Protein AF-A0A6S7CP65-F1 (afdb_monomer)

Nearest PDB structures (foldseek):
  3cyg-assembly2_A  TM=5.906E-01  e=3.004E-06  Fervidobacterium nodosum Rt17-B1
  3cyg-assembly3_B  TM=5.657E-01  e=1.251E-04  Fervidobacterium nodosum Rt17-B1
  4e72-assembly1_A  TM=5.536E-01  e=2.725E-03  Pseudomonas aeruginosa PAO1
  3s5t-assembly1_A-2  TM=4.767E-01  e=3.382E-03  Bacteroides fragilis NCTC 9343
  3s95-assembly2_B  TM=5.140E-01  e=8.568E+00  Homo sapiens

pLDDT: mean 75.69, std 24.46, range [20.14, 98.69]

Mean predicted aligned error: 14.8 Å

Sequence (522 aa):
MGGPETGVPFMAAVVMDRRRLKAALAPLQLAGLAALDITLHVGGSISDHIAQAPRARHRWTWPRCARPSVPRCGARAVARTGALRGSPALRYSAQIRLLRLIIPMRLPAPCLRRFRPAVLALAVLSIAMLDVHAAQRTVYKGTLQGAGEVVLELDDAAGADGVVSGRYFYPRSGVDIPLRGTGDLLYEPKPRPARPPASDQATIDAADRAASWQGARDAKGYRGQWTDTRTGKQRRFDLQRVAAYDTDQLERDRAQARAAQTDLGDIDLKAGIDATRAPYETLKLAGHAKPVGKDVGAGAVAYRMWVDPRTRFAYPRLSRHPDAQVMRRVNDLLEQRHWRKSLGALECMASAYTSTNPGAGTLGGFDEEDINVTWLSRALMTVTEAGSLDCGGAHPFNHFEPYTFDLLRGEYLDWNRVFDAYAPGKQTFGREPSAALSRLVEQVVKAGPSGSQAEQHPSLEDCADLWPQYLALGATSPGALSLSVSGVGHASGACLGTHGRVPFQALRPYLKPGGQAYLAID

Organism: NCBI:txid1389932

Radius of gyration: 29.83 Å; Cα contacts (8 Å, |Δi|>4): 921; chains: 1; bounding box: 88×84×86 Å

Structure (mmCIF, N/CA/C/O backbone):
data_AF-A0A6S7CP65-F1
#
_entry.id   AF-A0A6S7CP65-F1
#
loop_
_atom_site.group_PDB
_atom_site.id
_atom_site.type_symbol
_atom_site.label_atom_id
_atom_site.label_alt_id
_atom_site.label_comp_id
_atom_site.label_asym_id
_atom_site.label_entity_id
_atom_site.label_seq_id
_atom_site.pdbx_PDB_ins_code
_atom_site.Cartn_x
_atom_site.Cartn_y
_atom_site.Cartn_z
_atom_site.occupancy
_atom_site.B_iso_or_equiv
_atom_site.auth_seq_id
_atom_site.auth_comp_id
_atom_site.auth_asym_id
_atom_site.auth_atom_id
_atom_site.pdbx_PDB_model_num
ATOM 1 N N . MET A 1 1 ? -2.883 19.513 0.167 1.00 33.31 1 MET A N 1
ATOM 2 C CA . MET A 1 1 ? -3.893 19.277 1.216 1.00 33.31 1 MET A CA 1
ATOM 3 C C . MET A 1 1 ? -4.861 18.220 0.717 1.00 33.31 1 MET A C 1
ATOM 5 O O . MET A 1 1 ? -5.788 18.558 -0.006 1.00 33.31 1 MET A O 1
ATOM 9 N N . GLY A 1 2 ? -4.590 16.961 1.078 1.00 31.92 2 GLY A N 1
ATOM 10 C CA . GLY A 1 2 ? -5.416 15.798 0.734 1.00 31.92 2 GLY A CA 1
ATOM 11 C C . GLY A 1 2 ? -5.306 15.345 -0.727 1.00 31.92 2 GLY A C 1
ATOM 12 O O . GLY A 1 2 ? -4.907 16.127 -1.583 1.00 31.92 2 GLY A O 1
ATOM 13 N N . GLY A 1 3 ? -5.568 14.067 -1.009 1.00 32.31 3 GLY A N 1
ATOM 14 C CA . GLY A 1 3 ? -5.601 13.520 -2.372 1.00 32.31 3 GLY A CA 1
ATOM 15 C C . GLY A 1 3 ? -6.732 14.116 -3.244 1.00 32.31 3 GLY A C 1
ATOM 16 O O . GLY A 1 3 ? -7.438 15.033 -2.814 1.00 32.31 3 GLY A O 1
ATOM 17 N N . PRO A 1 4 ? -6.948 13.610 -4.470 1.00 35.12 4 PRO A N 1
ATOM 18 C CA . PRO A 1 4 ? -7.957 14.076 -5.428 1.00 35.12 4 PRO A CA 1
ATOM 19 C C . PRO A 1 4 ? -9.362 14.137 -4.829 1.00 35.12 4 PRO A C 1
ATOM 21 O O . PRO A 1 4 ? -10.137 15.044 -5.138 1.00 35.12 4 PRO A O 1
ATOM 24 N N . GLU A 1 5 ? -9.657 13.221 -3.907 1.00 39.25 5 GLU A N 1
ATOM 25 C CA . GLU A 1 5 ? -10.932 13.128 -3.194 1.00 39.25 5 GLU A CA 1
ATOM 26 C C . GLU A 1 5 ? -11.195 14.340 -2.288 1.00 39.25 5 GLU A C 1
ATOM 28 O O . GLU A 1 5 ? -12.337 14.745 -2.082 1.00 39.25 5 GLU A O 1
ATOM 33 N N . THR A 1 6 ? -10.135 14.997 -1.813 1.00 38.56 6 THR A N 1
ATOM 34 C CA . THR A 1 6 ? -10.206 16.220 -1.005 1.00 38.56 6 THR A CA 1
ATOM 35 C C . THR A 1 6 ? -10.236 17.485 -1.871 1.00 38.56 6 THR A C 1
ATOM 37 O O . THR A 1 6 ? -10.741 18.517 -1.432 1.00 38.56 6 THR A O 1
ATOM 40 N N . GLY A 1 7 ? -9.766 17.420 -3.124 1.00 38.62 7 GLY A N 1
ATOM 41 C CA . GLY A 1 7 ? -9.673 18.570 -4.033 1.00 38.62 7 GLY A CA 1
ATOM 42 C C . GLY A 1 7 ? -11.019 19.087 -4.561 1.00 38.62 7 GLY A C 1
ATOM 43 O O . GLY A 1 7 ? -11.211 20.300 -4.692 1.00 38.62 7 GLY A O 1
ATOM 44 N N . VAL A 1 8 ? -11.982 18.197 -4.825 1.00 38.34 8 VAL A N 1
ATOM 45 C CA . VAL A 1 8 ? -13.317 18.573 -5.338 1.00 38.34 8 VAL A CA 1
ATOM 46 C C . VAL A 1 8 ? -14.177 19.285 -4.272 1.00 38.34 8 VAL A C 1
ATOM 48 O O . VAL A 1 8 ? -14.730 20.347 -4.580 1.00 38.34 8 VAL A O 1
ATOM 51 N N . PRO A 1 9 ? -14.233 18.821 -3.004 1.00 40.22 9 PRO A N 1
ATOM 52 C CA . PRO A 1 9 ? -14.835 19.579 -1.903 1.00 40.22 9 PRO A CA 1
ATOM 53 C C . PRO A 1 9 ? -14.138 20.924 -1.646 1.00 40.22 9 PRO A C 1
ATOM 55 O O . PRO A 1 9 ? -14.799 21.911 -1.322 1.00 40.22 9 PRO A O 1
ATOM 58 N N . PHE A 1 10 ? -12.817 21.001 -1.846 1.00 41.66 10 PHE A N 1
ATOM 59 C CA . PHE A 1 10 ? -12.042 22.223 -1.613 1.00 41.66 10 PHE A CA 1
ATOM 60 C C . PHE A 1 10 ? -12.401 23.352 -2.590 1.00 41.66 10 PHE A C 1
ATOM 62 O O . PHE A 1 10 ? -12.464 24.517 -2.201 1.00 41.66 10 PHE A O 1
ATOM 69 N N . MET A 1 11 ? -12.714 23.035 -3.851 1.00 43.78 11 MET A N 1
ATOM 70 C CA . MET A 1 11 ? -13.222 24.027 -4.811 1.00 43.78 11 MET A CA 1
ATOM 71 C C . MET A 1 11 ? -14.578 24.598 -4.377 1.00 43.78 11 MET A C 1
ATOM 73 O O . MET A 1 11 ? -14.800 25.806 -4.492 1.00 43.78 11 MET A O 1
ATOM 77 N N . ALA A 1 12 ? -15.465 23.760 -3.833 1.00 44.75 12 ALA A N 1
ATOM 78 C CA . ALA A 1 12 ? -16.732 24.214 -3.266 1.00 44.75 12 ALA A CA 1
ATOM 79 C C . ALA A 1 12 ? -16.510 25.080 -2.012 1.00 44.75 12 ALA A C 1
ATOM 81 O O . ALA A 1 12 ? -17.131 26.137 -1.895 1.00 44.75 12 ALA A O 1
ATOM 82 N N . ALA A 1 13 ? -15.564 24.711 -1.140 1.00 41.34 13 ALA A N 1
ATOM 83 C CA . ALA A 1 13 ? -15.177 25.492 0.037 1.00 41.34 13 ALA A CA 1
ATOM 84 C C . ALA A 1 13 ? -14.591 26.868 -0.334 1.00 41.34 13 ALA A C 1
ATOM 86 O O . ALA A 1 13 ? -15.015 27.879 0.214 1.00 41.34 13 ALA A O 1
ATOM 87 N N . VAL A 1 14 ? -13.717 26.956 -1.344 1.00 48.69 14 VAL A N 1
ATOM 88 C CA . VAL A 1 14 ? -13.183 28.236 -1.860 1.00 48.69 14 VAL A CA 1
ATOM 89 C C . VAL A 1 14 ? -14.295 29.122 -2.440 1.00 48.69 14 VAL A C 1
ATOM 91 O O . VAL A 1 14 ? -14.290 30.344 -2.260 1.00 48.69 14 VAL A O 1
ATOM 94 N N . VAL A 1 15 ? -15.288 28.527 -3.111 1.00 51.97 15 VAL A N 1
ATOM 95 C CA . VAL A 1 15 ? -16.473 29.250 -3.602 1.00 51.97 15 VAL A CA 1
ATOM 96 C C . VAL A 1 15 ? -17.369 29.714 -2.443 1.00 51.97 15 VAL A C 1
ATOM 98 O O . VAL A 1 15 ? -17.899 30.829 -2.500 1.00 51.97 15 VAL A O 1
ATOM 101 N N . MET A 1 16 ? -17.504 28.914 -1.383 1.00 45.44 16 MET A N 1
ATOM 102 C CA . MET A 1 16 ? -18.276 29.236 -0.177 1.00 45.44 16 MET A CA 1
ATOM 103 C C . MET A 1 16 ? -17.608 30.317 0.690 1.00 45.44 16 MET A C 1
ATOM 105 O O . MET A 1 16 ? -18.277 31.263 1.115 1.00 45.44 16 MET A O 1
ATOM 109 N N . ASP A 1 17 ? -16.288 30.263 0.869 1.00 45.28 17 ASP A N 1
ATOM 110 C CA . ASP A 1 17 ? -15.506 31.223 1.659 1.00 45.28 17 ASP A CA 1
ATOM 111 C C . ASP A 1 17 ? -15.181 32.521 0.905 1.00 45.28 17 ASP A C 1
ATOM 113 O O . ASP A 1 17 ? -14.587 33.448 1.462 1.00 45.28 17 ASP A O 1
ATOM 117 N N . ARG A 1 18 ? -15.667 32.673 -0.335 1.00 54.41 18 ARG A N 1
ATOM 118 C CA . ARG A 1 18 ? -15.552 33.894 -1.154 1.00 54.41 18 ARG A CA 1
ATOM 119 C C . ARG A 1 18 ? -15.914 35.174 -0.392 1.00 54.41 18 ARG A C 1
ATOM 121 O O . ARG A 1 18 ? -15.316 36.223 -0.635 1.00 54.41 18 ARG A O 1
ATOM 128 N N . ARG A 1 19 ? -16.910 35.127 0.502 1.00 50.12 19 ARG A N 1
ATOM 129 C CA . ARG A 1 19 ? -17.311 36.292 1.314 1.00 50.12 19 ARG A CA 1
ATOM 130 C C . ARG A 1 19 ? -16.298 36.610 2.417 1.00 50.12 19 ARG A C 1
ATOM 132 O O . ARG A 1 19 ? -16.037 37.787 2.647 1.00 50.12 19 ARG A O 1
ATOM 139 N N . ARG A 1 20 ? -15.708 35.590 3.048 1.00 51.50 20 ARG A N 1
ATOM 140 C CA . ARG A 1 20 ? -14.694 35.740 4.104 1.00 51.50 20 ARG A CA 1
ATOM 141 C C . ARG A 1 20 ? -13.357 36.208 3.534 1.00 51.50 20 ARG A C 1
ATOM 143 O O . ARG A 1 20 ? -12.799 37.169 4.046 1.00 51.50 20 ARG A O 1
ATOM 150 N N . LEU A 1 21 ? -12.928 35.652 2.399 1.00 53.78 21 LEU A N 1
ATOM 151 C CA . LEU A 1 21 ? -11.766 36.137 1.641 1.00 53.78 21 LEU A CA 1
ATOM 152 C C . LEU A 1 21 ? -11.934 37.602 1.211 1.00 53.78 21 LEU A C 1
ATOM 154 O O . LEU A 1 21 ? -11.017 38.403 1.358 1.00 53.78 21 LEU A O 1
ATOM 158 N N . LYS A 1 22 ? -13.129 37.991 0.747 1.00 52.28 22 LYS A N 1
ATOM 159 C CA . LYS A 1 22 ? -13.430 39.391 0.407 1.00 52.28 22 LYS A CA 1
ATOM 160 C C . LYS A 1 22 ? -13.348 40.325 1.623 1.00 52.28 22 LYS A C 1
ATOM 162 O O . LYS A 1 22 ? -12.921 41.463 1.465 1.00 52.28 22 LYS A O 1
ATOM 167 N N . ALA A 1 23 ? -13.759 39.866 2.805 1.00 55.00 23 ALA A N 1
ATOM 168 C CA . ALA A 1 23 ? -13.673 40.639 4.043 1.00 55.00 23 ALA A CA 1
ATOM 169 C C . ALA A 1 23 ? -12.226 40.754 4.556 1.00 55.00 23 ALA A C 1
ATOM 171 O O . ALA A 1 23 ? -11.802 41.847 4.914 1.00 55.00 23 ALA A O 1
ATOM 172 N N . ALA A 1 24 ? -11.453 39.665 4.511 1.00 54.53 24 ALA A N 1
ATOM 173 C CA . ALA A 1 24 ? -10.051 39.634 4.933 1.00 54.53 24 ALA A CA 1
ATOM 174 C C . ALA A 1 24 ? -9.132 40.488 4.041 1.00 54.53 24 ALA A C 1
ATOM 176 O O . ALA A 1 24 ? -8.144 41.036 4.515 1.00 54.53 24 ALA A O 1
ATOM 177 N N . LEU A 1 25 ? -9.474 40.634 2.756 1.00 54.78 25 LEU A N 1
ATOM 178 C CA . LEU A 1 25 ? -8.719 41.446 1.795 1.00 54.78 25 LEU A CA 1
ATOM 179 C C . LEU A 1 25 ? -9.201 42.906 1.710 1.00 54.78 25 LEU A C 1
ATOM 181 O O . LEU A 1 25 ? -8.556 43.721 1.055 1.00 54.78 25 LEU A O 1
ATOM 185 N N . ALA A 1 26 ? -10.313 43.261 2.361 1.00 53.66 26 ALA A N 1
ATOM 186 C CA . ALA A 1 26 ? -10.837 44.629 2.386 1.00 53.66 26 ALA A CA 1
ATOM 187 C C . ALA A 1 26 ? -9.874 45.690 2.979 1.00 53.66 26 ALA A C 1
ATOM 189 O O . ALA A 1 26 ? -9.907 46.819 2.487 1.00 53.66 26 ALA A O 1
ATOM 190 N N . PRO A 1 27 ? -9.005 45.379 3.968 1.00 53.47 27 PRO A N 1
ATOM 191 C CA . PRO A 1 27 ? -8.031 46.334 4.507 1.00 53.47 27 PRO A CA 1
ATOM 192 C C . PRO A 1 27 ? -6.827 46.587 3.589 1.00 53.47 27 PRO A C 1
ATOM 194 O O . PRO A 1 27 ? -6.118 47.571 3.774 1.00 53.47 27 PRO A O 1
ATOM 197 N N . LEU A 1 28 ? -6.585 45.730 2.589 1.00 53.00 28 LEU A N 1
ATOM 198 C CA . LEU A 1 28 ? -5.487 45.874 1.625 1.00 53.00 28 LEU A CA 1
ATOM 199 C C . LEU A 1 28 ? -5.858 46.881 0.520 1.00 53.00 28 LEU A C 1
ATOM 201 O O . LEU A 1 28 ? -5.801 46.580 -0.671 1.00 53.00 28 LEU A O 1
ATOM 205 N N . GLN A 1 29 ? -6.262 48.094 0.900 1.00 52.81 29 GLN A N 1
ATOM 206 C CA . GLN A 1 29 ? -6.314 49.223 -0.028 1.00 52.81 29 GLN A CA 1
ATOM 207 C C . GLN A 1 29 ? -4.915 49.830 -0.148 1.00 52.81 29 GLN A C 1
ATOM 209 O O . GLN A 1 29 ? -4.576 50.808 0.512 1.00 52.81 29 GLN A O 1
ATOM 214 N N . LEU A 1 30 ? -4.083 49.242 -1.005 1.00 52.62 30 LEU A N 1
ATOM 215 C CA . LEU A 1 30 ? -2.840 49.880 -1.430 1.00 52.62 30 LEU A CA 1
ATOM 216 C C . LEU A 1 30 ? -3.194 51.016 -2.400 1.00 52.62 30 LEU A C 1
ATOM 218 O O . LEU A 1 30 ? -3.765 50.775 -3.468 1.00 52.62 30 LEU A O 1
ATOM 222 N N . ALA A 1 31 ? -2.889 52.259 -2.024 1.00 46.59 31 ALA A N 1
ATOM 223 C CA . ALA A 1 31 ? -3.129 53.422 -2.872 1.00 46.59 31 ALA A CA 1
ATOM 224 C C . ALA A 1 31 ? -2.455 53.227 -4.246 1.00 46.59 31 ALA A C 1
ATOM 226 O O . ALA A 1 31 ? -1.252 52.999 -4.331 1.00 46.59 31 ALA A O 1
ATOM 227 N N . GLY A 1 32 ? -3.244 53.287 -5.324 1.00 49.84 32 GLY A N 1
ATOM 228 C CA . GLY A 1 32 ? -2.766 53.134 -6.706 1.00 49.84 32 GLY A CA 1
ATOM 229 C C . GLY A 1 32 ? -2.951 51.745 -7.338 1.00 49.84 32 GLY A C 1
ATOM 230 O O . GLY A 1 32 ? -2.797 51.625 -8.554 1.00 49.84 32 GLY A O 1
ATOM 231 N N . LEU A 1 33 ? -3.349 50.709 -6.585 1.00 43.91 33 LEU A N 1
ATOM 232 C CA . LEU A 1 33 ? -3.614 49.380 -7.156 1.00 43.91 33 LEU A CA 1
ATOM 233 C C . LEU A 1 33 ? -5.021 49.299 -7.787 1.00 43.91 33 LEU A C 1
ATOM 235 O O . LEU A 1 33 ? -6.034 49.225 -7.096 1.00 43.91 33 LEU A O 1
ATOM 239 N N . ALA A 1 34 ? -5.099 49.279 -9.122 1.00 47.94 34 ALA A N 1
ATOM 240 C CA . ALA A 1 34 ? -6.373 49.187 -9.851 1.00 47.94 34 ALA A CA 1
ATOM 241 C C . ALA A 1 34 ? -6.958 47.758 -9.908 1.00 47.94 34 ALA A C 1
ATOM 243 O O . ALA A 1 34 ? -8.172 47.580 -10.063 1.00 47.94 34 ALA A O 1
ATOM 244 N N . ALA A 1 35 ? -6.108 46.734 -9.792 1.00 49.19 35 ALA A N 1
ATOM 245 C CA . ALA A 1 35 ? -6.511 45.334 -9.805 1.00 49.19 35 ALA A CA 1
ATOM 246 C C . ALA A 1 35 ? -5.551 44.460 -8.990 1.00 49.19 35 ALA A C 1
ATOM 248 O O . ALA A 1 35 ? -4.356 44.740 -8.943 1.00 49.19 35 ALA A O 1
ATOM 249 N N . LEU A 1 36 ? -6.080 43.388 -8.396 1.00 50.22 36 LEU A N 1
ATOM 250 C CA . LEU A 1 36 ? -5.313 42.352 -7.706 1.00 50.22 36 LEU A CA 1
ATOM 251 C C . LEU A 1 36 ? -5.585 41.001 -8.380 1.00 50.22 36 LEU A C 1
ATOM 253 O O . LEU A 1 36 ? -6.740 40.569 -8.470 1.00 50.22 36 LEU A O 1
ATOM 257 N N . ASP A 1 37 ? -4.528 40.349 -8.859 1.00 50.25 37 ASP A N 1
ATOM 258 C CA . ASP A 1 37 ? -4.587 38.995 -9.410 1.00 50.25 37 ASP A CA 1
ATOM 259 C C . ASP A 1 37 ? -4.189 37.998 -8.317 1.00 50.25 37 ASP A C 1
ATOM 261 O O . ASP A 1 37 ? -3.066 38.026 -7.820 1.00 50.25 37 ASP A O 1
ATOM 265 N N . ILE A 1 38 ? -5.110 37.106 -7.943 1.00 47.47 38 ILE A N 1
ATOM 266 C CA . ILE A 1 38 ? -4.846 36.040 -6.971 1.00 47.47 38 ILE A CA 1
ATOM 267 C C . ILE A 1 38 ? -4.833 34.713 -7.724 1.00 47.47 38 ILE A C 1
ATOM 269 O O . ILE A 1 38 ? -5.802 34.356 -8.405 1.00 47.47 38 ILE A O 1
ATOM 273 N N . THR A 1 39 ? -3.724 33.987 -7.601 1.00 44.09 39 THR A N 1
ATOM 274 C CA . THR A 1 39 ? -3.584 32.621 -8.111 1.00 44.09 39 THR A CA 1
ATOM 275 C C . THR A 1 39 ? -3.521 31.680 -6.920 1.00 44.09 39 THR A C 1
ATOM 277 O O . THR A 1 39 ? -2.605 31.782 -6.110 1.00 44.09 39 THR A O 1
ATOM 280 N N . LEU A 1 40 ? -4.499 30.781 -6.807 1.00 42.75 40 LEU A N 1
ATOM 281 C CA . LEU A 1 40 ? -4.504 29.745 -5.777 1.00 42.75 40 LEU A CA 1
ATOM 282 C C . LEU A 1 40 ? -3.981 28.439 -6.385 1.00 42.75 40 LEU A C 1
ATOM 284 O O . LEU A 1 40 ? -4.498 27.977 -7.407 1.00 42.75 40 LEU A O 1
ATOM 288 N N . HIS A 1 41 ? -2.961 27.862 -5.755 1.00 39.53 41 HIS A N 1
ATOM 289 C CA . HIS A 1 41 ? -2.409 26.557 -6.106 1.00 39.53 41 HIS A CA 1
ATOM 290 C C . HIS A 1 41 ? -2.947 25.514 -5.124 1.00 39.53 41 HIS A C 1
ATOM 292 O O . HIS A 1 41 ? -2.724 25.640 -3.922 1.00 39.53 41 HIS A O 1
ATOM 298 N N . VAL A 1 42 ? -3.654 24.496 -5.620 1.00 43.50 42 VAL A N 1
ATOM 299 C CA . VAL A 1 42 ? -4.176 23.399 -4.790 1.00 43.50 42 VAL A CA 1
ATOM 300 C C . VAL A 1 42 ? -3.377 22.135 -5.107 1.00 43.50 42 VAL A C 1
ATOM 302 O O . VAL A 1 42 ? -3.580 21.528 -6.153 1.00 43.50 42 VAL A O 1
ATOM 305 N N . GLY A 1 43 ? -2.420 21.780 -4.244 1.00 35.97 43 GLY A N 1
ATOM 306 C CA . GLY A 1 43 ? -1.612 20.557 -4.367 1.00 35.97 43 GLY A CA 1
ATOM 307 C C . GLY A 1 43 ? -2.215 19.372 -3.603 1.00 35.97 43 GLY A C 1
ATOM 308 O O . GLY A 1 43 ? -2.774 19.577 -2.520 1.00 35.97 43 GLY A O 1
ATOM 309 N N . GLY A 1 44 ? -2.092 18.162 -4.160 1.00 37.50 44 GLY A N 1
ATOM 310 C CA . GLY A 1 44 ? -2.552 16.896 -3.572 1.00 37.50 44 GLY A CA 1
ATOM 311 C C . GLY A 1 44 ? -1.551 16.238 -2.604 1.00 37.50 44 GLY A C 1
ATOM 312 O O . GLY A 1 44 ? -0.415 16.696 -2.498 1.00 37.50 44 GLY A O 1
ATOM 313 N N . SER A 1 45 ? -1.991 15.209 -1.868 1.00 36.38 45 SER A N 1
ATOM 314 C CA . SER A 1 45 ? -1.140 14.287 -1.081 1.00 36.38 45 SER A CA 1
ATOM 315 C C . SER A 1 45 ? -0.443 13.248 -1.983 1.00 36.38 45 SER A C 1
ATOM 317 O O . SER A 1 45 ? -0.857 13.062 -3.123 1.00 36.38 45 SER A O 1
ATOM 319 N N . ILE A 1 46 ? 0.582 12.578 -1.444 1.00 37.78 46 ILE A N 1
ATOM 320 C CA . ILE A 1 46 ? 1.585 11.668 -2.053 1.00 37.78 46 ILE A CA 1
ATOM 321 C C . ILE A 1 46 ? 1.078 10.584 -3.025 1.00 37.78 46 ILE A C 1
ATOM 323 O O . ILE A 1 46 ? 1.890 10.001 -3.733 1.00 37.78 46 ILE A O 1
ATOM 327 N N . SER A 1 47 ? -0.222 10.303 -3.088 1.00 32.78 47 SER A N 1
ATOM 328 C CA . SER A 1 47 ? -0.790 9.253 -3.947 1.00 32.78 47 SER A CA 1
ATOM 329 C C . SER A 1 47 ? -0.993 9.678 -5.404 1.00 32.78 47 SER A C 1
ATOM 331 O O . SER A 1 47 ? -1.198 8.822 -6.255 1.00 32.78 47 SER A O 1
ATOM 333 N N . ASP A 1 48 ? -0.939 10.980 -5.706 1.00 32.41 48 ASP A N 1
ATOM 334 C CA . ASP A 1 48 ? -1.300 11.495 -7.027 1.00 32.41 48 ASP A CA 1
ATOM 335 C C . ASP A 1 48 ? -0.266 12.490 -7.553 1.00 32.41 48 ASP A C 1
ATOM 337 O O . ASP A 1 48 ? -0.372 13.712 -7.393 1.00 32.41 48 ASP A O 1
ATOM 341 N N . HIS A 1 49 ? 0.739 11.961 -8.248 1.00 30.98 49 HIS A N 1
ATOM 342 C CA . HIS A 1 49 ? 1.597 12.751 -9.124 1.00 30.98 49 HIS A CA 1
ATOM 343 C C . HIS A 1 49 ? 0.837 13.149 -10.396 1.00 30.98 49 HIS A C 1
ATOM 345 O O . HIS A 1 49 ? 1.049 12.620 -11.481 1.00 30.98 49 HIS A O 1
ATOM 351 N N . ILE A 1 50 ? -0.050 14.139 -10.283 1.00 31.75 50 ILE A N 1
ATOM 352 C CA . ILE A 1 50 ? -0.588 14.828 -11.459 1.00 31.75 50 ILE A CA 1
ATOM 353 C C . ILE A 1 50 ? 0.384 15.959 -11.811 1.00 31.75 50 ILE A C 1
ATOM 355 O O . ILE A 1 50 ? 0.551 16.906 -11.041 1.00 31.75 50 ILE A O 1
ATOM 359 N N . ALA A 1 51 ? 0.994 15.893 -12.999 1.00 35.34 51 ALA A N 1
ATOM 360 C CA . ALA A 1 51 ? 1.990 16.853 -13.501 1.00 35.34 51 ALA A CA 1
ATOM 361 C C . ALA A 1 51 ? 1.505 18.323 -13.554 1.00 35.34 51 ALA A C 1
ATOM 363 O O . ALA A 1 51 ? 2.296 19.244 -13.767 1.00 35.34 51 ALA A O 1
ATOM 364 N N . GLN A 1 52 ? 0.207 18.578 -13.351 1.00 39.00 52 GLN A N 1
ATOM 365 C CA . GLN A 1 52 ? -0.369 19.916 -13.252 1.00 39.00 52 GLN A CA 1
ATOM 366 C C . GLN A 1 52 ? -1.447 19.964 -12.161 1.00 39.00 52 GLN A C 1
ATOM 368 O O . GLN A 1 52 ? -2.595 19.589 -12.382 1.00 39.00 52 GLN A O 1
ATOM 373 N N . ALA A 1 53 ? -1.089 20.488 -10.986 1.00 38.12 53 ALA A N 1
ATOM 374 C CA . ALA A 1 53 ? -2.060 20.855 -9.956 1.00 38.12 53 ALA A CA 1
ATOM 375 C C . ALA A 1 53 ? -3.144 21.796 -10.538 1.00 38.12 53 ALA A C 1
ATOM 377 O O . ALA A 1 53 ? -2.787 22.740 -11.260 1.00 38.12 53 ALA A O 1
ATOM 378 N N . PRO A 1 54 ? -4.442 21.611 -10.221 1.00 38.50 54 PRO A N 1
ATOM 379 C CA . PRO A 1 54 ? -5.496 22.527 -10.644 1.00 38.50 54 PRO A CA 1
ATOM 380 C C . PRO A 1 54 ? -5.182 23.965 -10.206 1.00 38.50 54 PRO A C 1
ATOM 382 O O . PRO A 1 54 ? -4.845 24.224 -9.048 1.00 38.50 54 PRO A O 1
ATOM 385 N N . ARG A 1 55 ? -5.291 24.923 -11.135 1.00 38.47 55 ARG A N 1
ATOM 386 C CA . ARG A 1 55 ? -5.069 26.354 -10.869 1.00 38.47 55 ARG A CA 1
ATOM 387 C C . ARG A 1 55 ? -6.356 27.131 -11.097 1.00 38.47 55 ARG A C 1
ATOM 389 O O . ARG A 1 55 ? -6.903 27.115 -12.197 1.00 38.47 55 ARG A O 1
ATOM 396 N N . ALA A 1 56 ? -6.786 27.883 -10.090 1.00 42.09 56 ALA A N 1
ATOM 397 C CA . ALA A 1 56 ? -7.841 28.881 -10.235 1.00 42.09 56 ALA A CA 1
ATOM 398 C C . ALA A 1 56 ? -7.212 30.281 -10.232 1.00 42.09 56 ALA A C 1
ATOM 400 O O . ALA A 1 56 ? -6.496 30.650 -9.298 1.00 42.09 56 ALA A O 1
ATOM 401 N N . ARG A 1 57 ? -7.469 31.067 -11.286 1.00 40.22 57 ARG A N 1
ATOM 402 C CA . ARG A 1 57 ? -7.079 32.483 -11.354 1.00 40.22 57 ARG A CA 1
ATOM 403 C C . ARG A 1 57 ? -8.308 33.364 -11.209 1.00 40.22 57 ARG A C 1
ATOM 405 O O . ARG A 1 57 ? -9.260 33.241 -11.981 1.00 40.22 57 ARG A O 1
ATOM 412 N N . HIS A 1 58 ? -8.249 34.298 -10.269 1.00 48.03 58 HIS A N 1
ATOM 413 C CA . HIS A 1 58 ? -9.275 35.317 -10.095 1.00 48.03 58 HIS A CA 1
ATOM 414 C C . HIS A 1 58 ? -8.657 36.708 -10.179 1.00 48.03 58 HIS A C 1
ATOM 416 O O . HIS A 1 58 ? -7.735 37.034 -9.432 1.00 48.03 58 HIS A O 1
ATOM 422 N N . ARG A 1 59 ? -9.206 37.535 -11.073 1.00 43.47 59 ARG A N 1
ATOM 423 C CA . ARG A 1 59 ? -8.870 38.953 -11.183 1.00 43.47 59 ARG A CA 1
ATOM 424 C C . ARG A 1 59 ? -9.933 39.782 -10.475 1.00 43.47 59 ARG A C 1
ATOM 426 O O . ARG A 1 59 ? -11.116 39.711 -10.819 1.00 43.47 59 ARG A O 1
ATOM 433 N N . TRP A 1 60 ? -9.503 40.585 -9.511 1.00 47.75 60 TRP A N 1
ATOM 434 C CA . TRP A 1 60 ? -10.348 41.556 -8.827 1.00 47.75 60 TRP A CA 1
ATOM 435 C C . TRP A 1 60 ? -10.039 42.945 -9.361 1.00 47.75 60 TRP A C 1
ATOM 437 O O . TRP A 1 60 ? -8.902 43.396 -9.280 1.00 47.75 60 TRP A O 1
ATOM 447 N N . THR A 1 61 ? -11.044 43.620 -9.913 1.00 44.16 61 THR A N 1
ATOM 448 C CA . THR A 1 61 ? -10.917 44.998 -10.400 1.00 44.16 61 THR A CA 1
ATOM 449 C C . THR A 1 61 ? -11.728 45.927 -9.518 1.00 44.16 61 THR A C 1
ATOM 451 O O . THR A 1 61 ? -12.921 45.687 -9.290 1.00 44.16 61 THR A O 1
ATOM 454 N N . TRP A 1 62 ? -11.104 47.008 -9.067 1.00 43.94 62 TRP A N 1
ATOM 455 C CA . TRP A 1 62 ? -11.802 48.082 -8.376 1.00 43.94 62 TRP A CA 1
ATOM 456 C C . TRP A 1 62 ? -12.238 49.125 -9.411 1.00 43.94 62 TRP A C 1
ATOM 458 O O . TRP A 1 62 ? -11.443 49.482 -10.285 1.00 43.94 62 TRP A O 1
ATOM 468 N N . PRO A 1 63 ? -13.487 49.621 -9.375 1.00 44.19 63 PRO A N 1
ATOM 469 C CA . PRO A 1 63 ? -13.835 50.786 -10.177 1.00 44.19 63 PRO A CA 1
ATOM 470 C C . PRO A 1 63 ? -12.942 51.956 -9.739 1.00 44.19 63 PRO A C 1
ATOM 472 O O . PRO A 1 63 ? -12.770 52.177 -8.541 1.00 44.19 63 PRO A O 1
ATOM 475 N N . ARG A 1 64 ? -12.356 52.698 -10.690 1.00 42.31 64 ARG A N 1
ATOM 476 C CA . ARG A 1 64 ? -11.632 53.942 -10.378 1.00 42.31 64 ARG A CA 1
ATOM 477 C C . ARG A 1 64 ? -12.612 54.888 -9.682 1.00 42.31 64 ARG A C 1
ATOM 479 O O . ARG A 1 64 ? -13.518 55.407 -10.329 1.00 42.31 64 ARG A O 1
ATOM 486 N N . CYS A 1 65 ? -12.457 55.084 -8.376 1.00 39.09 65 CYS A N 1
ATOM 487 C CA . CYS A 1 65 ? -13.281 56.029 -7.635 1.00 39.09 65 CYS A CA 1
ATOM 488 C C . CYS A 1 65 ? -12.798 57.439 -8.015 1.00 39.09 65 CYS A C 1
ATOM 490 O O . CYS A 1 65 ? -11.706 57.865 -7.642 1.00 39.09 65 CYS A O 1
ATOM 492 N N . ALA A 1 66 ? -13.579 58.144 -8.831 1.00 38.00 66 ALA A N 1
ATOM 493 C CA . ALA A 1 66 ? -13.362 59.560 -9.068 1.00 38.00 66 ALA A CA 1
ATOM 494 C C . ALA A 1 66 ? -13.903 60.335 -7.855 1.00 38.00 66 ALA A C 1
ATOM 496 O O . ALA A 1 66 ? -15.110 60.361 -7.633 1.00 38.00 66 ALA A O 1
ATOM 497 N N . ARG A 1 67 ? -12.985 60.993 -7.135 1.00 36.34 67 ARG A N 1
ATOM 498 C CA . ARG A 1 67 ? -13.159 61.942 -6.011 1.00 36.34 67 ARG A CA 1
ATOM 499 C C . ARG A 1 67 ? -13.245 61.362 -4.583 1.00 36.34 67 ARG A C 1
ATOM 501 O O . ARG A 1 67 ? -13.760 60.265 -4.390 1.00 36.34 67 ARG A O 1
ATOM 508 N N . PRO A 1 68 ? -12.746 62.108 -3.570 1.00 34.75 68 PRO A N 1
ATOM 509 C CA . PRO A 1 68 ? -12.299 61.543 -2.292 1.00 34.75 68 PRO A CA 1
ATOM 510 C C . PRO A 1 68 ? -13.366 61.424 -1.184 1.00 34.75 68 PRO A C 1
ATOM 512 O O . PRO A 1 68 ? -12.992 61.288 -0.026 1.00 34.75 68 PRO A O 1
ATOM 515 N N . SER A 1 69 ? -14.673 61.495 -1.464 1.00 38.50 69 SER A N 1
ATOM 516 C CA . SER A 1 69 ? -15.673 61.724 -0.398 1.00 38.50 69 SER A CA 1
ATOM 517 C C . SER A 1 69 ? -16.887 60.781 -0.353 1.00 38.50 69 SER A C 1
ATOM 519 O O . SER A 1 69 ? -17.959 61.198 0.077 1.00 38.50 69 SER A O 1
ATOM 521 N N . VAL A 1 70 ? -16.751 59.495 -0.718 1.00 33.97 70 VAL A N 1
ATOM 522 C CA . VAL A 1 70 ? -17.803 58.482 -0.449 1.00 33.97 70 VAL A CA 1
ATOM 523 C C . VAL A 1 70 ? -17.193 57.123 -0.042 1.00 33.97 70 VAL A C 1
ATOM 525 O O . VAL A 1 70 ? -16.424 56.561 -0.820 1.00 33.97 70 VAL A O 1
ATOM 528 N N . PRO A 1 71 ? -17.549 56.521 1.116 1.00 36.97 71 PRO A N 1
ATOM 529 C CA . PRO A 1 71 ? -16.844 55.349 1.653 1.00 36.97 71 PRO A CA 1
ATOM 530 C C . PRO A 1 71 ? -17.362 53.975 1.178 1.00 36.97 71 PRO A C 1
ATOM 532 O O . PRO A 1 71 ? -17.156 52.972 1.858 1.00 36.97 71 PRO A O 1
ATOM 535 N N . ARG A 1 72 ? -18.032 53.856 0.022 1.00 43.25 72 ARG A N 1
ATOM 536 C CA . ARG A 1 72 ? -18.476 52.537 -0.486 1.00 43.25 72 ARG A CA 1
ATOM 537 C C . ARG A 1 72 ? -18.311 52.385 -2.001 1.00 43.25 72 ARG A C 1
ATOM 539 O O . ARG A 1 72 ? -19.268 52.520 -2.753 1.00 43.25 72 ARG A O 1
ATOM 546 N N . CYS A 1 73 ? -17.110 52.007 -2.441 1.00 39.19 73 CYS A N 1
ATOM 547 C CA . CYS A 1 73 ? -16.881 51.429 -3.772 1.00 39.19 73 CYS A CA 1
ATOM 548 C C . CYS A 1 73 ? -16.922 49.885 -3.663 1.00 39.19 73 CYS A C 1
ATOM 550 O O . CYS A 1 73 ? -16.086 49.272 -3.002 1.00 39.19 73 CYS A O 1
ATOM 552 N N . GLY A 1 74 ? -17.913 49.230 -4.280 1.00 39.53 74 GLY A N 1
ATOM 553 C CA . GLY A 1 74 ? -18.044 47.766 -4.272 1.00 39.53 74 GLY A CA 1
ATOM 554 C C . GLY A 1 74 ? -17.246 47.087 -5.394 1.00 39.53 74 GLY A C 1
ATOM 555 O O . GLY A 1 74 ? -17.456 47.389 -6.565 1.00 39.53 74 GLY A O 1
ATOM 556 N N . ALA A 1 75 ? -16.372 46.129 -5.060 1.00 40.56 75 ALA A N 1
ATOM 557 C CA . ALA A 1 75 ? -15.653 45.316 -6.051 1.00 40.56 75 ALA A CA 1
ATOM 558 C C . ALA A 1 75 ? -16.571 44.348 -6.821 1.00 40.56 75 ALA A C 1
ATOM 560 O O . ALA A 1 75 ? -17.402 43.657 -6.213 1.00 40.56 75 ALA A O 1
ATOM 561 N N . ARG A 1 76 ? -16.342 44.224 -8.138 1.00 38.19 76 ARG A N 1
ATOM 562 C CA . ARG A 1 76 ? -16.862 43.144 -8.999 1.00 38.19 76 ARG A CA 1
ATOM 563 C C . ARG A 1 76 ? -15.738 42.155 -9.320 1.00 38.19 76 ARG A C 1
ATOM 565 O O . ARG A 1 76 ? -14.625 42.563 -9.630 1.00 38.19 76 ARG A O 1
ATOM 572 N N . ALA A 1 77 ? -16.049 40.861 -9.270 1.00 36.56 77 ALA A N 1
ATOM 573 C CA . ALA A 1 77 ? -15.142 39.787 -9.674 1.00 36.56 77 ALA A CA 1
ATOM 574 C C . ALA A 1 77 ? -15.644 39.156 -10.979 1.00 36.56 77 ALA A C 1
ATOM 576 O O . ALA A 1 77 ? -16.840 38.879 -11.097 1.00 36.56 77 ALA A O 1
ATOM 577 N N . VAL A 1 78 ? -14.736 38.909 -11.922 1.00 35.53 78 VAL A N 1
ATOM 578 C CA . VAL A 1 78 ? -15.007 38.187 -13.174 1.00 35.53 78 VAL A CA 1
ATOM 579 C C . VAL A 1 78 ? -14.211 36.884 -13.133 1.00 35.53 78 VAL A C 1
ATOM 581 O O . VAL A 1 78 ? -12.993 36.909 -12.966 1.00 35.53 78 VAL A O 1
ATOM 584 N N . ALA A 1 79 ? -14.889 35.741 -13.242 1.00 31.31 79 ALA A N 1
ATOM 585 C CA . ALA A 1 79 ? -14.246 34.430 -13.294 1.00 31.31 79 ALA A CA 1
ATOM 586 C C . ALA A 1 79 ? -14.105 33.975 -14.753 1.00 31.31 79 ALA A C 1
ATOM 588 O O . ALA A 1 79 ? -15.062 34.052 -15.521 1.00 31.31 79 ALA A O 1
ATOM 589 N N . ARG A 1 80 ? -12.921 33.481 -15.129 1.00 31.14 80 ARG A N 1
ATOM 590 C CA . ARG A 1 80 ? -12.711 32.693 -16.349 1.00 31.14 80 ARG A CA 1
ATOM 591 C C . ARG A 1 80 ? -12.219 31.316 -15.928 1.00 31.14 80 ARG A C 1
ATOM 593 O O . ARG A 1 80 ? -11.114 31.195 -15.411 1.00 31.14 80 ARG A O 1
ATOM 600 N N . THR A 1 81 ? -13.035 30.295 -16.146 1.00 32.72 81 THR A N 1
ATOM 601 C CA . THR A 1 81 ? -12.613 28.897 -16.079 1.00 32.72 81 THR A CA 1
ATOM 602 C C . THR A 1 81 ? -12.044 28.511 -17.442 1.00 32.72 81 THR A C 1
ATOM 604 O O . THR A 1 81 ? -12.732 28.583 -18.457 1.00 32.72 81 THR A O 1
ATOM 607 N N . GLY A 1 82 ? -10.761 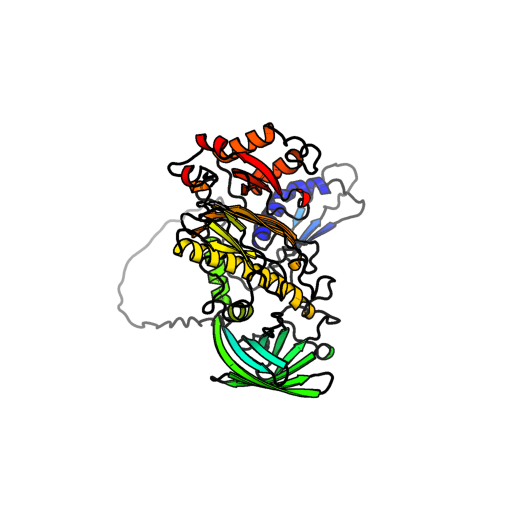28.153 -17.492 1.00 28.66 82 GLY A N 1
ATOM 608 C CA . GLY A 1 82 ? -10.183 27.521 -18.674 1.00 28.66 82 GLY A CA 1
ATOM 609 C C . GLY A 1 82 ? -10.550 26.043 -18.657 1.00 28.66 82 GLY A C 1
ATOM 610 O O . GLY A 1 82 ? -9.969 25.295 -17.881 1.00 28.66 82 GLY A O 1
ATOM 611 N N . ALA A 1 83 ? -11.530 25.630 -19.461 1.00 25.98 83 ALA A N 1
ATOM 612 C CA . ALA A 1 83 ? -11.800 24.214 -19.683 1.00 25.98 83 ALA A CA 1
ATOM 613 C C . ALA A 1 83 ? -10.836 23.703 -20.766 1.00 25.98 83 ALA A C 1
ATOM 615 O O . ALA A 1 83 ? -10.856 24.203 -21.893 1.00 25.98 83 ALA A O 1
ATOM 616 N N . LEU A 1 84 ? -9.989 22.728 -20.433 1.00 25.53 84 LEU A N 1
ATOM 617 C CA . LEU A 1 84 ? -9.276 21.939 -21.436 1.00 25.53 84 LEU A CA 1
ATOM 618 C C . LEU A 1 84 ? -10.290 21.013 -22.126 1.00 25.53 84 LEU A C 1
ATOM 620 O O . LEU A 1 84 ? -11.124 20.386 -21.472 1.00 25.53 84 LEU A O 1
ATOM 624 N N . ARG A 1 85 ? -10.256 20.980 -23.463 1.00 26.94 85 ARG A N 1
ATOM 625 C CA . ARG A 1 85 ? -11.057 20.060 -24.281 1.00 26.94 85 ARG A CA 1
ATOM 626 C C . ARG A 1 85 ? -10.645 18.623 -23.957 1.00 26.94 85 ARG A C 1
ATOM 628 O O . ARG A 1 85 ? -9.479 18.292 -24.127 1.00 26.94 85 ARG A O 1
ATOM 635 N N . GLY A 1 86 ? -11.611 17.795 -23.560 1.00 27.52 86 GLY A N 1
ATOM 636 C CA . GLY A 1 86 ? -11.430 16.349 -23.393 1.00 27.52 86 GLY A CA 1
ATOM 637 C C . GLY A 1 86 ? -11.915 15.808 -22.048 1.00 27.52 86 GLY A C 1
ATOM 638 O O . GLY A 1 86 ? -11.118 15.283 -21.285 1.00 27.52 86 GLY A O 1
ATOM 639 N N . SER A 1 87 ? -13.207 15.947 -21.731 1.00 24.25 87 SER A N 1
ATOM 640 C CA . SER A 1 87 ? -13.917 15.118 -20.737 1.00 24.25 87 SER A CA 1
ATOM 641 C C . SER A 1 87 ? -15.436 15.306 -20.885 1.00 24.25 87 SER A C 1
ATOM 643 O O . SER A 1 87 ? -15.873 16.421 -21.192 1.00 24.25 87 SER A O 1
ATOM 645 N N . PRO A 1 88 ? -16.258 14.249 -20.728 1.00 27.11 88 PRO A N 1
ATOM 646 C CA . PRO A 1 88 ? -17.691 14.312 -20.988 1.00 27.11 88 PRO A CA 1
ATOM 647 C C . PRO A 1 88 ? -18.417 15.129 -19.912 1.00 27.11 88 PRO A C 1
ATOM 649 O O . PRO A 1 88 ? -18.187 14.996 -18.713 1.00 27.11 88 PRO A O 1
ATOM 652 N N . ALA A 1 89 ? -19.304 16.008 -20.373 1.00 26.19 89 ALA A N 1
ATOM 653 C CA . ALA A 1 89 ? -20.042 16.959 -19.560 1.00 26.19 89 ALA A CA 1
ATOM 654 C C . ALA A 1 89 ? -21.105 16.287 -18.669 1.00 26.19 89 ALA A C 1
ATOM 656 O O . ALA A 1 89 ? -22.078 15.725 -19.170 1.00 26.19 89 ALA A O 1
ATOM 657 N N . LEU A 1 90 ? -20.995 16.475 -17.352 1.00 23.02 90 LEU A N 1
ATOM 658 C CA . LEU A 1 90 ? -22.134 16.423 -16.432 1.00 23.02 90 LEU A CA 1
ATOM 659 C C . LEU A 1 90 ? -22.975 17.696 -16.631 1.00 23.02 90 LEU A C 1
ATOM 661 O O . LEU A 1 90 ? -22.576 18.798 -16.252 1.00 23.02 90 LEU A O 1
ATOM 665 N N . ARG A 1 91 ? -24.138 17.557 -17.277 1.00 22.55 91 ARG A N 1
ATOM 666 C CA . ARG A 1 91 ? -25.120 18.638 -17.444 1.00 22.55 91 ARG A CA 1
ATOM 667 C C . ARG A 1 91 ? -25.872 18.866 -16.130 1.00 22.55 91 ARG A C 1
ATOM 669 O O . ARG A 1 91 ? -26.692 18.037 -15.752 1.00 22.55 91 ARG A O 1
ATOM 676 N N . TYR A 1 92 ? -25.682 20.021 -15.497 1.00 22.73 92 TYR A N 1
ATOM 677 C CA . TYR A 1 92 ? -26.655 20.570 -14.547 1.00 22.73 92 TYR A CA 1
ATOM 678 C C . TYR A 1 92 ? -27.572 21.558 -15.281 1.00 22.73 92 TYR A C 1
ATOM 680 O O . TYR A 1 92 ? -27.117 22.572 -15.809 1.00 22.73 92 TYR A O 1
ATOM 688 N N . SER A 1 93 ? -28.870 21.246 -15.329 1.00 20.14 93 SER A N 1
ATOM 689 C CA . SER A 1 93 ? -29.917 22.164 -15.789 1.00 20.14 93 SER A CA 1
ATOM 690 C C . SER A 1 93 ? -30.224 23.179 -14.689 1.00 20.14 93 SER A C 1
ATOM 692 O O . SER A 1 93 ? -30.719 22.805 -13.631 1.00 20.14 93 SER A O 1
ATOM 694 N N . ALA A 1 94 ? -29.980 24.462 -14.949 1.00 23.19 94 ALA A N 1
ATOM 695 C CA . ALA A 1 94 ? -30.532 25.555 -14.155 1.00 23.19 94 ALA A CA 1
ATOM 696 C C . ALA A 1 94 ? -31.717 26.165 -14.918 1.00 23.19 94 ALA A C 1
ATOM 698 O O . ALA A 1 94 ? -31.551 26.740 -15.993 1.00 23.19 94 ALA A O 1
ATOM 699 N N . GLN A 1 95 ? -32.923 26.009 -14.368 1.00 20.64 95 GLN A N 1
ATOM 700 C CA . GLN A 1 95 ? -34.141 26.656 -14.854 1.00 20.64 95 GLN A CA 1
ATOM 701 C C . GLN A 1 95 ? -34.008 28.182 -14.743 1.00 20.64 95 GLN A C 1
ATOM 703 O O . GLN A 1 95 ? -33.942 28.729 -13.644 1.00 20.64 95 GLN A O 1
ATOM 708 N N . ILE A 1 96 ? -34.039 28.879 -15.879 1.00 23.06 96 ILE A N 1
ATOM 709 C CA . ILE A 1 96 ? -34.263 30.326 -15.926 1.00 23.06 96 ILE A CA 1
ATOM 710 C C . ILE A 1 96 ? -35.752 30.549 -16.201 1.00 23.06 96 ILE A C 1
ATOM 712 O O . ILE A 1 96 ? -36.246 30.276 -17.293 1.00 23.06 96 ILE A O 1
ATOM 716 N N . ARG A 1 97 ? -36.475 31.044 -15.188 1.00 22.27 97 ARG A N 1
ATOM 717 C CA . ARG A 1 97 ? -37.812 31.636 -15.344 1.00 22.27 97 ARG A CA 1
ATOM 718 C C . ARG A 1 97 ? -37.678 32.928 -16.153 1.00 22.27 97 ARG A C 1
ATOM 720 O O . ARG A 1 97 ? -37.089 33.887 -15.662 1.00 22.27 97 ARG A O 1
ATOM 727 N N . LEU A 1 98 ? -38.268 32.973 -17.346 1.00 23.03 98 LEU A N 1
ATOM 728 C CA . LEU A 1 98 ? -38.537 34.219 -18.064 1.00 23.03 98 LEU A CA 1
ATOM 729 C C . LEU A 1 98 ? -40.032 34.542 -17.938 1.00 23.03 98 LEU A C 1
ATOM 731 O O . LEU A 1 98 ? -40.879 33.713 -18.265 1.00 23.03 98 LEU A O 1
ATOM 735 N N . LEU A 1 99 ? -40.353 35.733 -17.430 1.00 22.12 99 LEU A N 1
ATOM 736 C CA . LEU A 1 99 ? -41.721 36.231 -17.306 1.00 22.12 99 LEU A CA 1
ATOM 737 C C . LEU A 1 99 ? -42.057 37.172 -18.479 1.00 22.12 99 LEU A C 1
ATOM 739 O O . LEU A 1 99 ? -41.316 38.120 -18.718 1.00 22.12 99 LEU A O 1
ATOM 743 N N . ARG A 1 100 ? -43.247 36.945 -19.062 1.00 22.72 100 ARG A N 1
ATOM 744 C CA . ARG A 1 100 ? -44.137 37.849 -19.834 1.00 22.72 100 ARG A CA 1
ATOM 745 C C . ARG A 1 100 ? -43.719 38.318 -21.242 1.00 22.72 100 ARG A C 1
ATOM 747 O O . ARG A 1 100 ? -42.856 39.169 -21.380 1.00 22.72 100 ARG A O 1
ATOM 754 N N . LEU A 1 101 ? -44.542 37.979 -22.244 1.00 22.48 101 LEU A N 1
ATOM 755 C CA . LEU A 1 101 ? -45.642 38.849 -22.705 1.00 22.48 101 LEU A CA 1
ATOM 756 C C . LEU A 1 101 ? -46.678 38.046 -23.526 1.00 22.48 101 LEU A C 1
ATOM 758 O O . LEU A 1 101 ? -46.339 37.067 -24.181 1.00 22.48 101 LEU A O 1
ATOM 762 N N . ILE A 1 102 ? -47.944 38.456 -23.439 1.00 25.55 102 ILE A N 1
ATOM 763 C CA . ILE A 1 102 ? -49.142 37.842 -24.033 1.00 25.55 102 ILE A CA 1
ATOM 764 C C . ILE A 1 102 ? -49.423 38.472 -25.404 1.00 25.55 102 ILE A C 1
ATOM 766 O O . ILE A 1 102 ? -49.534 39.692 -25.452 1.00 25.55 102 ILE A O 1
ATOM 770 N N . ILE A 1 103 ? -49.663 37.664 -26.449 1.00 25.20 103 ILE A N 1
ATOM 771 C CA . ILE A 1 103 ? -50.577 37.971 -27.576 1.00 25.20 103 ILE A CA 1
ATOM 772 C C . ILE A 1 103 ? -51.202 36.640 -28.058 1.00 25.20 103 ILE A C 1
ATOM 774 O O . ILE A 1 103 ? -50.445 35.726 -28.387 1.00 25.20 103 ILE A O 1
ATOM 778 N N . PRO A 1 104 ? -52.541 36.479 -28.111 1.00 28.28 104 PRO A N 1
ATOM 779 C CA . PRO A 1 104 ? -53.179 35.279 -28.643 1.00 28.28 104 PRO A CA 1
ATOM 780 C C . PRO A 1 104 ? -53.619 35.484 -30.102 1.00 28.28 104 PRO A C 1
ATOM 782 O O . PRO A 1 104 ? -54.309 36.451 -30.415 1.00 28.28 104 PRO A O 1
ATOM 785 N N . MET A 1 105 ? -53.312 34.533 -30.985 1.00 24.00 105 MET A N 1
ATOM 786 C CA . MET A 1 105 ? -54.047 34.358 -32.242 1.00 24.00 105 MET A CA 1
ATOM 787 C C . MET A 1 105 ? -54.482 32.898 -32.392 1.00 24.00 105 MET A C 1
ATOM 789 O O . MET A 1 105 ? -53.724 31.966 -32.134 1.00 24.00 105 MET A O 1
ATOM 793 N N . ARG A 1 106 ? -55.764 32.737 -32.730 1.00 27.78 106 ARG A N 1
ATOM 794 C CA . ARG A 1 106 ? -56.536 31.493 -32.817 1.00 27.78 106 ARG A CA 1
ATOM 795 C C . ARG A 1 106 ? -56.442 30.865 -34.218 1.00 27.78 106 ARG A C 1
ATOM 797 O O . ARG A 1 106 ? -56.741 31.576 -35.166 1.00 27.78 106 ARG A O 1
ATOM 804 N N . LEU A 1 107 ? -56.240 29.533 -34.243 1.00 29.45 107 LEU A N 1
ATOM 805 C CA . LEU A 1 107 ? -56.838 28.492 -35.129 1.00 29.45 107 LEU A CA 1
ATOM 806 C C . LEU A 1 107 ? -56.625 28.600 -36.668 1.00 29.45 107 LEU A C 1
ATOM 808 O O . LEU A 1 107 ? -56.279 29.674 -37.139 1.00 29.45 107 LEU A O 1
ATOM 812 N N . PRO A 1 108 ? -56.885 27.550 -37.494 1.00 35.47 108 PRO A N 1
ATOM 813 C CA . PRO A 1 108 ? -57.338 26.175 -37.207 1.00 35.47 108 PRO A CA 1
ATOM 814 C C . PRO A 1 108 ? -56.505 25.051 -37.894 1.00 35.47 108 PRO A C 1
ATOM 816 O O . PRO A 1 108 ? -55.680 25.287 -38.772 1.00 35.47 108 PRO A O 1
ATOM 819 N N . ALA A 1 109 ? -56.778 23.794 -37.524 1.00 36.62 109 ALA A N 1
ATOM 820 C CA . ALA A 1 109 ? -56.484 22.610 -38.347 1.00 36.62 109 ALA A CA 1
ATOM 821 C C . ALA A 1 109 ? -57.371 22.582 -39.614 1.00 36.62 109 ALA A C 1
ATOM 823 O O . ALA A 1 109 ? -58.431 23.215 -39.614 1.00 36.62 109 ALA A O 1
ATOM 824 N N . PRO A 1 110 ? -57.016 21.804 -40.660 1.00 46.56 110 PRO A N 1
ATOM 825 C CA . PRO A 1 110 ? -57.776 20.558 -40.845 1.00 46.56 110 PRO A CA 1
ATOM 826 C C . PRO A 1 110 ? -57.038 19.368 -41.515 1.00 46.56 110 PRO A C 1
ATOM 828 O O . PRO A 1 110 ? -56.097 19.517 -42.282 1.00 46.56 110 PRO A O 1
ATOM 831 N N . CYS A 1 111 ? -57.579 18.180 -41.216 1.00 29.72 111 CYS A N 1
ATOM 832 C CA . CYS A 1 111 ? -57.855 17.005 -42.063 1.00 29.72 111 CYS A CA 1
ATOM 833 C C . CYS A 1 111 ? -56.830 16.391 -43.050 1.00 29.72 111 CYS A C 1
ATOM 835 O O . CYS A 1 111 ? -56.517 16.947 -44.092 1.00 29.72 111 CYS A O 1
ATOM 837 N N . LEU A 1 112 ? -56.562 15.097 -42.790 1.00 35.84 112 LEU A N 1
ATOM 838 C CA . LEU A 1 112 ? -56.666 13.928 -43.694 1.00 35.84 112 LEU A CA 1
ATOM 839 C C . LEU A 1 112 ? -56.069 14.018 -45.115 1.00 35.84 112 LEU A C 1
ATOM 841 O O . LEU A 1 112 ? -56.674 14.620 -45.995 1.00 35.84 112 LEU A O 1
ATOM 845 N N . ARG A 1 113 ? -55.096 13.140 -45.422 1.00 32.19 113 ARG A N 1
ATOM 846 C CA . ARG A 1 113 ? -55.309 11.997 -46.346 1.00 32.19 113 ARG A CA 1
ATOM 847 C C . ARG A 1 113 ? -54.084 11.083 -46.484 1.00 32.19 113 ARG A C 1
ATOM 849 O O . ARG A 1 113 ? -52.940 11.514 -46.481 1.00 32.19 113 ARG A O 1
ATOM 856 N N . ARG A 1 114 ? -54.399 9.792 -46.624 1.00 42.12 114 ARG A N 1
ATOM 857 C CA . ARG A 1 114 ? -53.532 8.650 -46.947 1.00 42.12 114 ARG A CA 1
ATOM 858 C C . ARG A 1 114 ? -52.739 8.872 -48.241 1.00 42.12 114 ARG A C 1
ATOM 860 O O . ARG A 1 114 ? -53.370 9.194 -49.237 1.00 42.12 114 ARG A O 1
ATOM 867 N N . PHE A 1 115 ? -51.459 8.496 -48.261 1.00 35.03 115 PHE A N 1
ATOM 868 C CA . PHE A 1 115 ? -50.832 7.796 -49.393 1.00 35.03 115 PHE A CA 1
ATOM 869 C C . PHE A 1 115 ? -49.754 6.822 -48.887 1.00 35.03 115 PHE A C 1
ATOM 871 O O . PHE A 1 115 ? -49.133 7.033 -47.849 1.00 35.03 115 PHE A O 1
ATOM 878 N N . ARG A 1 116 ? -49.665 5.687 -49.582 1.00 35.47 116 ARG A N 1
ATOM 879 C CA . ARG A 1 116 ? -48.944 4.447 -49.251 1.00 35.47 116 ARG A CA 1
ATOM 880 C C . ARG A 1 116 ? -47.473 4.487 -49.753 1.00 35.47 116 ARG A C 1
ATOM 882 O O . ARG A 1 116 ? -47.096 5.469 -50.380 1.00 35.47 116 ARG A O 1
ATOM 889 N N . PRO A 1 117 ? -46.641 3.477 -49.428 1.00 45.00 117 PRO A N 1
ATOM 890 C CA . PRO A 1 117 ? -45.246 3.622 -49.008 1.00 45.00 117 PRO A CA 1
ATOM 891 C C . PRO A 1 117 ? -44.236 3.480 -50.153 1.00 45.00 117 PRO A C 1
ATOM 893 O O . PRO A 1 117 ? -44.500 2.750 -51.100 1.00 45.00 117 PRO A O 1
ATOM 896 N N . ALA A 1 118 ? -43.052 4.079 -50.018 1.00 37.91 118 ALA A N 1
ATOM 897 C CA . ALA A 1 118 ? -41.794 3.587 -50.591 1.00 37.91 118 ALA A CA 1
ATOM 898 C C . ALA A 1 118 ? -40.634 4.473 -50.116 1.00 37.91 118 ALA A C 1
ATOM 900 O O . ALA A 1 118 ? -40.813 5.666 -49.900 1.00 37.91 118 ALA A O 1
ATOM 901 N N . VAL A 1 119 ? -39.448 3.870 -50.038 1.00 34.69 119 VAL A N 1
ATOM 902 C CA . VAL A 1 119 ? -38.152 4.440 -49.630 1.00 34.69 119 VAL A CA 1
ATOM 903 C C . VAL A 1 119 ? -37.922 4.422 -48.115 1.00 34.69 119 VAL A C 1
ATOM 905 O O . VAL A 1 119 ? -37.921 5.435 -47.421 1.00 34.69 119 VAL A O 1
ATOM 908 N N . LEU A 1 120 ? -37.660 3.212 -47.612 1.00 37.22 120 LEU A N 1
ATOM 909 C CA . LEU A 1 120 ? -36.869 3.014 -46.401 1.00 37.22 120 LEU A CA 1
ATOM 910 C C . LEU A 1 120 ? -35.435 3.476 -46.724 1.00 37.22 120 LEU A C 1
ATOM 912 O O . LEU A 1 120 ? -34.647 2.732 -47.303 1.00 37.22 120 LEU A O 1
ATOM 916 N N . ALA A 1 121 ? -35.110 4.731 -46.419 1.00 37.88 121 ALA A N 1
ATOM 917 C CA . ALA A 1 121 ? -33.725 5.178 -46.401 1.00 37.88 121 ALA A CA 1
ATOM 918 C C . ALA A 1 121 ? -33.058 4.545 -45.174 1.00 37.88 121 ALA A C 1
ATOM 920 O O . ALA A 1 121 ? -33.314 4.936 -44.034 1.00 37.88 121 ALA A O 1
ATOM 921 N N . LEU A 1 122 ? -32.240 3.523 -45.422 1.00 37.59 122 LEU A N 1
ATOM 922 C CA . LEU A 1 122 ? -31.362 2.904 -44.439 1.00 37.59 122 LEU A CA 1
ATOM 923 C C . LEU A 1 122 ? -30.288 3.937 -44.053 1.00 37.59 122 LEU A C 1
ATOM 925 O O . LEU A 1 122 ? -29.215 3.999 -44.647 1.00 37.59 122 LEU A O 1
ATOM 929 N N . ALA A 1 123 ? -30.590 4.798 -43.083 1.00 42.28 123 ALA A N 1
ATOM 930 C CA . ALA A 1 123 ? -29.569 5.580 -42.405 1.00 42.28 123 ALA A CA 1
ATOM 931 C C . ALA A 1 123 ? -28.794 4.620 -41.493 1.00 42.28 123 ALA A C 1
ATOM 933 O O . ALA A 1 123 ? -29.136 4.433 -40.326 1.00 42.28 123 ALA A O 1
ATOM 934 N N . VAL A 1 124 ? -27.777 3.960 -42.056 1.00 41.88 124 VAL A N 1
ATOM 935 C CA . VAL A 1 124 ? -26.734 3.289 -41.278 1.00 41.88 124 VAL A CA 1
ATOM 936 C C . VAL A 1 124 ? -26.034 4.388 -40.492 1.00 41.88 124 VAL A C 1
ATOM 938 O O . VAL A 1 124 ? -25.207 5.132 -41.015 1.00 41.88 124 VAL A O 1
ATOM 941 N N . LEU A 1 125 ? -26.440 4.541 -39.235 1.00 40.69 125 LEU A N 1
ATOM 942 C CA . LEU A 1 125 ? -25.714 5.320 -38.254 1.00 40.69 125 LEU A CA 1
ATOM 943 C C . LEU A 1 125 ? -24.411 4.553 -38.004 1.00 40.69 125 LEU A C 1
ATOM 945 O O . LEU A 1 125 ? -24.353 3.667 -37.153 1.00 40.69 125 LEU A O 1
ATOM 949 N N . SER A 1 126 ? -23.383 4.841 -38.802 1.00 34.41 126 SER A N 1
ATOM 950 C CA . SER A 1 126 ? -22.009 4.454 -38.504 1.00 34.41 126 SER A CA 1
ATOM 951 C C . SER A 1 126 ? -21.620 5.175 -37.220 1.00 34.41 126 SER A C 1
ATOM 953 O O . SER A 1 126 ? -21.083 6.281 -37.239 1.00 34.41 126 SER A O 1
ATOM 955 N N . ILE A 1 127 ? -21.955 4.568 -36.083 1.00 39.25 127 ILE A N 1
ATOM 956 C CA . ILE A 1 127 ? -21.280 4.842 -34.827 1.00 39.25 127 ILE A CA 1
ATOM 957 C C . ILE A 1 127 ? -19.848 4.406 -35.105 1.00 39.25 127 ILE A C 1
ATOM 959 O O . ILE A 1 127 ? -19.540 3.217 -35.091 1.00 39.25 127 ILE A O 1
ATOM 963 N N . ALA A 1 128 ? -18.995 5.368 -35.457 1.00 34.47 128 ALA A N 1
ATOM 964 C CA . ALA A 1 128 ? -17.570 5.198 -35.294 1.00 34.47 128 ALA A CA 1
ATOM 965 C C . ALA A 1 128 ? -17.393 4.804 -33.828 1.00 34.47 128 ALA A C 1
ATOM 967 O O . ALA A 1 128 ? -17.600 5.626 -32.932 1.00 34.47 128 ALA A O 1
ATOM 968 N N . MET A 1 129 ? -17.133 3.517 -33.597 1.00 33.75 129 MET A N 1
ATOM 969 C CA . MET A 1 129 ? -16.550 3.052 -32.355 1.00 33.75 129 MET A CA 1
ATOM 970 C C . MET A 1 129 ? -15.284 3.888 -32.221 1.00 33.75 129 MET A C 1
ATOM 972 O O . MET A 1 129 ? -14.318 3.700 -32.954 1.00 33.75 129 MET A O 1
ATOM 976 N N . LEU A 1 130 ? -15.340 4.917 -31.380 1.00 35.03 130 LEU A N 1
ATOM 977 C CA . LEU A 1 130 ? -14.128 5.459 -30.808 1.00 35.03 130 LEU A CA 1
ATOM 978 C C . LEU A 1 130 ? -13.560 4.273 -30.043 1.00 35.03 130 LEU A C 1
ATOM 980 O O . LEU A 1 130 ? -14.088 3.936 -28.984 1.00 35.03 130 LEU A O 1
ATOM 984 N N . ASP A 1 131 ? -12.577 3.594 -30.635 1.00 34.44 131 ASP A N 1
ATOM 985 C CA . ASP A 1 131 ? -11.742 2.648 -29.918 1.00 34.44 131 ASP A CA 1
ATOM 986 C C . ASP A 1 131 ? -11.147 3.432 -28.756 1.00 34.44 131 ASP A C 1
ATOM 988 O O . ASP A 1 131 ? -10.186 4.197 -28.900 1.00 34.44 131 ASP A O 1
ATOM 992 N N . VAL A 1 132 ? -11.792 3.294 -27.599 1.00 41.53 132 VAL A N 1
ATOM 993 C CA . VAL A 1 132 ? -11.160 3.538 -26.318 1.00 41.53 132 VAL A CA 1
ATOM 994 C C . VAL A 1 132 ? -9.982 2.583 -26.337 1.00 41.53 132 VAL A C 1
ATOM 996 O O . VAL A 1 132 ? -10.156 1.378 -26.174 1.00 41.53 132 VAL A O 1
ATOM 999 N N . HIS A 1 133 ? -8.807 3.110 -26.676 1.00 50.12 133 HIS A N 1
ATOM 1000 C CA . HIS A 1 133 ? -7.570 2.359 -26.613 1.00 50.12 133 HIS A CA 1
ATOM 1001 C C . HIS A 1 133 ? -7.398 1.997 -25.147 1.00 50.12 133 HIS A C 1
ATOM 1003 O O . HIS A 1 133 ? -7.027 2.845 -24.342 1.00 50.12 133 HIS A O 1
ATOM 1009 N N . ALA A 1 134 ? -7.765 0.767 -24.798 1.00 56.19 134 ALA A N 1
ATOM 1010 C CA . ALA A 1 134 ? -7.462 0.224 -23.494 1.00 56.19 134 ALA A CA 1
ATOM 1011 C C . ALA A 1 134 ? -5.945 0.296 -23.313 1.00 56.19 134 ALA A C 1
ATOM 1013 O O . ALA A 1 134 ? -5.202 -0.108 -24.216 1.00 56.19 134 ALA A O 1
ATOM 1014 N N . ALA A 1 135 ? -5.488 0.810 -22.173 1.00 78.75 135 ALA A N 1
ATOM 1015 C CA . ALA A 1 135 ? -4.082 0.792 -21.795 1.00 78.75 135 ALA A CA 1
ATOM 1016 C C . ALA A 1 135 ? -3.640 -0.650 -21.462 1.00 78.75 135 ALA A C 1
ATOM 1018 O O . ALA A 1 135 ? -3.437 -1.037 -20.312 1.00 78.75 135 ALA A O 1
ATOM 1019 N N . GLN A 1 136 ? -3.567 -1.487 -22.498 1.00 90.88 136 GLN A N 1
ATOM 1020 C CA . GLN A 1 136 ? -3.144 -2.877 -22.405 1.00 90.88 136 GLN A CA 1
ATOM 1021 C C . GLN A 1 136 ? -1.638 -2.938 -22.198 1.00 90.88 136 GLN A C 1
ATOM 1023 O O . GLN A 1 136 ? -0.865 -2.343 -22.959 1.00 90.88 136 GLN A O 1
ATOM 1028 N N . ARG A 1 137 ? -1.230 -3.703 -21.188 1.00 94.12 137 ARG A N 1
ATOM 1029 C CA . ARG A 1 137 ? 0.171 -3.998 -20.915 1.00 94.12 137 ARG A CA 1
ATOM 1030 C C . ARG A 1 137 ? 0.440 -5.481 -20.962 1.00 94.12 137 ARG A C 1
ATOM 1032 O O . ARG A 1 137 ? -0.293 -6.278 -20.376 1.00 94.12 137 ARG A O 1
ATOM 1039 N N . THR A 1 138 ? 1.567 -5.838 -21.562 1.00 95.88 138 THR A N 1
ATOM 1040 C CA . THR A 1 138 ? 2.125 -7.186 -21.485 1.00 95.88 138 THR A CA 1
ATOM 1041 C C . THR A 1 138 ? 3.257 -7.227 -20.465 1.00 95.88 138 THR A C 1
ATOM 1043 O O . THR A 1 138 ? 4.186 -6.419 -20.512 1.00 95.88 138 THR A O 1
ATOM 1046 N N . VAL A 1 139 ? 3.206 -8.222 -19.577 1.00 97.88 139 VAL A N 1
ATOM 1047 C CA . VAL A 1 139 ? 4.238 -8.515 -18.581 1.00 97.88 139 VAL A CA 1
ATOM 1048 C C . VAL A 1 139 ? 5.130 -9.646 -19.078 1.00 97.88 139 VAL A C 1
ATOM 1050 O O . VAL A 1 139 ? 4.662 -10.707 -19.509 1.00 97.88 139 VAL A O 1
ATOM 1053 N N . TYR A 1 140 ? 6.432 -9.430 -18.961 1.00 98.38 140 TYR A N 1
ATOM 1054 C CA . TYR A 1 140 ? 7.488 -10.347 -19.334 1.00 98.38 140 TYR A CA 1
ATOM 1055 C C . TYR A 1 140 ? 8.360 -10.688 -18.125 1.00 98.38 140 TYR A C 1
ATOM 1057 O O . TYR A 1 140 ? 8.603 -9.851 -17.255 1.00 98.38 140 TYR A O 1
ATOM 1065 N N . LYS A 1 141 ? 8.887 -11.911 -18.097 1.00 98.50 141 LYS A N 1
ATOM 1066 C CA . LYS A 1 141 ? 9.875 -12.364 -17.114 1.00 98.50 141 LYS A CA 1
ATOM 1067 C C . LYS A 1 141 ? 10.982 -13.136 -17.815 1.00 98.50 141 LYS A C 1
ATOM 1069 O O . LYS A 1 141 ? 10.715 -13.969 -18.677 1.00 98.50 141 LYS A O 1
ATOM 1074 N N . GLY A 1 142 ? 12.227 -12.897 -17.432 1.00 98.38 142 GLY A N 1
ATOM 1075 C CA . GLY A 1 142 ? 13.352 -13.657 -17.962 1.00 98.38 142 GLY A CA 1
ATOM 1076 C C . GLY A 1 142 ? 14.677 -13.134 -17.457 1.00 98.38 142 GLY A C 1
ATOM 1077 O O . GLY A 1 142 ? 14.760 -12.683 -16.318 1.00 98.38 142 GLY A O 1
ATOM 1078 N N . THR A 1 143 ? 15.718 -13.208 -18.284 1.00 98.12 143 THR A N 1
ATOM 1079 C CA . THR A 1 143 ? 17.079 -12.855 -17.857 1.00 98.12 143 THR A CA 1
ATOM 1080 C C . THR A 1 143 ? 17.698 -11.760 -18.708 1.00 98.12 143 THR A C 1
ATOM 1082 O O . THR A 1 143 ? 17.514 -11.716 -19.924 1.00 98.12 143 THR A O 1
ATOM 1085 N N . LEU A 1 144 ? 18.490 -10.917 -18.049 1.00 98.06 144 LEU A N 1
ATOM 1086 C CA . LEU A 1 144 ? 19.469 -10.035 -18.665 1.00 98.06 144 LEU A CA 1
ATOM 1087 C C . LEU A 1 144 ? 20.864 -10.603 -18.379 1.00 98.06 144 LEU A C 1
ATOM 1089 O O . LEU A 1 144 ? 21.271 -10.757 -17.220 1.00 98.06 144 LEU A O 1
ATOM 1093 N N . GLN A 1 145 ? 21.601 -10.941 -19.436 1.00 97.94 145 GLN A N 1
ATOM 1094 C CA . GLN A 1 145 ? 22.856 -11.684 -19.355 1.00 97.94 145 GLN A CA 1
ATOM 1095 C C . GLN A 1 145 ? 23.850 -11.024 -18.394 1.00 97.94 145 GLN A C 1
ATOM 1097 O O . GLN A 1 145 ? 24.294 -9.893 -18.596 1.00 97.94 145 GLN A O 1
ATOM 1102 N N . GLY A 1 146 ? 24.231 -11.755 -17.343 1.00 95.19 146 GLY A N 1
ATOM 1103 C CA . GLY A 1 146 ? 25.175 -11.304 -16.318 1.00 95.19 146 GLY A CA 1
ATOM 1104 C C . GLY A 1 146 ? 24.660 -10.182 -15.406 1.00 95.19 146 GLY A C 1
ATOM 1105 O O . GLY A 1 146 ? 25.484 -9.537 -14.760 1.00 95.19 146 GLY A O 1
ATOM 1106 N N . ALA A 1 147 ? 23.357 -9.894 -15.412 1.00 94.62 147 ALA A N 1
ATOM 1107 C CA . ALA A 1 147 ? 22.677 -9.014 -14.456 1.00 94.62 147 ALA A CA 1
ATOM 1108 C C . ALA A 1 147 ? 21.615 -9.777 -13.636 1.00 94.62 147 ALA A C 1
ATOM 1110 O O . ALA A 1 147 ? 21.366 -9.428 -12.486 1.00 94.62 147 ALA A O 1
ATOM 1111 N N . GLY A 1 148 ? 21.069 -10.872 -14.181 1.00 96.88 148 GLY A N 1
ATOM 1112 C CA . GLY A 1 148 ? 20.171 -11.791 -13.476 1.00 96.88 148 GLY A CA 1
ATOM 1113 C C . GLY A 1 148 ? 18.753 -11.775 -14.036 1.00 96.88 148 GLY A C 1
ATOM 1114 O O . GLY A 1 148 ? 18.545 -11.424 -15.198 1.00 96.88 148 GLY A O 1
ATOM 1115 N N . GLU A 1 149 ? 17.791 -12.197 -13.216 1.00 98.06 149 GLU A N 1
ATOM 1116 C CA . GLU A 1 149 ? 16.372 -12.143 -13.570 1.00 98.06 149 GLU A CA 1
ATOM 1117 C C . GLU A 1 149 ? 15.847 -10.704 -13.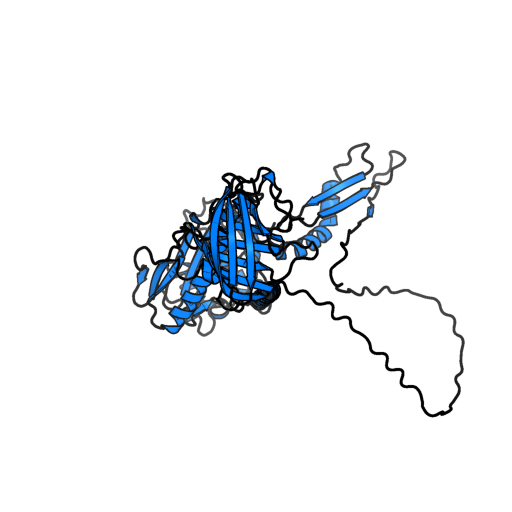596 1.00 98.06 149 GLU A C 1
ATOM 1119 O O . GLU A 1 149 ? 16.227 -9.879 -12.761 1.00 98.06 149 GLU A O 1
ATOM 1124 N N . VAL A 1 150 ? 14.930 -10.437 -14.525 1.00 98.38 150 VAL A N 1
ATOM 1125 C CA . VAL A 1 150 ? 14.175 -9.185 -14.632 1.00 98.38 150 VAL A CA 1
ATOM 1126 C C . VAL A 1 150 ? 12.701 -9.477 -14.897 1.00 98.38 150 VAL A C 1
ATOM 1128 O O . VAL A 1 150 ? 12.354 -10.471 -15.545 1.00 98.38 150 VAL A O 1
ATOM 1131 N N . VAL A 1 151 ? 11.843 -8.590 -14.402 1.00 98.69 151 VAL A N 1
ATOM 1132 C CA . VAL A 1 151 ? 10.416 -8.529 -14.730 1.00 98.69 151 VAL A CA 1
ATOM 1133 C C . VAL A 1 151 ? 10.161 -7.176 -15.366 1.00 98.69 151 VAL A C 1
ATOM 1135 O O . VAL A 1 151 ? 10.618 -6.163 -14.848 1.00 98.69 151 VAL A O 1
ATOM 1138 N N . LEU A 1 152 ? 9.470 -7.167 -16.497 1.00 98.31 152 LEU A N 1
ATOM 1139 C CA . LEU A 1 152 ? 9.285 -5.996 -17.342 1.00 98.31 152 LEU A CA 1
ATOM 1140 C C . LEU A 1 152 ? 7.830 -5.926 -17.789 1.00 98.31 152 LEU A C 1
ATOM 1142 O O . LEU A 1 152 ? 7.257 -6.945 -18.157 1.00 98.31 152 LEU A O 1
ATOM 1146 N N . GLU A 1 153 ? 7.245 -4.738 -17.794 1.00 97.06 153 GLU A N 1
ATOM 1147 C CA . GLU A 1 153 ? 5.964 -4.477 -18.444 1.00 97.06 153 GLU A CA 1
ATOM 1148 C C . GLU A 1 153 ? 6.116 -3.384 -19.495 1.00 97.06 153 GLU A C 1
ATOM 1150 O O . GLU A 1 153 ? 6.875 -2.430 -19.309 1.00 97.06 153 GLU A O 1
ATOM 1155 N N . LEU A 1 154 ? 5.401 -3.538 -20.606 1.00 94.94 154 LEU A N 1
ATOM 1156 C CA . LEU A 1 154 ? 5.345 -2.564 -21.692 1.00 94.94 154 LEU A CA 1
ATOM 1157 C C . LEU A 1 154 ? 3.908 -2.402 -22.151 1.00 94.94 154 LEU A C 1
ATOM 1159 O O . LEU A 1 154 ? 3.150 -3.374 -22.155 1.00 94.94 154 LEU A O 1
ATOM 1163 N N . ASP A 1 155 ? 3.593 -1.205 -22.625 1.00 92.50 155 ASP A N 1
ATOM 1164 C CA . ASP A 1 155 ? 2.383 -0.968 -23.396 1.00 92.50 155 ASP A CA 1
ATOM 1165 C C . ASP A 1 155 ? 2.404 -1.813 -24.686 1.00 92.50 155 ASP A C 1
ATOM 1167 O O . ASP A 1 155 ? 3.433 -1.949 -25.372 1.00 92.50 155 ASP A O 1
ATOM 1171 N N . ASP A 1 156 ? 1.252 -2.389 -25.024 1.00 87.12 156 ASP A N 1
ATOM 1172 C CA . ASP A 1 156 ? 1.099 -3.215 -26.225 1.00 87.12 156 ASP A CA 1
ATOM 1173 C C . ASP A 1 156 ? 1.175 -2.370 -27.505 1.00 87.12 156 ASP A C 1
ATOM 1175 O O . ASP A 1 156 ? 1.758 -2.795 -28.508 1.00 87.12 156 ASP A O 1
ATOM 1179 N N . ALA A 1 157 ? 0.649 -1.145 -27.454 1.00 79.88 157 ALA A N 1
ATOM 1180 C CA . ALA A 1 157 ? 0.678 -0.180 -28.542 1.00 79.88 157 ALA A CA 1
ATOM 1181 C C . ALA A 1 157 ? 1.428 1.091 -28.133 1.00 79.88 157 ALA A C 1
ATOM 1183 O O . ALA A 1 157 ? 1.490 1.453 -26.960 1.00 79.88 157 ALA A O 1
ATOM 1184 N N . ALA A 1 158 ? 1.992 1.776 -29.125 1.00 78.56 158 ALA A N 1
ATOM 1185 C CA . ALA A 1 158 ? 2.510 3.116 -28.917 1.00 78.56 158 ALA A CA 1
ATOM 1186 C C . ALA A 1 158 ? 1.358 4.087 -28.612 1.00 78.56 158 ALA A C 1
ATOM 1188 O O . ALA A 1 158 ? 0.271 3.964 -29.182 1.00 78.56 158 ALA A O 1
ATOM 1189 N N . GLY A 1 159 ? 1.615 5.063 -27.743 1.00 69.50 159 GLY A N 1
ATOM 1190 C CA . GLY A 1 159 ? 0.708 6.176 -27.498 1.00 69.50 159 GLY A CA 1
ATOM 1191 C C . GLY A 1 159 ? 0.482 7.029 -28.751 1.00 69.50 159 GLY A C 1
ATOM 1192 O O . GLY A 1 159 ? 1.096 6.830 -29.801 1.00 69.50 159 GLY A O 1
ATOM 1193 N N . ALA A 1 160 ? -0.396 8.029 -28.640 1.00 70.38 160 ALA A N 1
ATOM 1194 C CA . ALA A 1 160 ? -0.710 8.949 -29.742 1.00 70.38 160 ALA A CA 1
ATOM 1195 C C . ALA A 1 160 ? 0.511 9.741 -30.263 1.00 70.38 160 ALA A C 1
ATOM 1197 O O . ALA A 1 160 ? 0.484 10.271 -31.371 1.00 70.38 160 ALA A O 1
ATOM 1198 N N . ASP A 1 161 ? 1.574 9.819 -29.468 1.00 70.44 161 ASP A N 1
ATOM 1199 C CA . ASP A 1 161 ? 2.872 10.418 -29.775 1.00 70.44 161 ASP A CA 1
ATOM 1200 C C . ASP A 1 161 ? 3.875 9.432 -30.410 1.00 70.44 161 ASP A C 1
ATOM 1202 O O . ASP A 1 161 ? 5.007 9.809 -30.712 1.00 70.44 161 ASP A O 1
ATOM 1206 N N . GLY A 1 162 ? 3.475 8.176 -30.630 1.00 80.06 162 GLY A N 1
ATOM 1207 C CA . GLY A 1 162 ? 4.338 7.117 -31.151 1.00 80.06 162 GLY A CA 1
ATOM 1208 C C . GLY A 1 162 ? 5.294 6.524 -30.110 1.00 80.06 162 GLY A C 1
ATOM 1209 O O . GLY A 1 162 ? 6.150 5.713 -30.475 1.00 80.06 162 GLY A O 1
ATOM 1210 N N . VAL A 1 163 ? 5.148 6.883 -28.830 1.00 85.50 163 VAL A N 1
ATOM 1211 C CA . VAL A 1 163 ? 6.014 6.413 -27.745 1.00 85.50 163 VAL A CA 1
ATOM 1212 C C . VAL A 1 163 ? 5.431 5.160 -27.100 1.00 85.50 163 VAL A C 1
ATOM 1214 O O . VAL A 1 163 ? 4.263 5.110 -26.727 1.00 85.50 163 VAL A O 1
ATOM 1217 N N . VAL A 1 164 ? 6.267 4.140 -26.929 1.00 89.44 164 VAL A N 1
ATOM 1218 C CA . VAL A 1 164 ? 5.980 2.987 -26.072 1.00 89.44 164 VAL A CA 1
ATOM 1219 C C . VAL A 1 164 ? 6.532 3.272 -24.683 1.00 89.44 164 VAL A C 1
ATOM 1221 O O . VAL A 1 164 ? 7.711 3.617 -24.529 1.00 89.44 164 VAL A O 1
ATOM 1224 N N . SER A 1 165 ? 5.677 3.112 -23.675 1.00 90.38 165 SER A N 1
ATOM 1225 C CA . SER A 1 165 ? 6.045 3.250 -22.273 1.00 90.38 165 SER A CA 1
ATOM 1226 C C . SER A 1 165 ? 6.094 1.899 -21.575 1.00 90.38 165 SER A C 1
ATOM 1228 O O . SER A 1 165 ? 5.455 0.924 -21.964 1.00 90.38 165 SER A O 1
ATOM 1230 N N . GLY A 1 166 ? 6.882 1.844 -20.512 1.00 93.50 166 GLY A N 1
ATOM 1231 C CA . GLY A 1 166 ? 6.868 0.736 -19.580 1.00 93.50 166 GLY A CA 1
ATOM 1232 C C . GLY A 1 166 ? 7.886 0.923 -18.478 1.00 93.50 166 GLY A C 1
ATOM 1233 O O . GLY A 1 166 ? 8.361 2.038 -18.230 1.00 93.50 166 GLY A O 1
ATOM 1234 N N . ARG A 1 167 ? 8.192 -0.173 -17.799 1.00 96.44 167 ARG A N 1
ATOM 1235 C CA . ARG A 1 167 ? 9.129 -0.220 -16.679 1.00 96.44 167 ARG A CA 1
ATOM 1236 C C . ARG A 1 167 ? 9.575 -1.654 -16.446 1.00 96.44 167 ARG A C 1
ATOM 1238 O O . ARG A 1 167 ? 8.923 -2.601 -16.883 1.00 96.44 167 ARG A O 1
ATOM 1245 N N . TYR A 1 168 ? 10.697 -1.813 -15.767 1.00 98.19 168 TYR A N 1
ATOM 1246 C CA . TYR A 1 168 ? 11.157 -3.119 -15.327 1.00 98.19 168 TYR A CA 1
ATOM 1247 C C . TYR A 1 168 ? 11.814 -3.029 -13.955 1.00 98.19 168 TYR A C 1
ATOM 1249 O O . TYR A 1 168 ? 12.271 -1.963 -13.549 1.00 98.19 168 TYR A O 1
ATOM 1257 N N . PHE A 1 169 ? 11.905 -4.154 -13.254 1.00 98.50 169 PHE A N 1
ATOM 1258 C CA . PHE A 1 169 ? 12.666 -4.265 -12.016 1.00 98.50 169 PHE A CA 1
ATOM 1259 C C . PHE A 1 169 ? 13.491 -5.551 -11.987 1.00 98.50 169 PHE A C 1
ATOM 1261 O O . PHE A 1 169 ? 13.163 -6.570 -12.603 1.00 98.50 169 PHE A O 1
ATOM 1268 N N . TYR A 1 170 ? 14.560 -5.517 -11.195 1.00 98.12 170 TYR A N 1
ATOM 1269 C CA . TYR A 1 170 ? 15.264 -6.717 -10.752 1.00 98.12 170 TYR A CA 1
ATOM 1270 C C . TYR A 1 170 ? 14.586 -7.230 -9.478 1.00 98.12 170 TYR A C 1
ATOM 1272 O O . TYR A 1 170 ? 14.523 -6.461 -8.516 1.00 98.12 170 TYR A O 1
ATOM 1280 N N . PRO A 1 171 ? 14.139 -8.497 -9.378 1.00 97.19 171 PRO A N 1
ATOM 1281 C CA . PRO A 1 171 ? 13.443 -9.002 -8.186 1.00 97.19 171 PRO A CA 1
ATOM 1282 C C . PRO A 1 171 ? 14.211 -8.803 -6.871 1.00 97.19 171 PRO A C 1
ATOM 1284 O O . PRO A 1 171 ? 13.611 -8.574 -5.823 1.00 97.19 171 PRO A O 1
ATOM 1287 N N . ARG A 1 172 ? 15.551 -8.820 -6.927 1.00 95.69 172 ARG A N 1
ATOM 1288 C CA . ARG A 1 172 ? 16.421 -8.550 -5.768 1.00 95.69 172 ARG A CA 1
ATOM 1289 C C . ARG A 1 172 ? 16.311 -7.120 -5.226 1.00 95.69 172 ARG A C 1
ATOM 1291 O O . ARG A 1 172 ? 16.592 -6.921 -4.053 1.00 95.69 172 ARG A O 1
ATOM 1298 N N . SER A 1 173 ? 15.942 -6.160 -6.071 1.00 96.06 173 SER A N 1
ATOM 1299 C CA . SER A 1 173 ? 15.805 -4.740 -5.724 1.00 96.06 173 SER A CA 1
ATOM 1300 C C . SER A 1 173 ? 14.337 -4.324 -5.593 1.00 96.06 173 SER A C 1
ATOM 1302 O O . SER A 1 173 ? 13.977 -3.646 -4.642 1.00 96.06 173 SER A O 1
ATOM 1304 N N . GLY A 1 174 ? 13.473 -4.750 -6.522 1.00 96.94 174 GLY A N 1
ATOM 1305 C CA . GLY A 1 174 ? 12.054 -4.366 -6.579 1.00 96.94 174 GLY A CA 1
ATOM 1306 C C . GLY A 1 174 ? 11.792 -2.943 -7.095 1.00 96.94 174 GLY A C 1
ATOM 1307 O O . GLY A 1 174 ? 10.652 -2.624 -7.419 1.00 96.94 174 GLY A O 1
ATOM 1308 N N . VAL A 1 175 ? 12.835 -2.114 -7.204 1.00 97.38 175 VAL A N 1
ATOM 1309 C CA . VAL A 1 175 ? 12.763 -0.730 -7.694 1.00 97.38 175 VAL A CA 1
ATOM 1310 C C . VAL A 1 175 ? 12.508 -0.704 -9.198 1.00 97.38 175 VAL A C 1
ATOM 1312 O O . VAL A 1 175 ? 13.238 -1.343 -9.961 1.00 97.38 175 VAL A O 1
ATOM 1315 N N . ASP A 1 176 ? 11.491 0.054 -9.608 1.00 97.81 176 ASP A N 1
ATOM 1316 C CA . ASP A 1 176 ? 11.165 0.251 -11.017 1.00 97.81 176 ASP A CA 1
ATOM 1317 C C . ASP A 1 176 ? 12.179 1.165 -11.706 1.00 97.81 176 ASP A C 1
ATOM 1319 O O . ASP A 1 176 ? 12.522 2.242 -11.217 1.00 97.81 176 ASP A O 1
ATOM 1323 N N . ILE A 1 177 ? 12.602 0.742 -12.892 1.00 96.56 177 ILE A N 1
ATOM 1324 C CA . ILE A 1 177 ? 13.396 1.518 -13.836 1.00 96.56 177 ILE A CA 1
ATOM 1325 C C . ILE A 1 177 ? 12.485 1.815 -15.032 1.00 96.56 177 ILE A C 1
ATOM 1327 O O . ILE A 1 177 ? 12.054 0.876 -15.713 1.00 96.56 177 ILE A O 1
ATOM 1331 N N . PRO A 1 178 ? 12.139 3.088 -15.288 1.00 94.94 178 PRO A N 1
ATOM 1332 C CA . PRO A 1 178 ? 11.221 3.433 -16.363 1.00 94.94 178 PRO A CA 1
ATOM 1333 C C . PRO A 1 178 ? 11.874 3.238 -17.737 1.00 94.94 178 PRO A C 1
ATOM 1335 O O . PRO A 1 178 ? 13.066 3.481 -17.921 1.00 94.94 178 PRO A O 1
ATOM 1338 N N . LEU A 1 179 ? 11.061 2.827 -18.711 1.00 94.06 179 LEU A N 1
ATOM 1339 C CA . LEU A 1 179 ? 11.447 2.635 -20.107 1.00 94.06 179 LEU A CA 1
ATOM 1340 C C . LEU A 1 179 ? 10.593 3.509 -21.020 1.00 94.06 179 LEU A C 1
ATOM 1342 O O . LEU A 1 179 ? 9.367 3.550 -20.881 1.00 94.06 179 LEU A O 1
ATOM 1346 N N . ARG A 1 180 ? 11.231 4.192 -21.971 1.00 92.19 180 ARG A N 1
ATOM 1347 C CA . ARG A 1 180 ? 10.548 4.992 -23.001 1.00 92.19 180 ARG A CA 1
ATOM 1348 C C . ARG A 1 180 ? 11.270 4.878 -24.336 1.00 92.19 180 ARG A C 1
ATOM 1350 O O . ARG A 1 180 ? 12.499 4.903 -24.371 1.00 92.19 180 ARG A O 1
ATOM 1357 N N . GLY A 1 181 ? 10.527 4.818 -25.432 1.00 90.94 181 GLY A N 1
ATOM 1358 C CA . GLY A 1 181 ? 11.102 4.844 -26.776 1.00 90.94 181 GLY A CA 1
ATOM 1359 C C . GLY A 1 181 ? 10.100 4.423 -27.839 1.00 90.94 181 GLY A C 1
ATOM 1360 O O . GLY A 1 181 ? 8.912 4.689 -27.703 1.00 90.94 181 GLY A O 1
ATOM 1361 N N . THR A 1 182 ? 10.576 3.773 -28.892 1.00 84.00 182 THR A N 1
ATOM 1362 C CA . THR A 1 182 ? 9.752 3.184 -29.953 1.00 84.00 182 THR A CA 1
ATOM 1363 C C . THR A 1 182 ? 9.574 1.684 -29.718 1.00 84.00 182 THR A C 1
ATOM 1365 O O . THR A 1 182 ? 10.214 1.090 -28.851 1.00 84.00 182 THR A O 1
ATOM 1368 N N . GLY A 1 183 ? 8.690 1.040 -30.486 1.00 76.25 183 GLY A N 1
ATOM 1369 C CA . GLY A 1 183 ? 8.362 -0.377 -30.289 1.00 76.25 183 GLY A CA 1
ATOM 1370 C C . GLY A 1 183 ? 9.533 -1.361 -30.423 1.00 76.25 183 GLY A C 1
ATOM 1371 O O . GLY A 1 183 ? 9.432 -2.473 -29.904 1.00 76.25 183 GLY A O 1
ATOM 1372 N N . ASP A 1 184 ? 10.610 -0.967 -31.098 1.00 85.31 184 ASP A N 1
ATOM 1373 C CA . ASP A 1 184 ? 11.837 -1.730 -31.342 1.00 85.31 184 ASP A CA 1
ATOM 1374 C C . ASP A 1 184 ? 13.053 -1.232 -30.535 1.00 85.31 184 ASP A C 1
ATOM 1376 O O . ASP A 1 184 ? 14.031 -1.973 -30.392 1.00 85.31 184 ASP A O 1
ATOM 1380 N N . LEU A 1 185 ? 12.994 -0.010 -29.987 1.00 93.44 185 LEU A N 1
ATOM 1381 C CA . LEU A 1 185 ? 14.095 0.631 -29.270 1.00 93.44 185 LEU A CA 1
ATOM 1382 C C . LEU A 1 185 ? 13.597 1.453 -28.076 1.00 93.44 185 LEU A C 1
ATOM 1384 O O . LEU A 1 185 ? 13.004 2.516 -28.239 1.00 93.44 185 LEU A O 1
ATOM 1388 N N . LEU A 1 186 ? 13.918 1.000 -26.867 1.00 95.38 186 LEU A N 1
ATOM 1389 C CA . LEU A 1 186 ? 13.586 1.677 -25.612 1.00 95.38 186 LEU A CA 1
ATOM 1390 C C . LEU A 1 186 ? 14.848 2.192 -24.925 1.00 95.38 186 LEU A C 1
ATOM 1392 O O . LEU A 1 186 ? 15.940 1.661 -25.127 1.00 95.38 186 LEU A O 1
ATOM 1396 N N . TYR A 1 187 ? 14.697 3.196 -24.071 1.00 95.25 187 TYR A N 1
ATOM 1397 C CA . TYR A 1 187 ? 15.780 3.778 -23.292 1.00 95.25 187 TYR A CA 1
ATOM 1398 C C . TYR A 1 187 ? 15.477 3.750 -21.801 1.00 95.25 187 TYR A C 1
ATOM 1400 O O . TYR A 1 187 ? 14.334 3.925 -21.385 1.00 95.25 187 TYR A O 1
ATOM 1408 N N . GLU A 1 188 ? 16.537 3.574 -21.020 1.00 94.25 188 GLU A N 1
ATOM 1409 C CA . GLU A 1 188 ? 16.554 3.763 -19.572 1.00 94.25 188 GLU A CA 1
ATOM 1410 C C . GLU A 1 188 ? 17.146 5.137 -19.245 1.00 94.25 188 GLU A C 1
ATOM 1412 O O . GLU A 1 188 ? 18.168 5.504 -19.844 1.00 94.25 188 GLU A O 1
ATOM 1417 N N . PRO A 1 189 ? 16.591 5.890 -18.286 1.00 93.06 189 PRO A N 1
ATOM 1418 C CA . PRO A 1 189 ? 17.217 7.113 -17.816 1.00 93.06 189 PRO A CA 1
ATOM 1419 C C . PRO A 1 189 ? 18.318 6.827 -16.787 1.00 93.06 189 PRO A C 1
ATOM 1421 O O . PRO A 1 189 ? 18.302 5.830 -16.063 1.00 93.06 189 PRO A O 1
ATOM 1424 N N . LYS A 1 190 ? 19.276 7.745 -16.682 1.00 92.12 190 LYS A N 1
ATOM 1425 C CA . LYS A 1 190 ? 20.225 7.802 -15.568 1.00 92.12 190 LYS A CA 1
ATOM 1426 C C . LYS A 1 190 ? 19.469 8.121 -14.274 1.00 92.12 190 LYS A C 1
ATOM 1428 O O . LYS A 1 190 ? 18.557 8.948 -14.297 1.00 92.12 190 LYS A O 1
ATOM 1433 N N . PRO A 1 191 ? 19.850 7.516 -13.136 1.00 90.50 191 PRO A N 1
ATOM 1434 C CA . PRO A 1 191 ? 19.343 7.965 -11.849 1.00 90.50 191 PRO A CA 1
ATOM 1435 C C . PRO A 1 191 ? 19.836 9.389 -11.571 1.00 90.50 191 PRO A C 1
ATOM 1437 O O . PRO A 1 191 ? 20.942 9.760 -11.969 1.00 90.50 191 PRO A O 1
ATOM 1440 N N . ARG A 1 192 ? 19.024 10.158 -10.846 1.00 85.88 192 ARG A N 1
ATOM 1441 C CA . ARG A 1 192 ? 19.230 11.570 -10.505 1.00 85.88 192 ARG A CA 1
ATOM 1442 C C . ARG A 1 192 ? 19.539 12.408 -11.752 1.00 85.88 192 ARG A C 1
ATOM 1444 O O . ARG A 1 192 ? 20.629 12.980 -11.844 1.00 85.88 192 ARG A O 1
ATOM 1451 N N . PRO A 1 193 ? 18.613 12.453 -12.730 1.00 81.56 193 PRO A N 1
ATOM 1452 C CA . PRO A 1 193 ? 18.818 13.232 -13.942 1.00 81.56 193 PRO A CA 1
ATOM 14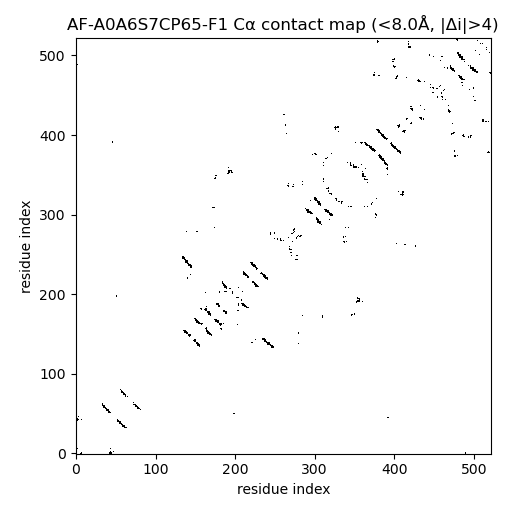53 C C . PRO A 1 193 ? 19.021 14.709 -13.589 1.00 81.56 193 PRO A C 1
ATOM 1455 O O . PRO A 1 193 ? 18.378 15.236 -12.680 1.00 81.56 193 PRO A O 1
ATOM 1458 N N . ALA A 1 194 ? 19.899 15.397 -14.323 1.00 77.94 194 ALA A N 1
ATOM 1459 C CA . ALA A 1 194 ? 20.143 16.825 -14.096 1.00 77.94 194 ALA A CA 1
ATOM 1460 C C . ALA A 1 194 ? 18.877 17.662 -14.345 1.00 77.94 194 ALA A C 1
ATOM 1462 O O . ALA A 1 194 ? 18.688 18.720 -13.743 1.00 77.94 194 ALA A O 1
ATOM 1463 N N . ARG A 1 195 ? 18.010 17.175 -15.238 1.00 78.88 195 ARG A N 1
ATOM 1464 C CA . ARG A 1 195 ? 16.670 17.695 -15.483 1.00 78.88 195 ARG A CA 1
ATOM 1465 C C . ARG A 1 195 ? 15.682 16.535 -15.411 1.00 78.88 195 ARG A C 1
ATOM 1467 O O . ARG A 1 195 ? 15.677 15.699 -16.310 1.00 78.88 195 ARG A O 1
ATOM 1474 N N . PRO A 1 196 ? 14.857 16.466 -14.358 1.00 79.94 196 PRO A N 1
ATOM 1475 C CA . PRO A 1 196 ? 13.752 15.526 -14.310 1.00 79.94 196 PRO A CA 1
ATOM 1476 C C . PRO A 1 196 ? 12.861 15.607 -15.556 1.00 79.94 196 PRO A C 1
ATOM 1478 O O . PRO A 1 196 ? 12.665 16.708 -16.087 1.00 79.94 196 PRO A O 1
ATOM 1481 N N . PRO A 1 197 ? 12.294 14.477 -16.013 1.00 77.56 197 PRO A N 1
ATOM 1482 C CA . PRO A 1 197 ? 11.330 14.484 -17.102 1.00 77.56 197 PRO A CA 1
ATOM 1483 C C . PRO A 1 197 ? 10.137 15.384 -16.748 1.00 77.56 197 PRO A C 1
ATOM 1485 O O . PRO A 1 197 ? 9.651 15.390 -15.620 1.00 77.56 197 PRO A O 1
ATOM 1488 N N . ALA A 1 198 ? 9.646 16.154 -17.725 1.00 69.06 198 ALA A N 1
ATOM 1489 C CA . ALA A 1 198 ? 8.552 17.112 -17.512 1.00 69.06 198 ALA A CA 1
ATOM 1490 C C . ALA A 1 198 ? 7.207 16.445 -17.158 1.00 69.06 198 ALA A C 1
ATOM 1492 O O . ALA A 1 198 ? 6.289 17.105 -16.672 1.00 69.06 198 ALA A O 1
ATOM 1493 N N . SER A 1 199 ? 7.079 15.152 -17.453 1.00 71.75 199 SER A N 1
ATOM 1494 C CA . SER A 1 199 ? 5.974 14.280 -17.063 1.00 71.75 199 SER A CA 1
ATOM 1495 C C . SER A 1 199 ? 6.392 12.827 -17.269 1.00 71.75 199 SER A C 1
ATOM 1497 O O . SER A 1 199 ? 7.365 12.561 -17.978 1.00 71.75 199 SER A O 1
ATOM 1499 N N . ASP A 1 200 ? 5.591 11.890 -16.774 1.00 65.69 200 ASP A N 1
ATOM 1500 C CA . ASP A 1 200 ? 5.794 10.462 -17.029 1.00 65.69 200 ASP A CA 1
ATOM 1501 C C . ASP A 1 200 ? 5.665 10.101 -18.517 1.00 65.69 200 ASP A C 1
ATOM 1503 O O . ASP A 1 200 ? 6.095 9.031 -18.931 1.00 65.69 200 ASP A O 1
ATOM 1507 N N . GLN A 1 201 ? 5.108 10.978 -19.353 1.00 68.31 201 GLN A N 1
ATOM 1508 C CA . GLN A 1 201 ? 5.001 10.782 -20.804 1.00 68.31 201 GLN A CA 1
ATOM 1509 C C . GLN A 1 201 ? 6.182 11.391 -21.574 1.00 68.31 201 GLN A C 1
ATOM 1511 O O . GLN A 1 201 ? 6.286 11.219 -22.784 1.00 68.31 201 GLN A O 1
ATOM 1516 N N . ALA A 1 202 ? 7.084 12.113 -20.904 1.00 75.31 202 ALA A N 1
ATOM 1517 C CA . ALA A 1 202 ? 8.200 12.760 -21.579 1.00 75.31 202 ALA A CA 1
ATOM 1518 C C . ALA A 1 202 ? 9.212 11.733 -22.117 1.00 75.31 202 ALA A C 1
ATOM 1520 O O . ALA A 1 202 ? 9.532 10.731 -21.473 1.00 75.31 202 ALA A O 1
ATOM 1521 N N . THR A 1 203 ? 9.763 12.018 -23.297 1.00 80.62 203 THR A N 1
ATOM 1522 C CA . THR A 1 203 ? 10.889 11.262 -23.851 1.00 80.62 203 THR A CA 1
ATOM 1523 C C . THR A 1 203 ? 12.142 11.439 -22.998 1.00 80.62 203 THR A C 1
ATOM 1525 O O . THR A 1 203 ? 12.356 12.500 -22.415 1.00 80.62 203 THR A O 1
ATOM 1528 N N . ILE A 1 204 ? 13.016 10.431 -22.989 1.00 86.62 204 ILE A N 1
ATOM 1529 C CA . ILE A 1 204 ? 14.307 10.511 -22.297 1.00 86.62 204 ILE A CA 1
ATOM 1530 C C . ILE A 1 204 ? 15.322 11.225 -23.197 1.00 86.62 204 ILE A C 1
ATOM 1532 O O . ILE A 1 204 ? 15.692 10.718 -24.272 1.00 86.62 204 ILE A O 1
ATOM 1536 N N . ASP A 1 205 ? 15.790 12.381 -22.730 1.00 84.56 205 ASP A N 1
ATOM 1537 C CA . ASP A 1 205 ? 16.825 13.182 -23.380 1.00 84.56 205 ASP A CA 1
ATOM 1538 C C . ASP A 1 205 ? 18.085 12.350 -23.625 1.00 84.56 205 ASP A C 1
ATOM 1540 O O . ASP A 1 205 ? 18.519 11.578 -22.771 1.00 84.56 205 ASP A O 1
ATOM 1544 N N . ALA A 1 206 ? 18.712 12.516 -24.794 1.00 87.44 206 ALA A N 1
ATOM 1545 C CA . ALA A 1 206 ? 19.874 11.714 -25.186 1.00 87.44 206 ALA A CA 1
ATOM 1546 C C . ALA A 1 206 ? 21.023 11.772 -24.163 1.00 87.44 206 ALA A C 1
ATOM 1548 O O . ALA A 1 206 ? 21.683 10.762 -23.917 1.00 87.44 206 ALA A O 1
ATOM 1549 N N . ALA A 1 207 ? 21.221 12.933 -23.532 1.00 87.25 207 ALA A N 1
ATOM 1550 C CA . ALA A 1 207 ? 22.227 13.137 -22.494 1.00 87.25 207 ALA A CA 1
ATOM 1551 C C . ALA A 1 207 ? 21.931 12.359 -21.199 1.00 87.25 207 ALA A C 1
ATOM 1553 O O . ALA A 1 207 ? 22.866 11.999 -20.478 1.00 87.25 207 ALA A O 1
ATOM 1554 N N . ASP A 1 208 ? 20.663 12.052 -20.931 1.00 88.44 208 ASP A N 1
ATOM 1555 C CA . ASP A 1 208 ? 20.198 11.389 -19.713 1.00 88.44 208 ASP A CA 1
ATOM 1556 C C . ASP A 1 208 ? 19.930 9.893 -19.911 1.00 88.44 208 ASP A C 1
ATOM 1558 O O . ASP A 1 208 ? 19.500 9.220 -18.983 1.00 88.44 208 ASP A O 1
ATOM 1562 N N . ARG A 1 209 ? 20.248 9.321 -21.078 1.00 92.69 209 ARG A N 1
ATOM 1563 C CA . ARG A 1 209 ? 20.125 7.874 -21.323 1.00 92.69 209 ARG A CA 1
ATOM 1564 C C . ARG A 1 209 ? 21.245 7.104 -20.627 1.00 92.69 209 ARG A C 1
ATOM 1566 O O . ARG A 1 209 ? 22.427 7.347 -20.879 1.00 92.69 209 ARG A O 1
ATOM 1573 N N . ALA A 1 210 ? 20.882 6.143 -19.784 1.00 95.00 210 ALA A N 1
ATOM 1574 C CA . ALA A 1 210 ? 21.810 5.201 -19.163 1.00 95.00 210 ALA A CA 1
ATOM 1575 C C . ALA A 1 210 ? 22.091 4.002 -20.074 1.00 95.00 210 ALA A C 1
ATOM 1577 O O . ALA A 1 210 ? 23.241 3.580 -20.205 1.00 95.00 210 ALA A O 1
ATOM 1578 N N . ALA A 1 211 ? 21.050 3.493 -20.730 1.00 97.19 211 ALA A N 1
ATOM 1579 C CA . ALA A 1 211 ? 21.136 2.343 -21.614 1.00 97.19 211 ALA A CA 1
ATOM 1580 C C . ALA A 1 211 ? 19.995 2.317 -22.635 1.00 97.19 211 ALA A C 1
ATOM 1582 O O . ALA A 1 211 ? 19.020 3.066 -22.518 1.00 97.19 211 ALA A O 1
ATOM 1583 N N . SER A 1 212 ? 20.115 1.432 -23.623 1.00 97.31 212 SER A N 1
ATOM 1584 C CA . SER A 1 212 ? 19.056 1.113 -24.578 1.00 97.31 212 SER A CA 1
ATOM 1585 C C . SER A 1 212 ? 18.708 -0.374 -24.584 1.00 97.31 212 SER A C 1
ATOM 1587 O O . SER A 1 212 ? 19.573 -1.223 -24.380 1.00 97.31 212 SER A O 1
ATOM 1589 N N . TRP A 1 213 ? 17.444 -0.680 -24.872 1.00 97.94 213 TRP A N 1
ATOM 1590 C CA . TRP A 1 213 ? 16.934 -2.018 -25.162 1.00 97.94 213 TRP A CA 1
ATOM 1591 C C . TRP A 1 213 ? 16.510 -2.059 -26.621 1.00 97.94 213 TRP A C 1
ATOM 1593 O O . TRP A 1 213 ? 15.565 -1.373 -27.004 1.00 97.94 213 TRP A O 1
ATOM 1603 N N . GLN A 1 214 ? 17.192 -2.864 -27.428 1.00 97.38 214 GLN A N 1
ATOM 1604 C CA . GLN A 1 214 ? 16.833 -3.085 -28.823 1.00 97.38 214 GLN A CA 1
ATOM 1605 C C . GLN A 1 214 ? 16.449 -4.544 -29.024 1.00 97.38 214 GLN A C 1
ATOM 1607 O O . GLN A 1 214 ? 17.228 -5.438 -28.692 1.00 97.38 214 GLN A O 1
ATOM 1612 N N . GLY A 1 215 ? 15.268 -4.811 -29.575 1.00 94.81 215 GLY A N 1
ATOM 1613 C CA . GLY A 1 215 ? 14.827 -6.191 -29.744 1.00 94.81 215 GLY A CA 1
ATOM 1614 C C . GLY A 1 215 ? 13.500 -6.356 -30.462 1.00 94.81 215 GLY A C 1
ATOM 1615 O O . GLY A 1 215 ? 12.842 -5.387 -30.828 1.00 94.81 215 GLY A O 1
ATOM 1616 N N . ALA A 1 216 ? 13.103 -7.615 -30.622 1.00 93.31 216 ALA A N 1
ATOM 1617 C CA . ALA A 1 216 ? 11.851 -8.003 -31.253 1.00 93.31 216 ALA A CA 1
ATOM 1618 C C . ALA A 1 216 ? 10.889 -8.602 -30.223 1.00 93.31 216 ALA A C 1
ATOM 1620 O O . ALA A 1 216 ? 11.278 -9.446 -29.407 1.00 93.31 216 ALA A O 1
ATOM 1621 N N . ARG A 1 217 ? 9.630 -8.159 -30.286 1.00 92.62 217 ARG A N 1
ATOM 1622 C CA . ARG A 1 217 ? 8.504 -8.695 -29.517 1.00 92.62 217 ARG A CA 1
ATOM 1623 C C . ARG A 1 217 ? 7.713 -9.651 -30.405 1.00 92.62 217 ARG A C 1
ATOM 1625 O O . ARG A 1 217 ? 7.394 -9.313 -31.542 1.00 92.62 217 ARG A O 1
ATOM 1632 N N . ASP A 1 218 ? 7.399 -10.830 -29.891 1.00 90.19 218 ASP A N 1
ATOM 1633 C CA . ASP A 1 218 ? 6.525 -11.801 -30.542 1.00 90.19 218 ASP A CA 1
ATOM 1634 C C . ASP A 1 218 ? 5.618 -12.500 -29.521 1.00 90.19 218 ASP A C 1
ATOM 1636 O O . ASP A 1 218 ? 5.665 -12.227 -28.321 1.00 90.19 218 ASP A O 1
ATOM 1640 N N . ALA A 1 219 ? 4.784 -13.429 -29.993 1.00 89.50 219 ALA A N 1
ATOM 1641 C CA . ALA A 1 219 ? 3.854 -14.165 -29.139 1.00 89.50 219 ALA A CA 1
ATOM 1642 C C . ALA A 1 219 ? 4.539 -14.967 -28.013 1.00 89.50 219 ALA A C 1
ATOM 1644 O O . ALA A 1 219 ? 3.890 -15.294 -27.021 1.00 89.50 219 ALA A O 1
ATOM 1645 N N . LYS A 1 220 ? 5.831 -15.301 -28.152 1.00 90.88 220 LYS A N 1
ATOM 1646 C CA . LYS A 1 220 ? 6.601 -16.040 -27.141 1.00 90.88 220 LYS A CA 1
ATOM 1647 C C . LYS A 1 220 ? 7.267 -15.105 -26.133 1.00 90.88 220 LYS A C 1
ATOM 1649 O O . LYS A 1 220 ? 7.512 -15.528 -25.004 1.00 90.88 220 LYS A O 1
ATOM 1654 N N . GLY A 1 221 ? 7.600 -13.873 -26.515 1.00 95.38 221 GLY A N 1
ATOM 1655 C CA . GLY A 1 221 ? 8.285 -12.959 -25.610 1.00 95.38 221 GLY A CA 1
ATOM 1656 C C . GLY A 1 221 ? 9.014 -11.793 -26.270 1.00 95.38 221 GLY A C 1
ATOM 1657 O O . GLY A 1 221 ? 8.747 -11.430 -27.412 1.00 95.38 221 GLY A O 1
ATOM 1658 N N . TYR A 1 222 ? 9.957 -11.217 -25.526 1.00 96.56 222 TYR A N 1
ATOM 1659 C CA . TYR A 1 222 ? 10.801 -10.101 -25.937 1.00 96.56 222 TYR A CA 1
ATOM 1660 C C . TYR A 1 222 ? 12.277 -10.506 -25.854 1.00 96.56 222 TYR A C 1
ATOM 1662 O O . TYR A 1 222 ? 12.772 -10.894 -24.793 1.00 96.56 222 TYR A O 1
ATOM 1670 N N . ARG A 1 223 ? 12.982 -10.445 -26.988 1.00 97.50 223 ARG A N 1
ATOM 1671 C CA . ARG A 1 223 ? 14.388 -10.861 -27.118 1.00 97.50 223 ARG A CA 1
ATOM 1672 C C . ARG A 1 223 ? 15.210 -9.804 -27.831 1.00 97.50 223 ARG A C 1
ATOM 1674 O O . ARG A 1 223 ? 14.752 -9.228 -28.818 1.00 97.50 223 ARG A O 1
ATOM 1681 N N . GLY A 1 224 ? 16.445 -9.612 -27.384 1.00 97.50 224 GLY A N 1
ATOM 1682 C CA . GLY A 1 224 ? 17.313 -8.614 -27.990 1.00 97.50 224 GLY A CA 1
ATOM 1683 C C . GLY A 1 224 ? 18.586 -8.332 -27.211 1.00 97.50 224 GLY A C 1
ATOM 1684 O O . GLY A 1 224 ? 19.110 -9.196 -26.502 1.00 97.50 224 GLY A O 1
ATOM 1685 N N . GLN A 1 225 ? 19.085 -7.113 -27.388 1.00 98.31 225 GLN A N 1
ATOM 1686 C CA . GLN A 1 225 ? 20.315 -6.610 -26.799 1.00 98.31 225 GLN A CA 1
ATOM 1687 C C . GLN A 1 225 ? 20.046 -5.363 -25.963 1.00 98.31 225 GLN A C 1
ATOM 1689 O O . GLN A 1 225 ? 19.410 -4.408 -26.405 1.00 98.31 225 GLN A O 1
ATOM 1694 N N . TRP A 1 226 ? 20.586 -5.375 -24.756 1.00 98.50 226 TRP A N 1
ATOM 1695 C CA . TRP A 1 226 ? 20.742 -4.209 -23.908 1.00 98.50 226 TRP A CA 1
ATOM 1696 C C . TRP A 1 226 ? 22.126 -3.606 -24.147 1.00 98.50 226 TRP A C 1
ATOM 1698 O O . TRP A 1 226 ? 23.104 -4.356 -24.200 1.00 98.50 226 TRP A O 1
ATOM 1708 N N . THR A 1 227 ? 22.230 -2.285 -24.271 1.00 98.44 227 THR A N 1
ATOM 1709 C CA . THR A 1 227 ? 23.506 -1.585 -24.491 1.00 98.44 227 THR A CA 1
ATOM 1710 C C . THR A 1 227 ? 23.687 -0.455 -23.486 1.00 98.44 227 THR A C 1
ATOM 1712 O O . THR A 1 227 ? 22.877 0.466 -23.441 1.00 98.44 227 THR A O 1
ATOM 1715 N N . ASP A 1 228 ? 24.774 -0.495 -22.716 1.00 96.81 228 ASP A N 1
ATOM 1716 C CA . ASP A 1 228 ? 25.186 0.590 -21.819 1.00 96.81 228 ASP A CA 1
ATOM 1717 C C . ASP A 1 228 ? 25.643 1.804 -22.642 1.00 96.81 228 ASP A C 1
ATOM 1719 O O . ASP A 1 228 ? 26.617 1.717 -23.393 1.00 96.81 228 ASP A O 1
ATOM 1723 N N . THR A 1 229 ? 24.984 2.953 -22.484 1.00 94.88 229 THR A N 1
ATOM 1724 C CA . THR A 1 229 ? 25.270 4.156 -23.290 1.00 94.88 229 THR A CA 1
ATOM 1725 C C . THR A 1 229 ? 26.662 4.732 -23.010 1.00 94.88 229 THR A C 1
ATOM 1727 O O . THR A 1 229 ? 27.243 5.395 -23.864 1.00 94.88 229 THR A O 1
ATOM 1730 N N . ARG A 1 230 ? 27.223 4.496 -21.817 1.00 92.75 230 ARG A N 1
ATOM 1731 C CA . ARG A 1 230 ? 28.515 5.065 -21.402 1.00 92.75 230 ARG A CA 1
ATOM 1732 C C . ARG A 1 230 ? 29.704 4.241 -21.890 1.00 92.75 230 ARG A C 1
ATOM 1734 O O . ARG A 1 230 ? 30.750 4.801 -22.193 1.00 92.75 230 ARG A O 1
ATOM 1741 N N . THR A 1 231 ? 29.574 2.921 -21.900 1.00 95.81 231 THR A N 1
ATOM 1742 C CA . THR A 1 231 ? 30.675 1.977 -22.152 1.00 95.81 231 THR A CA 1
ATOM 1743 C C . THR A 1 231 ? 30.522 1.208 -23.456 1.00 95.81 231 THR A C 1
ATOM 1745 O O . THR A 1 231 ? 31.473 0.563 -23.886 1.00 95.81 231 THR A O 1
ATOM 1748 N N . GLY A 1 232 ? 29.334 1.219 -24.064 1.00 96.75 232 GLY A N 1
ATOM 1749 C CA . GLY A 1 232 ? 29.002 0.380 -25.214 1.00 96.75 232 GLY A CA 1
ATOM 1750 C C . GLY A 1 232 ? 28.874 -1.107 -24.870 1.00 96.75 232 GLY A C 1
ATOM 1751 O O . GLY A 1 232 ? 28.728 -1.931 -25.771 1.00 96.75 232 GLY A O 1
ATOM 1752 N N . LYS A 1 233 ? 28.935 -1.483 -23.583 1.00 97.50 233 LYS A N 1
ATOM 1753 C CA . LYS A 1 233 ? 28.811 -2.879 -23.159 1.00 97.50 233 LYS A CA 1
ATOM 1754 C C . LYS A 1 233 ? 27.437 -3.419 -23.539 1.00 97.50 233 LYS A C 1
ATOM 1756 O O . LYS A 1 233 ? 26.421 -2.860 -23.133 1.00 97.50 233 LYS A O 1
ATOM 1761 N N . GLN A 1 234 ? 27.430 -4.559 -24.222 1.00 98.25 234 GLN A N 1
ATOM 1762 C CA . GLN A 1 234 ? 26.209 -5.245 -24.628 1.00 98.25 234 GLN A CA 1
ATOM 1763 C C . GLN A 1 234 ? 25.900 -6.450 -23.737 1.00 98.25 234 GLN A C 1
ATOM 1765 O O . GLN A 1 234 ? 26.804 -7.127 -23.237 1.00 98.25 234 GLN A O 1
ATOM 1770 N N . ARG A 1 235 ? 24.609 -6.715 -23.531 1.00 98.44 235 ARG A N 1
ATOM 1771 C CA . ARG A 1 235 ? 24.088 -7.894 -22.830 1.00 98.44 235 ARG A CA 1
ATOM 1772 C C . ARG A 1 235 ? 22.855 -8.405 -23.559 1.00 98.44 235 ARG A C 1
ATOM 1774 O O . ARG A 1 235 ? 21.936 -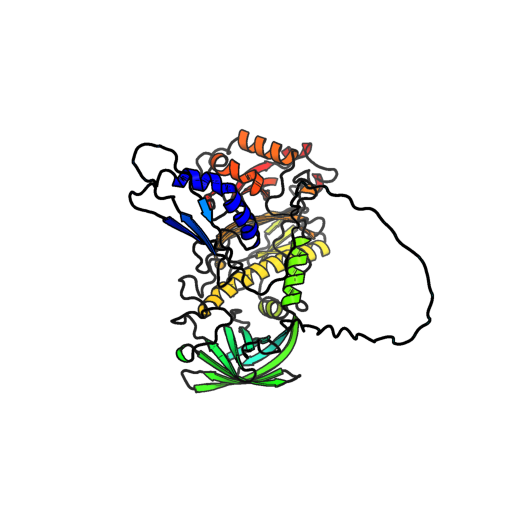7.631 -23.810 1.00 98.44 235 ARG A O 1
ATOM 1781 N N . ARG A 1 236 ? 22.786 -9.711 -23.810 1.00 98.56 236 ARG A N 1
ATOM 1782 C CA . ARG A 1 236 ? 21.565 -10.314 -24.352 1.00 98.56 236 ARG A CA 1
ATOM 1783 C C . ARG A 1 236 ? 20.469 -10.350 -23.290 1.00 98.56 236 ARG A C 1
ATOM 1785 O O . ARG A 1 236 ? 20.751 -10.660 -22.131 1.00 98.56 236 ARG A O 1
ATOM 1792 N N . PHE A 1 237 ? 19.226 -10.116 -23.696 1.00 98.31 237 PHE A N 1
ATOM 1793 C CA . PHE A 1 237 ? 18.052 -10.437 -22.890 1.00 98.31 237 PHE A CA 1
ATOM 1794 C C . PHE A 1 237 ? 17.131 -11.427 -23.608 1.00 98.31 237 PHE A C 1
ATOM 1796 O O . PHE A 1 237 ? 17.031 -11.441 -24.839 1.00 98.31 237 PHE A O 1
ATOM 1803 N N . ASP A 1 238 ? 16.472 -12.270 -22.818 1.00 98.12 238 ASP A N 1
ATOM 1804 C CA . ASP A 1 238 ? 15.460 -13.222 -23.277 1.00 98.12 238 ASP A CA 1
ATOM 1805 C C . ASP A 1 238 ? 14.347 -13.292 -22.233 1.00 98.12 238 ASP A C 1
ATOM 1807 O O . ASP A 1 238 ? 14.560 -13.798 -21.126 1.00 98.12 238 ASP A O 1
ATOM 1811 N N . LEU A 1 239 ? 13.199 -12.692 -22.558 1.00 98.50 239 LEU A N 1
ATOM 1812 C CA . LEU A 1 239 ? 12.070 -12.515 -21.651 1.00 98.50 239 LEU A CA 1
ATOM 1813 C C . LEU A 1 239 ? 10.839 -13.211 -22.218 1.00 98.50 239 LEU A C 1
ATOM 1815 O O . LEU A 1 239 ? 10.414 -12.921 -23.333 1.00 98.50 239 LEU A O 1
ATOM 1819 N N . GLN A 1 240 ? 10.238 -14.102 -21.442 1.00 98.50 240 GLN A N 1
ATOM 1820 C CA . GLN A 1 240 ? 9.005 -14.790 -21.802 1.00 98.50 240 GLN A CA 1
ATOM 1821 C C . GLN A 1 240 ? 7.803 -13.934 -21.431 1.00 98.50 240 GLN A C 1
ATOM 1823 O O . GLN A 1 240 ? 7.790 -13.316 -20.366 1.00 98.50 240 GLN A O 1
ATOM 1828 N N . ARG A 1 241 ? 6.775 -13.927 -22.280 1.00 97.62 241 ARG A N 1
ATOM 1829 C CA . ARG A 1 241 ? 5.478 -13.342 -21.927 1.00 97.62 241 ARG A CA 1
ATOM 1830 C C . ARG A 1 241 ? 4.829 -14.188 -20.830 1.00 97.62 241 ARG A C 1
ATOM 1832 O O . ARG A 1 241 ? 4.650 -15.387 -21.023 1.00 97.62 241 ARG A O 1
ATOM 1839 N N . VAL A 1 242 ? 4.471 -13.572 -19.703 1.00 97.50 242 VAL A N 1
ATOM 1840 C CA . VAL A 1 242 ? 3.889 -14.275 -18.542 1.00 97.50 242 VAL A CA 1
ATOM 1841 C C . VAL A 1 242 ? 2.479 -13.814 -18.191 1.00 97.50 242 VAL A C 1
ATOM 1843 O O . VAL A 1 242 ? 1.722 -14.598 -17.630 1.00 97.50 242 VAL A O 1
ATOM 1846 N N . ALA A 1 243 ? 2.105 -12.584 -18.541 1.00 96.75 243 ALA A N 1
ATOM 1847 C CA . ALA A 1 243 ? 0.749 -12.075 -18.355 1.00 96.75 243 ALA A CA 1
ATOM 1848 C C . ALA A 1 243 ? 0.466 -10.903 -19.303 1.00 96.75 243 ALA A C 1
ATOM 1850 O O . ALA A 1 243 ? 1.380 -10.351 -19.916 1.00 96.75 243 ALA A O 1
ATOM 1851 N N . ALA A 1 244 ? -0.799 -10.515 -19.402 1.00 94.62 244 ALA A N 1
ATOM 1852 C CA . ALA A 1 244 ? -1.213 -9.215 -19.911 1.00 94.62 244 ALA A CA 1
ATOM 1853 C C . ALA A 1 244 ? -2.456 -8.756 -19.150 1.00 94.62 244 ALA A C 1
ATOM 1855 O O . ALA A 1 244 ? -3.208 -9.600 -18.658 1.00 94.62 244 ALA A O 1
ATOM 1856 N N . TYR A 1 245 ? -2.640 -7.446 -19.025 1.00 94.38 245 TYR A N 1
ATOM 1857 C CA . TYR A 1 245 ? -3.760 -6.869 -18.291 1.00 94.38 245 TYR A CA 1
ATOM 1858 C C . TYR A 1 245 ? -4.090 -5.454 -18.777 1.00 94.38 245 TYR A C 1
ATOM 1860 O O . TYR A 1 245 ? -3.256 -4.768 -19.369 1.00 94.38 245 TYR A O 1
ATOM 1868 N N . ASP A 1 246 ? -5.327 -5.039 -18.511 1.00 92.25 246 ASP A N 1
ATOM 1869 C CA . ASP A 1 246 ? -5.847 -3.707 -18.809 1.00 92.25 246 ASP A CA 1
ATOM 1870 C C . ASP A 1 246 ? -5.663 -2.807 -17.581 1.00 92.25 246 ASP A C 1
ATOM 1872 O O . ASP A 1 246 ? -6.335 -3.000 -16.561 1.00 92.25 246 ASP A O 1
ATOM 1876 N N . THR A 1 247 ? -4.756 -1.829 -17.659 1.00 88.50 247 THR A N 1
ATOM 1877 C CA . THR A 1 247 ? -4.495 -0.938 -16.519 1.00 88.50 247 THR A CA 1
ATOM 1878 C C . THR A 1 247 ? -5.666 -0.000 -16.239 1.00 88.50 247 THR A C 1
ATOM 1880 O O . THR A 1 247 ? -5.915 0.333 -15.083 1.00 88.50 247 THR A O 1
ATOM 1883 N N . ASP A 1 248 ? -6.428 0.397 -17.262 1.00 89.19 248 ASP A N 1
ATOM 1884 C CA . ASP A 1 248 ? -7.589 1.266 -17.065 1.00 89.19 248 ASP A CA 1
ATOM 1885 C C . ASP A 1 248 ? -8.741 0.495 -16.418 1.00 89.19 248 ASP A C 1
ATOM 1887 O O . ASP A 1 248 ? -9.471 1.039 -15.588 1.00 89.19 248 ASP A O 1
ATOM 1891 N N . GLN A 1 249 ? -8.926 -0.776 -16.791 1.00 89.44 249 GLN A N 1
ATOM 1892 C CA . GLN A 1 249 ? -9.891 -1.645 -16.123 1.00 89.44 249 GLN A CA 1
ATOM 1893 C C . GLN A 1 249 ? -9.495 -1.891 -14.671 1.00 89.44 249 GLN A C 1
ATOM 1895 O O . GLN A 1 249 ? -10.360 -1.788 -13.804 1.00 89.44 249 GLN A O 1
ATOM 1900 N N . LEU A 1 250 ? -8.211 -2.140 -14.396 1.00 89.19 250 LEU A N 1
ATOM 1901 C CA . LEU A 1 250 ? -7.712 -2.283 -13.030 1.00 89.19 250 LEU A CA 1
ATOM 1902 C C . LEU A 1 250 ? -8.063 -1.057 -12.175 1.00 89.19 250 LEU A C 1
ATOM 1904 O O . LEU A 1 250 ? -8.597 -1.208 -11.077 1.00 89.19 250 LEU A O 1
ATOM 1908 N N . GLU A 1 251 ? -7.825 0.156 -12.677 1.00 87.44 251 GLU A N 1
ATOM 1909 C CA . GLU A 1 251 ? -8.156 1.377 -11.934 1.00 87.44 251 GLU A CA 1
ATOM 1910 C C . GLU A 1 251 ? -9.666 1.590 -11.774 1.00 87.44 251 GLU A C 1
ATOM 1912 O O . GLU A 1 251 ? -10.119 2.026 -10.712 1.00 87.44 251 GLU A O 1
ATOM 1917 N N . ARG A 1 252 ? -10.480 1.214 -12.770 1.00 88.81 252 ARG A N 1
ATOM 1918 C CA . ARG A 1 252 ? -11.945 1.205 -12.623 1.00 88.81 252 ARG A CA 1
ATOM 1919 C C . ARG A 1 252 ? -12.399 0.233 -11.538 1.00 88.81 252 ARG A C 1
ATOM 1921 O O . ARG A 1 252 ? -13.231 0.610 -10.713 1.00 88.81 252 ARG A O 1
ATOM 1928 N N . ASP A 1 253 ? -11.858 -0.980 -11.516 1.00 87.25 253 ASP A N 1
ATOM 1929 C CA . ASP A 1 253 ? -12.198 -2.000 -10.522 1.00 87.25 253 ASP A CA 1
ATOM 1930 C C . ASP A 1 253 ? -11.796 -1.548 -9.116 1.00 87.25 253 ASP A C 1
ATOM 1932 O O . ASP A 1 253 ? -12.579 -1.677 -8.173 1.00 87.25 253 ASP A O 1
ATOM 1936 N N . ARG A 1 254 ? -10.612 -0.939 -8.976 1.00 85.31 254 ARG A N 1
ATOM 1937 C CA . ARG A 1 254 ? -10.150 -0.331 -7.721 1.00 85.31 254 ARG A CA 1
ATOM 1938 C C . ARG A 1 254 ? -11.062 0.797 -7.259 1.00 85.31 254 ARG A C 1
ATOM 1940 O O . ARG A 1 254 ? -11.497 0.792 -6.110 1.00 85.31 254 ARG A O 1
ATOM 1947 N N . ALA A 1 255 ? -11.421 1.723 -8.145 1.00 83.94 255 ALA A N 1
ATOM 1948 C CA . ALA A 1 255 ? -12.341 2.811 -7.820 1.00 83.94 255 ALA A CA 1
ATOM 1949 C C . ALA A 1 255 ? -13.725 2.291 -7.390 1.00 83.94 255 ALA A C 1
ATOM 1951 O O . ALA A 1 255 ? -14.297 2.776 -6.413 1.00 83.94 255 ALA A O 1
ATOM 1952 N N . GLN A 1 256 ? -14.250 1.269 -8.072 1.00 83.94 256 GLN A N 1
ATOM 1953 C CA . GLN A 1 256 ? -15.509 0.623 -7.694 1.00 83.94 256 GLN A CA 1
ATOM 1954 C C . GLN A 1 256 ? -15.408 -0.096 -6.347 1.00 83.94 256 GLN A C 1
ATOM 1956 O O . GLN A 1 256 ? -16.330 -0.004 -5.536 1.00 83.94 256 GLN A O 1
ATOM 1961 N N . ALA A 1 257 ? -14.299 -0.793 -6.088 1.00 81.12 257 ALA A N 1
ATOM 1962 C CA . ALA A 1 257 ? -14.057 -1.453 -4.813 1.00 81.12 257 ALA A CA 1
ATOM 1963 C C . ALA A 1 257 ? -14.042 -0.438 -3.663 1.00 81.12 257 ALA A C 1
ATOM 1965 O O . ALA A 1 257 ? -14.769 -0.645 -2.695 1.00 81.12 257 ALA A O 1
ATOM 1966 N N .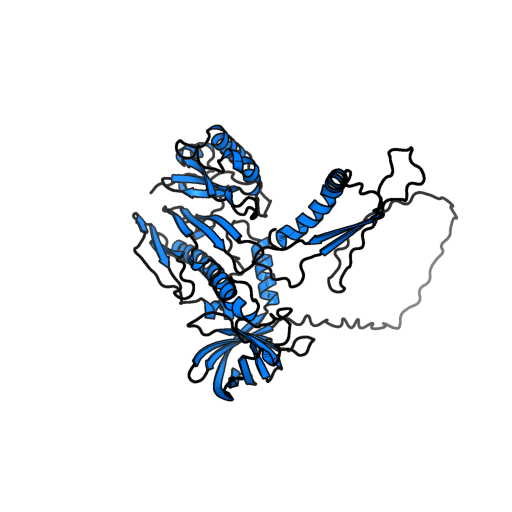 ARG A 1 258 ? -13.315 0.677 -3.809 1.00 76.88 258 ARG A N 1
ATOM 1967 C CA . ARG A 1 258 ? -13.266 1.773 -2.823 1.00 76.88 258 ARG A CA 1
ATOM 1968 C C . ARG A 1 258 ? -14.640 2.382 -2.577 1.00 76.88 258 ARG A C 1
ATOM 1970 O O . ARG A 1 258 ? -15.058 2.521 -1.435 1.00 76.88 258 ARG A O 1
ATOM 1977 N N . ALA A 1 259 ? -15.388 2.669 -3.641 1.00 75.44 259 ALA A N 1
ATOM 1978 C CA . ALA A 1 259 ? -16.736 3.224 -3.524 1.00 75.44 259 ALA A CA 1
ATOM 1979 C C . ALA A 1 259 ? -17.723 2.265 -2.833 1.00 75.44 259 ALA A C 1
ATOM 1981 O O . ALA A 1 259 ? -18.656 2.707 -2.169 1.00 75.44 259 ALA A O 1
ATOM 1982 N N . ALA A 1 260 ? -17.538 0.952 -2.989 1.00 71.56 260 ALA A N 1
ATOM 1983 C CA . ALA A 1 260 ? -18.390 -0.061 -2.374 1.00 71.56 260 ALA A CA 1
ATOM 1984 C C . ALA A 1 260 ? -17.963 -0.440 -0.946 1.00 71.56 260 ALA A C 1
ATOM 1986 O O . ALA A 1 260 ? -18.664 -1.220 -0.294 1.00 71.56 260 ALA A O 1
ATOM 1987 N N . GLN A 1 261 ? -16.817 0.046 -0.470 1.00 67.00 261 GLN A N 1
ATOM 1988 C CA . GLN A 1 261 ? -16.300 -0.314 0.838 1.00 67.00 261 GLN A CA 1
ATOM 1989 C C . GLN A 1 261 ? -17.026 0.412 1.956 1.00 67.00 261 GLN A C 1
ATOM 1991 O O . GLN A 1 261 ? -17.050 1.633 2.056 1.00 67.00 261 GLN A O 1
ATOM 1996 N N . THR A 1 262 ? -17.607 -0.390 2.839 1.00 55.91 262 THR A N 1
ATOM 1997 C CA . THR A 1 262 ? -18.278 0.073 4.048 1.00 55.91 262 THR A CA 1
ATOM 1998 C C . THR A 1 262 ? -17.375 0.061 5.269 1.00 55.91 262 THR A C 1
ATOM 2000 O O . THR A 1 262 ? -17.861 0.451 6.321 1.00 55.91 262 THR A O 1
ATOM 2003 N N . ASP A 1 263 ? -16.100 -0.337 5.162 1.00 53.91 263 ASP A N 1
ATOM 2004 C CA . ASP A 1 263 ? -15.133 -0.497 6.264 1.00 53.91 263 ASP A CA 1
ATOM 2005 C C . ASP A 1 263 ? -13.808 0.227 5.966 1.00 53.91 263 ASP A C 1
ATOM 2007 O O . ASP A 1 263 ? -13.428 0.370 4.809 1.00 53.91 263 ASP A O 1
ATOM 2011 N N . LEU A 1 264 ? -13.123 0.693 7.021 1.00 54.66 264 LEU A N 1
ATOM 2012 C CA . LEU A 1 264 ? -11.922 1.559 7.006 1.00 54.66 264 LEU A CA 1
ATOM 2013 C C . LEU A 1 264 ? -10.625 0.857 6.553 1.00 54.66 264 LEU A C 1
ATOM 2015 O O . LEU A 1 264 ? -9.524 1.286 6.889 1.00 54.66 264 LEU A O 1
ATOM 2019 N N . GLY A 1 265 ? -10.724 -0.264 5.847 1.00 56.19 265 GLY A N 1
ATOM 2020 C CA . GLY A 1 265 ? -9.536 -0.938 5.351 1.00 56.19 265 GLY A CA 1
ATOM 2021 C C . GLY A 1 265 ? -8.949 -0.202 4.154 1.00 56.19 265 GLY A C 1
ATOM 2022 O O . GLY A 1 265 ? -9.596 -0.152 3.115 1.00 56.19 265 GLY A O 1
ATOM 2023 N N . ASP A 1 266 ? -7.694 0.251 4.236 1.00 62.66 266 ASP A N 1
ATOM 2024 C CA . ASP A 1 266 ? -6.926 0.722 3.063 1.00 62.66 266 ASP A CA 1
ATOM 2025 C C . ASP A 1 266 ? -6.487 -0.441 2.162 1.00 62.66 266 ASP A C 1
ATOM 2027 O O . ASP A 1 266 ? -5.362 -0.503 1.676 1.00 62.66 266 ASP A O 1
ATOM 2031 N N . ILE A 1 267 ? -7.348 -1.420 1.935 1.00 64.12 267 ILE A N 1
ATOM 2032 C CA . ILE A 1 267 ? -7.137 -2.506 0.981 1.00 64.12 267 ILE A CA 1
ATOM 2033 C C . ILE A 1 267 ? -8.370 -2.533 0.124 1.00 64.12 267 ILE A C 1
ATOM 2035 O O . ILE A 1 267 ? -9.434 -2.740 0.681 1.00 64.12 267 ILE A O 1
ATOM 2039 N N . ASP A 1 268 ? -8.249 -2.431 -1.194 1.00 68.38 268 ASP A N 1
ATOM 2040 C CA . ASP A 1 268 ? -9.393 -2.571 -2.089 1.00 68.38 268 ASP A CA 1
ATOM 2041 C C . ASP A 1 268 ? -9.844 -4.050 -2.092 1.00 68.38 268 ASP A C 1
ATOM 2043 O O . ASP A 1 268 ? -9.394 -4.841 -2.913 1.00 68.38 268 ASP A O 1
ATOM 2047 N N . LEU A 1 269 ? -10.711 -4.473 -1.161 1.00 66.12 269 LEU A N 1
ATOM 2048 C CA . LEU A 1 269 ? -11.035 -5.893 -0.896 1.00 66.12 269 LEU A CA 1
ATOM 2049 C C . LEU A 1 269 ? -11.467 -6.666 -2.153 1.00 66.12 269 LEU A C 1
ATOM 2051 O O . LEU A 1 269 ? -11.208 -7.859 -2.292 1.00 66.12 269 LEU A O 1
ATOM 2055 N N . LYS A 1 270 ? -12.127 -5.974 -3.087 1.00 69.06 270 LYS A N 1
ATOM 2056 C CA . LYS A 1 270 ? -12.616 -6.526 -4.359 1.00 69.06 270 LYS A CA 1
ATOM 2057 C C . LYS A 1 270 ? -11.701 -6.233 -5.554 1.00 69.06 270 LYS A C 1
ATOM 2059 O O . LYS A 1 270 ? -11.981 -6.717 -6.645 1.00 69.06 270 LYS A O 1
ATOM 2064 N N . ALA A 1 271 ? -10.599 -5.512 -5.347 1.00 74.06 271 ALA A N 1
ATOM 2065 C CA . ALA A 1 271 ? -9.618 -5.117 -6.365 1.00 74.06 271 ALA A CA 1
ATOM 2066 C C . ALA A 1 271 ? -8.156 -5.178 -5.856 1.00 74.06 271 ALA A C 1
ATOM 2068 O O . ALA A 1 271 ? -7.308 -4.388 -6.274 1.00 74.06 271 ALA A O 1
ATOM 2069 N N . GLY A 1 272 ? -7.871 -6.103 -4.931 1.00 82.00 272 GLY A N 1
ATOM 2070 C CA . GLY A 1 272 ? -6.539 -6.330 -4.372 1.00 82.00 272 GLY A CA 1
ATOM 2071 C C . GLY A 1 272 ? -5.503 -6.764 -5.412 1.00 82.00 272 GLY A C 1
ATOM 2072 O O . GLY A 1 272 ? -5.821 -7.084 -6.558 1.00 82.00 272 GLY A O 1
ATOM 2073 N N . ILE A 1 273 ? -4.242 -6.771 -4.996 1.00 91.00 273 ILE A N 1
ATOM 2074 C CA . ILE A 1 273 ? -3.107 -7.164 -5.827 1.00 91.00 273 ILE A CA 1
ATOM 2075 C C . ILE A 1 273 ? -3.099 -8.691 -5.941 1.00 91.00 273 ILE A C 1
ATOM 2077 O O . ILE A 1 273 ? -2.963 -9.395 -4.941 1.00 91.00 273 ILE A O 1
ATOM 2081 N N . ASP A 1 274 ? -3.230 -9.205 -7.161 1.00 92.38 274 ASP A N 1
ATOM 2082 C CA . ASP A 1 274 ? -3.026 -10.620 -7.469 1.00 92.38 274 ASP A CA 1
ATOM 2083 C C . ASP A 1 274 ? -2.554 -10.831 -8.914 1.00 92.38 274 ASP A C 1
ATOM 2085 O O . ASP A 1 274 ? -2.533 -9.906 -9.730 1.00 92.38 274 ASP A O 1
ATOM 2089 N N . ALA A 1 275 ? -2.190 -12.075 -9.234 1.00 94.00 275 ALA A N 1
ATOM 2090 C CA . ALA A 1 275 ? -1.625 -12.449 -10.527 1.00 94.00 275 ALA A CA 1
ATOM 2091 C C . ALA A 1 275 ? -2.574 -12.242 -11.724 1.00 94.00 275 ALA A C 1
ATOM 2093 O O . ALA A 1 275 ? -2.117 -12.269 -12.862 1.00 94.00 275 ALA A O 1
ATOM 2094 N N . THR A 1 276 ? -3.876 -12.067 -11.492 1.00 90.94 276 THR A N 1
ATOM 2095 C CA . THR A 1 276 ? -4.883 -11.851 -12.541 1.00 90.94 276 THR A CA 1
ATOM 2096 C C . THR A 1 276 ? -5.126 -10.368 -12.806 1.00 90.94 276 THR A C 1
ATOM 2098 O O . THR A 1 276 ? -5.240 -9.968 -13.960 1.00 90.94 276 THR A O 1
ATOM 2101 N N . ARG A 1 277 ? -5.175 -9.549 -11.749 1.00 89.88 277 ARG A N 1
ATOM 2102 C CA . ARG A 1 277 ? -5.530 -8.124 -11.810 1.00 89.88 277 ARG A CA 1
ATOM 2103 C C . ARG A 1 277 ? -4.309 -7.214 -11.877 1.00 89.88 277 ARG A C 1
ATOM 2105 O O . ARG A 1 277 ? -4.329 -6.224 -12.595 1.00 89.88 277 ARG A O 1
ATOM 2112 N N . ALA A 1 278 ? -3.253 -7.555 -11.142 1.00 93.38 278 ALA A N 1
ATOM 2113 C CA . ALA A 1 278 ? -2.018 -6.783 -11.023 1.00 93.38 278 ALA A CA 1
ATOM 2114 C C . ALA A 1 278 ? -0.789 -7.718 -11.116 1.00 93.38 278 ALA A C 1
ATOM 2116 O O . ALA A 1 278 ? -0.056 -7.906 -10.133 1.00 93.38 278 ALA A O 1
ATOM 2117 N N . PRO A 1 279 ? -0.575 -8.382 -12.272 1.00 96.75 279 PRO A N 1
ATOM 2118 C CA . PRO A 1 279 ? 0.466 -9.399 -12.428 1.00 96.75 279 PRO A CA 1
ATOM 2119 C C . PRO A 1 279 ? 1.885 -8.864 -12.207 1.00 96.75 279 PRO A C 1
ATOM 2121 O O . PRO A 1 279 ? 2.717 -9.566 -11.630 1.00 96.75 279 PRO A O 1
ATOM 2124 N N . TYR A 1 280 ? 2.168 -7.630 -12.635 1.00 97.75 280 TYR A N 1
ATOM 2125 C CA . TYR A 1 280 ? 3.480 -7.006 -12.465 1.00 97.75 280 TYR A CA 1
ATOM 2126 C C . TYR A 1 280 ? 3.795 -6.747 -10.985 1.00 97.75 280 TYR A C 1
ATOM 2128 O O . TYR A 1 280 ? 4.841 -7.170 -10.489 1.00 97.75 280 TYR A O 1
ATOM 2136 N N . GLU A 1 281 ? 2.865 -6.134 -10.247 1.00 96.81 281 GLU A N 1
ATOM 2137 C CA . GLU A 1 281 ? 2.989 -5.907 -8.804 1.00 96.81 281 GLU A CA 1
ATOM 2138 C C . GLU A 1 281 ? 3.055 -7.226 -8.025 1.00 96.81 281 GLU A C 1
ATOM 2140 O O . GLU A 1 281 ? 3.846 -7.359 -7.093 1.00 96.81 281 GLU A O 1
ATOM 2145 N N . THR A 1 282 ? 2.293 -8.240 -8.436 1.00 97.50 282 THR A N 1
ATOM 2146 C CA . THR A 1 282 ? 2.331 -9.557 -7.786 1.00 97.50 282 THR A CA 1
ATOM 2147 C C . THR A 1 282 ? 3.704 -10.204 -7.920 1.00 97.50 282 THR A C 1
ATOM 2149 O O . THR A 1 282 ? 4.259 -10.671 -6.927 1.00 97.50 282 THR A O 1
ATOM 2152 N N . LEU A 1 283 ? 4.303 -10.178 -9.116 1.00 98.06 283 LEU A N 1
ATOM 2153 C CA . LEU A 1 283 ? 5.670 -10.668 -9.334 1.00 98.06 283 LEU A CA 1
ATOM 2154 C C . LEU A 1 283 ? 6.721 -9.859 -8.564 1.00 98.06 283 LEU A C 1
ATOM 2156 O O . LEU A 1 283 ? 7.804 -10.375 -8.289 1.00 98.06 283 LEU A O 1
ATOM 2160 N N . LYS A 1 284 ? 6.423 -8.600 -8.231 1.00 98.31 284 LYS A N 1
ATOM 2161 C CA . LYS A 1 284 ? 7.305 -7.734 -7.445 1.00 98.31 284 LYS A CA 1
ATOM 2162 C C . LYS A 1 284 ? 7.268 -8.064 -5.955 1.00 98.31 284 LYS A C 1
ATOM 2164 O O . LYS A 1 284 ? 8.297 -7.916 -5.296 1.00 98.31 284 LYS A O 1
ATOM 2169 N N . LEU A 1 285 ? 6.120 -8.476 -5.417 1.00 97.94 285 LEU A N 1
ATOM 2170 C CA . LEU A 1 285 ? 5.858 -8.533 -3.971 1.00 97.94 285 LEU A CA 1
ATOM 2171 C C . LEU A 1 285 ? 5.754 -9.957 -3.413 1.00 97.94 285 LEU A C 1
ATOM 2173 O O . LEU A 1 285 ? 6.234 -10.226 -2.307 1.00 97.94 285 LEU A O 1
ATOM 2177 N N . ALA A 1 286 ? 5.160 -10.881 -4.168 1.00 96.38 286 ALA A N 1
ATOM 2178 C CA . ALA A 1 286 ? 4.852 -12.217 -3.677 1.00 96.38 286 ALA A CA 1
ATOM 2179 C C . ALA A 1 286 ? 6.120 -12.997 -3.288 1.00 96.38 286 ALA A C 1
ATOM 2181 O O . ALA A 1 286 ? 7.085 -13.084 -4.046 1.00 96.38 286 ALA A O 1
ATOM 2182 N N . GLY A 1 287 ? 6.109 -13.587 -2.089 1.00 95.25 287 GLY A N 1
ATOM 2183 C CA . GLY A 1 287 ? 7.191 -14.443 -1.591 1.00 95.25 287 GLY A CA 1
ATOM 2184 C C . GLY A 1 287 ? 8.452 -13.717 -1.102 1.00 95.25 287 GLY A C 1
ATOM 2185 O O . GLY A 1 287 ? 9.425 -14.382 -0.742 1.00 95.25 287 GLY A O 1
ATOM 2186 N N . HIS A 1 288 ? 8.463 -12.381 -1.064 1.00 96.44 288 HIS A N 1
ATOM 2187 C CA . HIS A 1 288 ? 9.633 -11.618 -0.619 1.00 96.44 288 HIS A CA 1
ATOM 2188 C C . HIS A 1 288 ? 9.696 -11.407 0.897 1.00 96.44 288 HIS A C 1
ATOM 2190 O O . HIS A 1 288 ? 10.782 -11.485 1.481 1.00 96.44 288 HIS A O 1
ATOM 2196 N N . ALA A 1 289 ? 8.550 -11.169 1.537 1.00 97.69 289 ALA A N 1
ATOM 2197 C CA . ALA A 1 289 ? 8.483 -11.001 2.981 1.00 97.69 289 ALA A CA 1
ATOM 2198 C C . ALA A 1 289 ? 8.766 -12.326 3.708 1.00 97.69 289 ALA A C 1
ATOM 2200 O O . ALA A 1 289 ? 8.279 -13.387 3.313 1.00 97.69 289 ALA A O 1
ATOM 2201 N N . LYS A 1 290 ? 9.536 -12.266 4.797 1.00 97.81 290 LYS A N 1
ATOM 2202 C CA . LYS A 1 290 ? 9.890 -13.424 5.633 1.00 97.81 290 LYS A CA 1
ATOM 2203 C C . LYS A 1 290 ? 9.550 -13.164 7.098 1.00 97.81 290 LYS A C 1
ATOM 2205 O O . LYS A 1 290 ? 9.682 -12.022 7.538 1.00 97.81 290 LYS A O 1
ATOM 2210 N N . PRO A 1 291 ? 9.170 -14.193 7.874 1.00 97.94 291 PRO A N 1
ATOM 2211 C CA . PRO A 1 291 ? 8.886 -14.027 9.292 1.00 97.94 291 PRO A CA 1
ATOM 2212 C C . PRO A 1 291 ? 10.159 -13.660 10.069 1.00 97.94 291 PRO A C 1
ATOM 2214 O O . PRO A 1 291 ? 11.219 -14.251 9.863 1.00 97.94 291 PRO A O 1
ATOM 2217 N N . VAL A 1 292 ? 10.039 -12.722 11.004 1.00 96.94 292 VAL A N 1
ATOM 2218 C CA . VAL A 1 292 ? 11.110 -12.242 11.887 1.00 96.94 292 VAL A CA 1
ATOM 2219 C C . VAL A 1 292 ? 10.643 -12.228 13.343 1.00 96.94 292 VAL A C 1
ATOM 2221 O O . VAL A 1 292 ? 9.450 -12.311 13.633 1.00 96.94 292 VAL A O 1
ATOM 2224 N N . GLY A 1 293 ? 11.587 -12.166 14.283 1.00 95.56 293 GLY A N 1
ATOM 2225 C CA . GLY A 1 293 ? 11.278 -12.124 15.715 1.00 95.56 293 GLY A CA 1
ATOM 2226 C C . GLY A 1 293 ? 10.609 -13.398 16.243 1.00 95.56 293 GLY A C 1
ATOM 2227 O O . GLY A 1 293 ? 10.639 -14.445 15.592 1.00 95.56 293 GLY A O 1
ATOM 2228 N N . LYS A 1 294 ? 10.033 -13.304 17.444 1.00 96.12 294 LYS A N 1
ATOM 2229 C CA . LYS A 1 294 ? 9.277 -14.376 18.109 1.00 96.12 294 LYS A CA 1
ATOM 2230 C C . LYS A 1 294 ? 7.777 -14.245 17.842 1.00 96.12 294 LYS A C 1
ATOM 2232 O O . LYS A 1 294 ? 7.306 -13.164 17.498 1.00 96.12 294 LYS A O 1
ATOM 2237 N N . ASP A 1 295 ? 7.043 -15.326 18.072 1.00 96.25 295 ASP A N 1
ATOM 2238 C CA . ASP A 1 295 ? 5.585 -15.273 18.182 1.00 96.25 295 ASP A CA 1
ATOM 2239 C C . ASP A 1 295 ? 5.172 -14.425 19.396 1.00 96.25 295 ASP A C 1
ATOM 2241 O O . ASP A 1 295 ? 5.744 -14.550 20.484 1.00 96.25 295 ASP A O 1
ATOM 2245 N N . VAL A 1 296 ? 4.170 -13.569 19.205 1.00 96.94 296 VAL A N 1
ATOM 2246 C CA . VAL A 1 296 ? 3.608 -12.671 20.218 1.00 96.94 296 VAL A CA 1
ATOM 2247 C C . VAL A 1 296 ? 2.111 -12.937 20.341 1.00 96.94 296 VAL A C 1
ATOM 2249 O O . VAL A 1 296 ? 1.385 -12.950 19.352 1.00 96.94 296 VAL A O 1
ATOM 2252 N N . GLY A 1 297 ? 1.645 -13.168 21.563 1.00 93.88 297 GLY A N 1
ATOM 2253 C CA . GLY A 1 297 ? 0.250 -13.479 21.872 1.00 93.88 297 GLY A CA 1
ATOM 2254 C C . GLY A 1 297 ? 0.140 -14.490 23.008 1.00 93.88 297 GLY A C 1
ATOM 2255 O O . GLY A 1 297 ? 1.152 -14.966 23.528 1.00 93.88 297 GLY A O 1
ATOM 2256 N N . ALA A 1 298 ? -1.089 -14.832 23.381 1.00 86.81 298 ALA A N 1
ATOM 2257 C CA . ALA A 1 298 ? -1.391 -15.741 24.479 1.00 86.81 298 ALA A CA 1
ATOM 2258 C C . ALA A 1 298 ? -2.380 -16.830 24.041 1.00 86.81 298 ALA A C 1
ATOM 2260 O O . ALA A 1 298 ? -3.236 -16.627 23.178 1.00 86.81 298 ALA A O 1
ATOM 2261 N N . GLY A 1 299 ? -2.247 -18.023 24.627 1.00 88.88 299 GLY A N 1
ATOM 2262 C CA . GLY A 1 299 ? -3.174 -19.131 24.399 1.00 88.88 299 GLY A CA 1
ATOM 2263 C C . GLY A 1 299 ? -3.374 -19.447 22.914 1.00 88.88 299 GLY A C 1
ATOM 2264 O O . GLY A 1 299 ? -2.425 -19.775 22.202 1.00 88.88 299 GLY A O 1
ATOM 2265 N N . ALA A 1 300 ? -4.618 -19.348 22.443 1.00 92.25 300 ALA A N 1
ATOM 2266 C CA . ALA A 1 300 ? -5.025 -19.804 21.117 1.00 92.25 300 ALA A CA 1
ATOM 2267 C C . ALA A 1 300 ? -4.813 -18.787 19.980 1.00 92.25 300 ALA A C 1
ATOM 2269 O O . ALA A 1 300 ? -5.057 -19.139 18.828 1.00 92.25 300 ALA A O 1
ATOM 2270 N N . VAL A 1 301 ? -4.358 -17.563 20.274 1.00 96.31 301 VAL A N 1
ATOM 2271 C CA . VAL A 1 301 ? -4.098 -16.538 19.252 1.00 96.31 301 VAL A CA 1
ATOM 2272 C C . VAL A 1 301 ? -2.699 -15.961 19.414 1.00 96.31 301 VAL A C 1
ATOM 2274 O O . VAL A 1 301 ? -2.256 -15.653 20.519 1.00 96.31 301 VAL A O 1
ATOM 2277 N N . ALA A 1 302 ? -1.982 -15.839 18.303 1.00 97.94 302 ALA A N 1
ATOM 2278 C CA . ALA A 1 302 ? -0.702 -15.149 18.241 1.00 97.94 302 ALA A CA 1
ATOM 2279 C C . ALA A 1 302 ? -0.440 -14.615 16.838 1.00 97.94 302 ALA A C 1
ATOM 2281 O O . ALA A 1 302 ? -1.021 -15.084 15.856 1.00 97.94 302 ALA A O 1
ATOM 2282 N N . TYR A 1 303 ? 0.475 -13.659 16.758 1.00 98.56 303 TYR A N 1
ATOM 2283 C CA . TYR A 1 303 ? 1.021 -13.137 15.520 1.00 98.56 303 TYR A CA 1
ATOM 2284 C C . TYR A 1 303 ? 2.547 -13.191 15.531 1.00 98.56 303 TYR A C 1
ATOM 2286 O O . TYR A 1 303 ? 3.193 -13.314 16.572 1.00 98.56 303 TYR A O 1
ATOM 2294 N N . ARG A 1 304 ? 3.124 -13.054 14.344 1.00 98.44 304 ARG A N 1
ATOM 2295 C CA . ARG A 1 304 ? 4.548 -12.837 14.128 1.00 98.44 304 ARG A CA 1
ATOM 2296 C C . ARG A 1 304 ? 4.733 -11.735 13.099 1.00 98.44 304 ARG A C 1
ATOM 2298 O O . ARG A 1 304 ? 3.901 -11.568 12.209 1.00 98.44 304 ARG A O 1
ATOM 2305 N N . MET A 1 305 ? 5.820 -10.987 13.220 1.00 98.50 305 MET A N 1
ATOM 2306 C CA . MET A 1 305 ? 6.159 -9.937 12.265 1.00 98.50 305 MET A CA 1
ATOM 2307 C C . MET A 1 305 ? 6.825 -10.522 11.018 1.00 98.50 305 MET A C 1
ATOM 2309 O O . MET A 1 305 ? 7.510 -11.540 11.097 1.00 98.50 305 MET A O 1
ATOM 2313 N N . TRP A 1 306 ? 6.627 -9.880 9.871 1.00 98.56 306 TRP A N 1
ATOM 2314 C CA . TRP A 1 306 ? 7.188 -10.253 8.575 1.00 98.56 306 TRP A CA 1
ATOM 2315 C C . TRP A 1 306 ? 7.849 -9.047 7.922 1.00 98.56 306 TRP A C 1
ATOM 2317 O O . TRP A 1 306 ? 7.261 -7.973 7.916 1.00 98.56 306 TRP A O 1
ATOM 2327 N N . VAL A 1 307 ? 9.038 -9.227 7.351 1.00 98.44 307 VAL A N 1
ATOM 2328 C CA . VAL A 1 307 ? 9.824 -8.153 6.723 1.00 98.44 307 VAL A CA 1
ATOM 2329 C C . VAL A 1 307 ? 10.194 -8.552 5.304 1.00 98.44 307 VAL A C 1
ATOM 2331 O O . VAL A 1 307 ? 10.732 -9.640 5.084 1.00 98.44 307 VAL A O 1
ATOM 2334 N N . ASP A 1 308 ? 9.941 -7.664 4.346 1.00 98.06 308 ASP A N 1
ATOM 2335 C CA . ASP A 1 308 ? 10.627 -7.690 3.057 1.00 98.06 308 ASP A CA 1
ATOM 2336 C C . ASP A 1 308 ? 12.003 -7.020 3.228 1.00 98.06 308 ASP A C 1
ATOM 2338 O O . ASP A 1 308 ? 12.067 -5.840 3.579 1.00 98.06 308 ASP A O 1
ATOM 2342 N N . PRO A 1 309 ? 13.128 -7.724 2.995 1.00 97.06 309 PRO A N 1
ATOM 2343 C CA . PRO A 1 309 ? 14.462 -7.157 3.206 1.00 97.06 309 PRO A CA 1
ATOM 2344 C C . PRO A 1 309 ? 14.767 -5.938 2.318 1.00 97.06 309 PRO A C 1
ATOM 2346 O O . PRO A 1 309 ? 15.716 -5.206 2.601 1.00 97.06 309 PRO A O 1
ATOM 2349 N N . ARG A 1 310 ? 13.994 -5.722 1.247 1.00 98.00 310 ARG A N 1
ATOM 2350 C CA . ARG A 1 310 ? 14.138 -4.581 0.336 1.00 98.00 310 ARG A CA 1
ATOM 2351 C C . ARG A 1 310 ? 13.518 -3.312 0.920 1.00 98.00 310 ARG A C 1
ATOM 2353 O O . ARG A 1 310 ? 14.104 -2.248 0.760 1.00 98.00 310 ARG A O 1
ATOM 2360 N N . THR A 1 311 ? 12.386 -3.429 1.622 1.00 97.62 311 THR A N 1
ATOM 2361 C CA . THR A 1 311 ? 11.643 -2.287 2.196 1.00 97.62 311 THR A CA 1
ATOM 2362 C C . THR A 1 311 ? 11.811 -2.130 3.708 1.00 97.62 311 THR A C 1
ATOM 2364 O O . THR A 1 311 ? 11.491 -1.077 4.239 1.00 97.62 311 THR A O 1
ATOM 2367 N N . ARG A 1 312 ? 12.368 -3.137 4.392 1.00 97.12 312 ARG A N 1
ATOM 2368 C CA . ARG A 1 312 ? 12.909 -3.112 5.769 1.00 97.12 312 ARG A CA 1
ATOM 2369 C C . ARG A 1 312 ? 11.926 -2.920 6.924 1.00 97.12 312 ARG A C 1
ATOM 2371 O O . ARG A 1 312 ? 12.282 -3.296 8.038 1.00 97.12 312 ARG A O 1
ATOM 2378 N N . PHE A 1 313 ? 10.718 -2.426 6.693 1.00 96.50 313 PHE A N 1
ATOM 2379 C CA . PHE A 1 313 ? 9.694 -2.364 7.733 1.00 96.50 313 PHE A CA 1
ATOM 2380 C C . PHE A 1 313 ? 9.008 -3.717 7.947 1.00 96.50 313 PHE A C 1
ATOM 2382 O O . PHE A 1 313 ? 8.981 -4.587 7.070 1.00 96.50 313 PHE A O 1
ATOM 2389 N N . ALA A 1 314 ? 8.478 -3.904 9.154 1.00 97.00 314 ALA A N 1
ATOM 2390 C CA . ALA A 1 314 ? 7.870 -5.149 9.591 1.00 97.00 314 ALA A CA 1
ATOM 2391 C C . ALA A 1 314 ? 6.344 -5.041 9.630 1.00 97.00 314 ALA A C 1
ATOM 2393 O O . ALA A 1 314 ? 5.795 -4.000 9.969 1.00 97.00 314 ALA A O 1
ATOM 2394 N N . TYR A 1 315 ? 5.653 -6.142 9.346 1.00 98.06 315 TYR A N 1
ATOM 2395 C CA . TYR A 1 315 ? 4.195 -6.179 9.325 1.00 98.06 315 TYR A CA 1
ATOM 2396 C C . TYR A 1 315 ? 3.651 -7.461 9.961 1.00 98.06 315 TYR A C 1
ATOM 2398 O O . TYR A 1 315 ? 4.203 -8.536 9.704 1.00 98.06 315 TYR A O 1
ATOM 2406 N N . PRO A 1 316 ? 2.584 -7.415 10.777 1.00 98.38 316 PRO A N 1
ATOM 2407 C CA . PRO A 1 316 ? 2.103 -8.611 11.453 1.00 98.38 316 PRO A CA 1
ATOM 2408 C C . PRO A 1 316 ? 1.409 -9.597 10.500 1.00 98.38 316 PRO A C 1
ATOM 2410 O O . PRO A 1 316 ? 0.789 -9.223 9.503 1.00 98.38 316 PRO A O 1
ATOM 2413 N N . ARG A 1 317 ? 1.484 -10.882 10.847 1.00 98.38 317 ARG A N 1
ATOM 2414 C CA . ARG A 1 317 ? 0.625 -11.975 10.367 1.00 98.38 317 ARG A CA 1
ATOM 2415 C C . ARG A 1 317 ? 0.241 -12.830 11.563 1.00 98.38 317 ARG A C 1
ATOM 2417 O O . ARG A 1 317 ? 1.103 -13.122 12.390 1.00 98.38 317 ARG A O 1
ATOM 2424 N N . LEU A 1 318 ? -1.005 -13.277 11.646 1.00 98.56 318 LEU A N 1
ATOM 2425 C CA . LEU A 1 318 ? -1.409 -14.303 12.600 1.00 98.56 318 LEU A CA 1
ATOM 2426 C C . LEU A 1 318 ? -0.583 -15.575 12.367 1.00 98.56 318 LEU A C 1
ATOM 2428 O O . LEU A 1 318 ? -0.542 -16.104 11.254 1.00 98.56 318 LEU A O 1
ATOM 2432 N N . SER A 1 319 ? 0.066 -16.062 13.421 1.00 98.00 319 SER A N 1
ATOM 2433 C CA . SER A 1 319 ? 0.772 -17.346 13.445 1.00 98.00 319 SER A CA 1
ATOM 2434 C C . SER A 1 319 ? -0.091 -18.454 14.048 1.00 98.00 319 SER A C 1
ATOM 2436 O O . SER A 1 319 ? 0.170 -19.636 13.825 1.00 98.00 319 SER A O 1
ATOM 2438 N N . ARG A 1 320 ? -1.128 -18.081 14.811 1.00 97.62 320 ARG A N 1
ATOM 2439 C CA . ARG A 1 320 ? -2.033 -19.010 15.485 1.00 97.62 320 ARG A CA 1
ATOM 2440 C C . ARG A 1 320 ? -3.427 -18.408 15.641 1.00 97.62 320 ARG A C 1
ATOM 2442 O O . ARG A 1 320 ? -3.554 -17.246 16.020 1.00 97.62 320 ARG A O 1
ATOM 2449 N N . HIS A 1 321 ? -4.453 -19.216 15.382 1.00 97.56 321 HIS A N 1
ATOM 2450 C CA . HIS A 1 321 ? -5.865 -18.907 15.617 1.00 97.56 321 HIS A CA 1
ATOM 2451 C C . HIS A 1 321 ? -6.676 -20.222 15.699 1.00 97.56 321 HIS A C 1
ATOM 2453 O O . HIS A 1 321 ? -6.318 -21.163 14.984 1.00 97.56 321 HIS A O 1
ATOM 2459 N N . PRO A 1 322 ? -7.762 -20.327 16.500 1.00 96.19 322 PRO A N 1
ATOM 2460 C CA . PRO A 1 322 ? -8.588 -21.542 16.567 1.00 96.19 322 PRO A CA 1
ATOM 2461 C C . PRO A 1 322 ? -9.239 -21.926 15.232 1.00 96.19 322 PRO A C 1
ATOM 2463 O O . PRO A 1 322 ? -9.390 -23.105 14.926 1.00 96.19 322 PRO A O 1
ATOM 2466 N N . ASP A 1 323 ? -9.622 -20.925 14.439 1.00 97.75 323 ASP A N 1
ATOM 2467 C CA . ASP A 1 323 ? -10.196 -21.102 13.106 1.00 97.75 323 ASP A CA 1
ATOM 2468 C C . ASP A 1 323 ? -9.149 -20.783 12.028 1.00 97.75 323 ASP A C 1
ATOM 2470 O O . ASP A 1 323 ? -8.751 -19.627 11.839 1.00 97.75 323 ASP A O 1
ATOM 2474 N N . ALA A 1 324 ? -8.721 -21.816 11.300 1.00 97.81 324 ALA A N 1
ATOM 2475 C CA . ALA A 1 324 ? -7.746 -21.697 10.221 1.00 97.81 324 ALA A CA 1
ATOM 2476 C C . ALA A 1 324 ? -8.265 -20.898 9.012 1.00 97.81 324 ALA A C 1
ATOM 2478 O O . ALA A 1 324 ? -7.464 -20.327 8.272 1.00 97.81 324 ALA A O 1
ATOM 2479 N N . GLN A 1 325 ? -9.579 -20.849 8.774 1.00 98.31 325 GLN A N 1
ATOM 2480 C CA . GLN A 1 325 ? -10.151 -20.047 7.694 1.00 98.31 325 GLN A CA 1
ATOM 2481 C C . GLN A 1 325 ? -10.112 -18.557 8.027 1.00 98.31 325 GLN A C 1
ATOM 2483 O O . GLN A 1 325 ? -9.726 -17.765 7.168 1.00 98.31 325 GLN A O 1
ATOM 2488 N N . VAL A 1 326 ? -10.454 -18.185 9.266 1.00 98.06 326 VAL A N 1
ATOM 2489 C CA . VAL A 1 326 ? -10.276 -16.809 9.756 1.00 98.06 326 VAL A CA 1
ATOM 2490 C C . VAL A 1 326 ? -8.814 -16.402 9.626 1.00 98.06 326 VAL A C 1
ATOM 2492 O O . VAL A 1 326 ? -8.531 -15.358 9.045 1.00 98.06 326 VAL A O 1
ATOM 2495 N N . MET A 1 327 ? -7.886 -17.243 10.100 1.00 98.12 327 MET A N 1
ATOM 2496 C CA . MET A 1 327 ? -6.452 -16.948 10.032 1.00 98.12 327 MET A CA 1
ATOM 2497 C C . MET A 1 327 ? -6.001 -16.646 8.603 1.00 98.12 327 MET A C 1
ATOM 2499 O O . MET A 1 327 ? -5.296 -15.667 8.377 1.00 98.12 327 MET A O 1
ATOM 2503 N N . ARG A 1 328 ? -6.431 -17.464 7.632 1.00 97.94 328 ARG A N 1
ATOM 2504 C CA . ARG A 1 328 ? -6.115 -17.245 6.215 1.00 97.94 328 ARG A CA 1
ATOM 2505 C C . ARG A 1 328 ? -6.677 -15.925 5.697 1.00 97.94 328 ARG A C 1
ATOM 2507 O O . ARG A 1 328 ? -5.926 -15.183 5.082 1.00 97.94 328 ARG A O 1
ATOM 2514 N N . ARG A 1 329 ? -7.955 -15.622 5.958 1.00 96.56 329 ARG A N 1
ATOM 2515 C CA . ARG A 1 329 ? -8.578 -14.373 5.487 1.00 96.56 329 ARG A CA 1
ATOM 2516 C C . ARG A 1 329 ? -7.900 -13.140 6.081 1.00 96.56 329 ARG A C 1
ATOM 2518 O O . ARG A 1 329 ? -7.564 -12.223 5.348 1.00 96.56 329 ARG A O 1
ATOM 2525 N N . VAL A 1 330 ? -7.632 -13.131 7.385 1.00 97.19 330 VAL A N 1
ATOM 2526 C CA . VAL A 1 330 ? -6.961 -11.993 8.038 1.00 97.19 330 VAL A CA 1
ATOM 2527 C C . VAL A 1 330 ? -5.521 -11.845 7.556 1.00 97.19 330 VAL A C 1
ATOM 2529 O O . VAL A 1 330 ? -5.072 -10.728 7.322 1.00 97.19 330 VAL A O 1
ATOM 2532 N N . ASN A 1 331 ? -4.796 -12.950 7.361 1.00 98.06 331 ASN A N 1
ATOM 2533 C CA . ASN A 1 331 ? -3.436 -12.892 6.828 1.00 98.06 331 ASN A CA 1
ATOM 2534 C C . ASN A 1 331 ? -3.379 -12.400 5.383 1.00 98.06 331 ASN A C 1
ATOM 2536 O O . ASN A 1 331 ? -2.434 -11.688 5.060 1.00 98.06 331 ASN A O 1
ATOM 2540 N N . ASP A 1 332 ? -4.374 -12.725 4.555 1.00 95.56 332 ASP A N 1
ATOM 2541 C CA . ASP A 1 332 ? -4.508 -12.161 3.209 1.00 95.56 332 ASP A CA 1
ATOM 2542 C C . ASP A 1 332 ? -4.688 -10.636 3.273 1.00 95.56 332 ASP A C 1
ATOM 2544 O O . ASP A 1 332 ? -3.955 -9.898 2.622 1.00 95.56 332 ASP A O 1
ATOM 2548 N N . LEU A 1 333 ? -5.553 -10.131 4.162 1.00 94.69 333 LEU A N 1
ATOM 2549 C CA . LEU A 1 333 ? -5.710 -8.685 4.369 1.00 94.69 333 LEU A CA 1
ATOM 2550 C C . LEU A 1 333 ? -4.410 -8.024 4.849 1.00 94.69 333 LEU A C 1
ATOM 2552 O O . LEU A 1 333 ? -3.924 -7.059 4.260 1.00 94.69 333 LEU A O 1
ATOM 2556 N N . LEU A 1 334 ? -3.793 -8.568 5.894 1.00 96.81 334 LEU A N 1
ATOM 2557 C CA . LEU A 1 334 ? -2.508 -8.078 6.391 1.00 96.81 334 LEU A CA 1
ATOM 2558 C C . LEU A 1 334 ? -1.426 -8.100 5.297 1.00 96.81 334 LEU A C 1
ATOM 2560 O O . LEU A 1 334 ? -0.533 -7.249 5.285 1.00 96.81 334 LEU A O 1
ATOM 2564 N N . GLU A 1 335 ? -1.481 -9.063 4.375 1.00 96.69 335 GLU A N 1
ATOM 2565 C CA . GLU A 1 335 ? -0.575 -9.143 3.236 1.00 96.69 335 GLU A CA 1
ATOM 2566 C C . GLU A 1 335 ? -0.817 -8.091 2.179 1.00 96.69 335 GLU A C 1
ATOM 2568 O O . GLU A 1 335 ? 0.124 -7.378 1.836 1.00 96.69 335 GLU A O 1
ATOM 2573 N N . GLN A 1 336 ? -2.059 -7.906 1.758 1.00 94.38 336 GLN A N 1
ATOM 2574 C CA . GLN A 1 336 ? -2.417 -6.859 0.813 1.00 94.38 336 GLN A CA 1
ATOM 2575 C C . GLN A 1 336 ? -2.030 -5.467 1.328 1.00 94.38 336 GLN A C 1
ATOM 2577 O O . GLN A 1 336 ? -1.520 -4.639 0.570 1.00 94.38 336 GLN A O 1
ATOM 2582 N N . ARG A 1 337 ? -2.200 -5.206 2.630 1.00 94.06 337 ARG A N 1
ATOM 2583 C CA . ARG A 1 337 ? -1.818 -3.917 3.220 1.00 94.06 337 ARG A CA 1
ATOM 2584 C C . ARG A 1 337 ? -0.301 -3.736 3.319 1.00 94.06 337 ARG A C 1
ATOM 2586 O O . ARG A 1 337 ? 0.200 -2.673 2.956 1.00 94.06 337 ARG A O 1
ATOM 2593 N N . HIS A 1 338 ? 0.439 -4.784 3.698 1.00 96.56 338 HIS A N 1
ATOM 2594 C CA . HIS A 1 338 ? 1.907 -4.781 3.636 1.00 96.56 338 HIS A CA 1
ATOM 2595 C C . HIS A 1 338 ? 2.384 -4.508 2.199 1.00 96.56 338 HIS A C 1
ATOM 2597 O O . HIS A 1 338 ? 3.182 -3.605 1.976 1.00 96.56 338 HIS A O 1
ATOM 2603 N N . TRP A 1 339 ? 1.837 -5.221 1.214 1.00 96.69 339 TRP A N 1
ATOM 2604 C CA . TRP A 1 339 ? 2.164 -5.057 -0.202 1.00 96.69 339 TRP A CA 1
ATOM 2605 C C . TRP A 1 339 ? 1.946 -3.628 -0.700 1.00 96.69 339 TRP A C 1
ATOM 2607 O O . TRP A 1 339 ? 2.831 -3.084 -1.355 1.00 96.69 339 TRP A O 1
ATOM 2617 N N . ARG A 1 340 ? 0.831 -2.979 -0.342 1.00 93.00 340 ARG A N 1
ATOM 2618 C CA . ARG A 1 340 ? 0.588 -1.569 -0.692 1.00 93.00 340 ARG A CA 1
ATOM 2619 C C . ARG A 1 340 ? 1.654 -0.627 -0.127 1.00 93.00 340 ARG A C 1
ATOM 2621 O O . ARG A 1 340 ? 2.146 0.224 -0.862 1.00 93.00 340 ARG A O 1
ATOM 2628 N N . LYS A 1 341 ? 2.054 -0.790 1.140 1.00 93.56 341 LYS A N 1
ATOM 2629 C CA . LYS A 1 341 ? 3.149 0.012 1.715 1.00 93.56 341 LYS A CA 1
ATOM 2630 C C . LYS A 1 341 ? 4.492 -0.295 1.054 1.00 93.56 341 LYS A C 1
ATOM 2632 O O . LYS A 1 341 ? 5.266 0.620 0.796 1.00 93.56 341 LYS A O 1
ATOM 2637 N N . SER A 1 342 ? 4.761 -1.560 0.732 1.00 97.19 342 SER A N 1
ATOM 2638 C CA . SER A 1 342 ? 5.996 -1.945 0.045 1.00 97.19 342 SER A CA 1
ATOM 2639 C C . SER A 1 342 ? 6.068 -1.337 -1.353 1.00 97.19 342 SER A C 1
ATOM 2641 O O . SER A 1 342 ? 7.139 -0.895 -1.756 1.00 97.19 342 SER A O 1
ATOM 2643 N N . LEU A 1 343 ? 4.945 -1.266 -2.078 1.00 96.38 343 LEU A N 1
ATOM 2644 C CA . LEU A 1 343 ? 4.874 -0.544 -3.348 1.00 96.38 343 LEU A CA 1
ATOM 2645 C C . LEU A 1 343 ? 5.196 0.939 -3.162 1.00 96.38 343 LEU A C 1
ATOM 2647 O O . LEU A 1 343 ? 6.083 1.420 -3.856 1.00 96.38 343 LEU A O 1
ATOM 2651 N N . GLY A 1 344 ? 4.588 1.614 -2.180 1.00 93.31 344 GLY A N 1
ATOM 2652 C CA . GLY A 1 344 ? 4.904 3.015 -1.878 1.00 93.31 344 GLY A CA 1
ATOM 2653 C C . GLY A 1 344 ? 6.394 3.240 -1.595 1.00 93.31 344 GLY A C 1
ATOM 2654 O O . GLY A 1 344 ? 7.020 4.106 -2.199 1.00 93.31 344 GLY A O 1
ATOM 2655 N N . ALA A 1 345 ? 7.010 2.394 -0.767 1.00 96.38 345 ALA A N 1
ATOM 2656 C CA . ALA A 1 345 ? 8.441 2.476 -0.469 1.00 96.38 345 ALA A CA 1
ATOM 2657 C C . ALA A 1 345 ? 9.323 2.289 -1.723 1.00 96.38 345 ALA A C 1
ATOM 2659 O O . ALA A 1 345 ? 10.290 3.025 -1.941 1.00 96.38 345 ALA A O 1
ATOM 2660 N N . LEU A 1 346 ? 8.985 1.314 -2.575 1.00 97.44 346 LEU A N 1
ATOM 2661 C CA . LEU A 1 346 ? 9.716 1.030 -3.815 1.00 97.44 346 LEU A CA 1
ATOM 2662 C C . LEU A 1 346 ? 9.490 2.104 -4.890 1.00 97.44 346 LEU A C 1
ATOM 2664 O O . LEU A 1 346 ? 10.399 2.370 -5.676 1.00 97.44 346 LEU A O 1
ATOM 2668 N N . GLU A 1 347 ? 8.323 2.744 -4.915 1.00 93.75 347 GLU A N 1
ATOM 2669 C CA . GLU A 1 347 ? 8.026 3.905 -5.761 1.00 93.75 347 GLU A CA 1
ATOM 2670 C C . GLU A 1 347 ? 8.856 5.121 -5.337 1.00 93.75 347 GLU A C 1
ATOM 2672 O O . GLU A 1 347 ? 9.453 5.790 -6.183 1.00 93.75 347 GLU A O 1
ATOM 2677 N N . CYS A 1 348 ? 9.007 5.356 -4.032 1.00 93.75 348 CYS A N 1
ATOM 2678 C CA . CYS A 1 348 ? 9.878 6.414 -3.518 1.00 93.75 348 CYS A CA 1
ATOM 2679 C C . CYS A 1 348 ? 11.348 6.170 -3.878 1.00 93.75 348 CYS A C 1
ATOM 2681 O O . CYS A 1 348 ? 12.048 7.102 -4.289 1.00 93.75 348 CYS A O 1
ATOM 2683 N N . MET A 1 349 ? 11.799 4.914 -3.875 1.00 95.38 349 MET A N 1
ATOM 2684 C CA . MET A 1 349 ? 13.111 4.571 -4.426 1.00 95.38 349 MET A CA 1
ATOM 2685 C C . MET A 1 349 ? 13.183 4.805 -5.943 1.00 95.38 349 MET A C 1
ATOM 2687 O O . MET A 1 349 ? 14.176 5.339 -6.439 1.00 95.38 349 MET A O 1
ATOM 2691 N N . ALA A 1 350 ? 12.141 4.442 -6.693 1.00 94.69 350 ALA A N 1
ATOM 2692 C CA . ALA A 1 350 ? 12.090 4.626 -8.144 1.00 94.69 350 ALA A CA 1
ATOM 2693 C C . ALA A 1 350 ? 12.070 6.110 -8.552 1.00 94.69 350 ALA A C 1
ATOM 2695 O O . ALA A 1 350 ? 12.558 6.461 -9.628 1.00 94.69 350 ALA A O 1
ATOM 2696 N N . SER A 1 351 ? 11.610 7.008 -7.675 1.00 92.00 351 SER A N 1
ATOM 2697 C CA . SER A 1 351 ? 11.632 8.456 -7.922 1.00 92.00 351 SER A CA 1
ATOM 2698 C C . SER A 1 351 ? 13.040 9.025 -8.158 1.00 92.00 351 SER A C 1
ATOM 2700 O O . SER A 1 351 ? 13.176 10.118 -8.705 1.00 92.00 351 SER A O 1
ATOM 2702 N N . ALA A 1 352 ? 14.105 8.264 -7.863 1.00 92.19 352 ALA A N 1
ATOM 2703 C CA . ALA A 1 352 ? 15.462 8.582 -8.308 1.00 92.19 352 ALA A CA 1
ATOM 2704 C C . ALA A 1 352 ? 15.551 8.855 -9.820 1.00 92.19 352 ALA A C 1
ATOM 2706 O O . ALA A 1 352 ? 16.430 9.595 -10.245 1.00 92.19 352 ALA A O 1
ATOM 2707 N N . TYR A 1 353 ? 14.677 8.266 -10.637 1.00 90.94 353 TYR A N 1
ATOM 2708 C CA . TYR A 1 353 ? 14.661 8.462 -12.089 1.00 90.94 353 TYR A CA 1
ATOM 2709 C C . TYR A 1 353 ? 13.823 9.662 -12.544 1.00 90.94 353 TYR A C 1
ATOM 2711 O O . TYR A 1 353 ? 13.928 10.075 -13.698 1.00 90.94 353 TYR A O 1
ATOM 2719 N N . THR A 1 354 ? 12.995 10.226 -11.664 1.00 86.44 354 THR A N 1
ATOM 2720 C CA . THR A 1 354 ? 11.994 11.245 -12.015 1.00 86.44 354 THR A CA 1
ATOM 2721 C C . THR A 1 354 ? 12.058 12.497 -11.144 1.00 86.44 354 THR A C 1
ATOM 2723 O O . THR A 1 354 ? 11.297 13.432 -11.371 1.00 86.44 354 THR A O 1
ATOM 2726 N N . SER A 1 355 ? 12.969 12.560 -10.171 1.00 84.81 355 SER A N 1
ATOM 2727 C CA . SER A 1 355 ? 13.079 13.678 -9.239 1.00 84.81 355 SER A CA 1
ATOM 2728 C C . SER A 1 355 ? 14.520 13.941 -8.794 1.00 84.81 355 SER A C 1
ATOM 2730 O O . SER A 1 355 ? 15.360 13.044 -8.727 1.00 84.81 355 SER A O 1
ATOM 2732 N N . THR A 1 356 ? 14.796 15.204 -8.464 1.00 83.94 356 THR A N 1
ATOM 2733 C CA . THR A 1 356 ? 16.045 15.674 -7.837 1.00 83.94 356 THR A CA 1
ATOM 2734 C C . THR A 1 356 ? 15.854 16.069 -6.374 1.00 83.94 356 THR A C 1
ATOM 2736 O O . THR A 1 356 ? 16.760 16.648 -5.775 1.00 83.94 356 THR A O 1
ATOM 2739 N N . ASN A 1 357 ? 14.671 15.840 -5.801 1.00 83.69 357 ASN A N 1
ATOM 2740 C CA . ASN A 1 357 ? 14.427 16.162 -4.400 1.00 83.69 357 ASN A CA 1
ATOM 2741 C C . ASN A 1 357 ? 15.320 15.292 -3.474 1.00 83.69 357 ASN A C 1
ATOM 2743 O O . ASN A 1 357 ? 15.756 14.212 -3.879 1.00 83.69 357 ASN A O 1
ATOM 2747 N N . PRO A 1 358 ? 15.626 15.735 -2.240 1.00 81.94 358 PRO A N 1
ATOM 2748 C CA . PRO A 1 358 ? 16.502 14.978 -1.340 1.00 81.94 358 PRO A CA 1
ATOM 2749 C C . PRO A 1 358 ? 15.980 13.582 -0.962 1.00 81.94 358 PRO A C 1
ATOM 2751 O O . PRO A 1 358 ? 16.785 12.689 -0.705 1.00 81.94 358 PRO A O 1
ATOM 2754 N N . GLY A 1 359 ? 14.655 13.391 -0.953 1.00 82.19 359 GLY A N 1
ATOM 2755 C CA . GLY A 1 359 ? 14.007 12.104 -0.678 1.00 82.19 359 GLY A CA 1
ATOM 2756 C C . GLY A 1 359 ? 14.072 11.108 -1.844 1.00 82.19 359 GLY A C 1
ATOM 2757 O O . GLY A 1 359 ? 13.831 9.915 -1.650 1.00 82.19 359 GLY A O 1
ATOM 2758 N N . ALA A 1 360 ? 14.440 11.554 -3.048 1.00 87.44 360 ALA A N 1
ATOM 2759 C CA . ALA A 1 360 ? 14.433 10.729 -4.244 1.00 87.44 360 ALA A CA 1
ATOM 2760 C C . ALA A 1 360 ? 15.501 9.631 -4.184 1.00 87.44 360 ALA A C 1
ATOM 2762 O O . ALA A 1 360 ? 16.698 9.884 -3.983 1.00 87.44 360 ALA A O 1
ATOM 2763 N N . GLY A 1 361 ? 15.075 8.385 -4.401 1.00 91.69 361 GLY A N 1
ATOM 2764 C CA . GLY A 1 361 ? 15.959 7.224 -4.287 1.00 91.69 361 GLY A CA 1
ATOM 2765 C C . GLY A 1 361 ? 16.145 6.704 -2.866 1.00 91.69 361 GLY A C 1
ATOM 2766 O O . GLY A 1 361 ? 17.020 5.868 -2.647 1.00 91.69 361 GLY A O 1
ATOM 2767 N N . THR A 1 362 ? 15.347 7.184 -1.915 1.00 94.12 362 THR A N 1
ATOM 2768 C CA . THR A 1 362 ? 15.253 6.632 -0.559 1.00 94.12 362 THR A CA 1
ATOM 2769 C C . THR A 1 362 ? 13.972 5.812 -0.412 1.00 94.12 362 THR A C 1
ATOM 2771 O O . THR A 1 362 ? 13.104 5.850 -1.282 1.00 94.12 362 THR A O 1
ATOM 2774 N N . LEU A 1 363 ? 13.831 5.085 0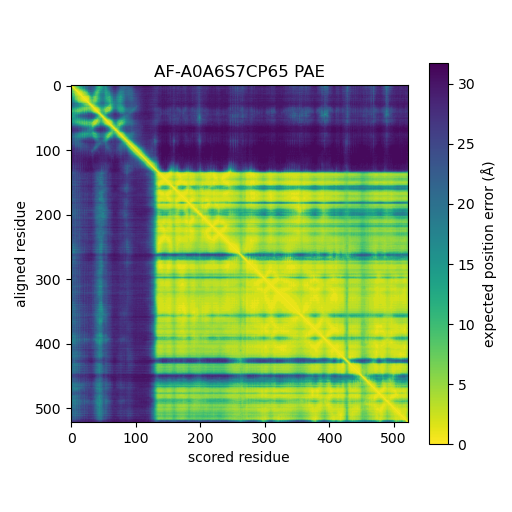.697 1.00 95.88 363 LEU A N 1
ATOM 2775 C CA . LEU A 1 363 ? 12.566 4.441 1.058 1.00 95.88 363 LEU A CA 1
ATOM 2776 C C . LEU A 1 363 ? 11.531 5.442 1.591 1.00 95.88 363 LEU A C 1
ATOM 2778 O O . LEU A 1 363 ? 10.474 5.007 2.007 1.00 95.88 363 LEU A O 1
ATOM 2782 N N . GLY A 1 364 ? 11.798 6.754 1.593 1.00 93.75 364 GLY A N 1
ATOM 2783 C CA . GLY A 1 364 ? 10.810 7.786 1.908 1.00 93.75 364 GLY A CA 1
ATOM 2784 C C . GLY A 1 364 ? 10.240 7.732 3.325 1.00 93.75 364 GLY A C 1
ATOM 2785 O O . GLY A 1 364 ? 9.072 8.062 3.507 1.00 93.75 364 GLY A O 1
ATOM 2786 N N . GLY A 1 365 ? 11.024 7.271 4.305 1.00 94.38 365 GLY A N 1
ATOM 2787 C CA . GLY A 1 365 ? 10.586 7.087 5.694 1.00 94.38 365 GLY A CA 1
ATOM 2788 C C . GLY A 1 365 ? 9.796 5.799 5.938 1.00 94.38 365 GLY A C 1
ATOM 2789 O O . GLY A 1 365 ? 9.466 5.498 7.079 1.00 94.38 365 GLY A O 1
ATOM 2790 N N . PHE A 1 366 ? 9.520 4.991 4.905 1.00 95.75 366 PHE A N 1
ATOM 2791 C CA . PHE A 1 366 ? 8.786 3.736 5.086 1.00 95.75 366 PHE A CA 1
ATOM 2792 C C . PHE A 1 366 ? 9.546 2.728 5.957 1.00 95.75 366 PHE A C 1
ATOM 2794 O O . PHE A 1 366 ? 8.917 1.934 6.646 1.00 95.75 366 PHE A O 1
ATOM 2801 N N . ASP A 1 367 ? 10.881 2.741 5.946 1.00 96.06 367 ASP A N 1
ATOM 2802 C CA . ASP A 1 367 ? 11.717 1.910 6.819 1.00 96.06 367 ASP A CA 1
ATOM 2803 C C . ASP A 1 367 ? 11.741 2.371 8.286 1.00 96.06 367 ASP A C 1
ATOM 2805 O O . ASP A 1 367 ? 12.278 1.659 9.135 1.00 96.06 367 ASP A O 1
ATOM 2809 N N . GLU A 1 368 ? 11.107 3.507 8.582 1.00 95.44 368 GLU A N 1
ATOM 2810 C CA . GLU A 1 368 ? 10.907 4.068 9.921 1.00 95.44 368 GLU A CA 1
ATOM 2811 C C . GLU A 1 368 ? 9.442 3.949 10.395 1.00 95.44 368 GLU A C 1
ATOM 2813 O O . GLU A 1 368 ? 9.116 4.423 11.481 1.00 95.44 368 GLU A O 1
ATOM 2818 N N . GLU A 1 369 ? 8.560 3.308 9.612 1.00 94.88 369 GLU A N 1
ATOM 2819 C CA . GLU A 1 369 ? 7.156 3.082 9.985 1.00 94.88 369 GLU A CA 1
ATOM 2820 C C . GLU A 1 369 ? 7.029 2.337 11.320 1.00 94.88 369 GLU A C 1
ATOM 2822 O O . GLU A 1 369 ? 7.583 1.248 11.509 1.00 94.88 369 GLU A O 1
ATOM 2827 N N . ASP A 1 370 ? 6.193 2.872 12.208 1.00 95.81 370 ASP A N 1
ATOM 2828 C CA . ASP A 1 370 ? 5.821 2.238 13.463 1.00 95.81 370 ASP A CA 1
ATOM 2829 C C . ASP A 1 370 ? 4.524 1.435 13.284 1.00 95.81 370 ASP A C 1
ATOM 2831 O O . ASP A 1 370 ? 3.417 1.980 13.271 1.00 95.81 370 ASP A O 1
ATOM 2835 N N . ILE A 1 371 ? 4.666 0.118 13.096 1.00 97.38 371 ILE A N 1
ATOM 2836 C CA . ILE A 1 371 ? 3.551 -0.807 12.840 1.00 97.38 371 ILE A CA 1
ATOM 2837 C C . ILE A 1 371 ? 3.429 -1.799 13.994 1.00 97.38 371 ILE A C 1
ATOM 283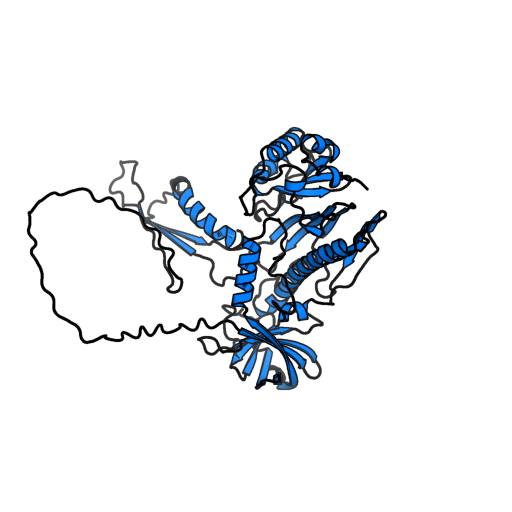9 O O . ILE A 1 371 ? 4.183 -2.771 14.087 1.00 97.38 371 ILE A O 1
ATOM 2843 N N . ASN A 1 372 ? 2.428 -1.588 14.850 1.00 96.44 372 ASN A N 1
ATOM 2844 C CA . ASN A 1 372 ? 2.258 -2.340 16.093 1.00 96.44 372 ASN A CA 1
ATOM 2845 C C . ASN A 1 372 ? 0.878 -2.973 16.228 1.00 96.44 372 ASN A C 1
ATOM 2847 O O . ASN A 1 372 ? -0.140 -2.363 15.910 1.00 96.44 372 ASN A O 1
ATOM 2851 N N . VAL A 1 373 ? 0.828 -4.176 16.802 1.00 97.75 373 VAL A N 1
ATOM 2852 C CA . VAL A 1 373 ? -0.428 -4.787 17.256 1.00 97.75 373 VAL A CA 1
ATOM 2853 C C . VAL A 1 373 ? -0.767 -4.219 18.631 1.00 97.75 373 VAL A C 1
ATOM 2855 O O . VAL A 1 373 ? -0.170 -4.602 19.635 1.00 97.75 373 VAL A O 1
ATOM 2858 N N . THR A 1 374 ? -1.708 -3.281 18.682 1.00 96.25 374 THR A N 1
ATOM 2859 C CA . THR A 1 374 ? -2.106 -2.587 19.918 1.00 96.25 374 THR A CA 1
ATOM 2860 C C . THR A 1 374 ? -3.145 -3.359 20.730 1.00 96.25 374 THR A C 1
ATOM 2862 O O . THR A 1 374 ? -3.304 -3.102 21.927 1.00 96.25 374 THR A O 1
ATOM 2865 N N . TRP A 1 375 ? -3.807 -4.341 20.111 1.00 96.62 375 TRP A N 1
ATOM 2866 C CA . TRP A 1 375 ? -4.702 -5.284 20.777 1.00 96.62 375 TRP A CA 1
ATOM 2867 C C . TRP A 1 375 ? -4.768 -6.624 20.051 1.00 96.62 375 TRP A C 1
ATOM 2869 O O . TRP A 1 375 ? -4.813 -6.661 18.821 1.00 96.62 375 TRP A O 1
ATOM 2879 N N . LEU A 1 376 ? -4.838 -7.713 20.818 1.00 96.62 376 LEU A N 1
ATOM 2880 C CA . LEU A 1 376 ? -5.052 -9.062 20.310 1.00 96.62 376 LEU A CA 1
ATOM 2881 C C . LEU A 1 376 ? -5.883 -9.871 21.310 1.00 96.62 376 LEU A C 1
ATOM 2883 O O . LEU A 1 376 ? -5.481 -10.020 22.458 1.00 96.62 376 LEU A O 1
ATOM 2887 N N . SER A 1 377 ? -7.000 -10.431 20.856 1.00 95.44 377 SER A N 1
ATOM 2888 C CA . SER A 1 377 ? -7.800 -11.430 21.575 1.00 95.44 377 SER A CA 1
ATOM 2889 C C . SER A 1 377 ? -8.304 -12.495 20.595 1.00 95.44 377 SER A C 1
ATOM 2891 O O . SER A 1 377 ? -7.940 -12.473 19.421 1.00 95.44 377 SER A O 1
ATOM 2893 N N . ARG A 1 378 ? -9.163 -13.432 21.020 1.00 94.50 378 ARG A N 1
ATOM 2894 C CA . ARG A 1 378 ? -9.846 -14.338 20.071 1.00 94.50 378 ARG A CA 1
ATOM 2895 C C . ARG A 1 378 ? -10.830 -13.642 19.142 1.00 94.50 378 ARG A C 1
ATOM 2897 O O . ARG A 1 378 ? -11.183 -14.213 18.118 1.00 94.50 378 ARG A O 1
ATOM 2904 N N . ALA A 1 379 ? -11.294 -12.451 19.504 1.00 95.88 379 ALA A N 1
ATOM 2905 C CA . ALA A 1 379 ? -12.333 -11.755 18.759 1.00 95.88 379 ALA A CA 1
ATOM 2906 C C . ALA A 1 379 ? -11.802 -10.584 17.934 1.00 95.88 379 ALA A C 1
ATOM 2908 O O . ALA A 1 379 ? -12.394 -10.269 16.906 1.00 95.88 379 ALA A O 1
ATOM 2909 N N . LEU A 1 380 ? -10.709 -9.943 18.361 1.00 96.25 380 LEU A N 1
ATOM 2910 C CA . LEU A 1 380 ? -10.213 -8.713 17.750 1.00 96.25 380 LEU A CA 1
ATOM 2911 C C . LEU A 1 380 ? -8.693 -8.719 17.590 1.00 96.25 380 LEU A C 1
ATOM 2913 O O . LEU A 1 380 ? -7.965 -9.172 18.470 1.00 96.25 380 LEU A O 1
ATOM 2917 N N . MET A 1 381 ? -8.225 -8.105 16.507 1.00 97.31 381 MET A N 1
ATOM 2918 C CA . MET A 1 381 ? -6.835 -7.684 16.344 1.00 97.31 381 MET A CA 1
ATOM 2919 C C . MET A 1 381 ? -6.811 -6.236 15.880 1.00 97.31 381 MET A C 1
ATOM 2921 O O . MET A 1 381 ? -7.297 -5.948 14.792 1.00 97.31 381 MET A O 1
ATOM 2925 N N . THR A 1 382 ? -6.239 -5.336 16.674 1.00 96.88 382 THR A N 1
ATOM 2926 C CA . THR A 1 382 ? -6.000 -3.952 16.245 1.00 96.88 382 THR A CA 1
ATOM 2927 C C . THR A 1 382 ? -4.541 -3.791 15.888 1.00 96.88 382 THR A C 1
ATOM 2929 O O . THR A 1 382 ? -3.665 -4.127 16.687 1.00 96.88 382 THR A O 1
ATOM 2932 N N . VAL A 1 383 ? -4.293 -3.260 14.698 1.00 97.31 383 VAL A N 1
ATOM 2933 C CA . VAL A 1 383 ? -2.973 -2.823 14.265 1.00 97.31 383 VAL A CA 1
ATOM 2934 C C . VAL A 1 383 ? -3.006 -1.306 14.139 1.00 97.31 383 VAL A C 1
ATOM 2936 O O . VAL A 1 383 ? -3.995 -0.726 13.695 1.00 97.31 383 VAL A O 1
ATOM 2939 N N . THR A 1 384 ? -1.936 -0.664 14.577 1.00 95.56 384 THR A N 1
ATOM 2940 C CA . THR A 1 384 ? -1.730 0.771 14.450 1.00 95.56 384 THR A CA 1
ATOM 2941 C C . THR A 1 384 ? -0.522 0.996 13.566 1.00 95.56 384 THR A C 1
ATOM 2943 O O . THR A 1 384 ? 0.540 0.437 13.829 1.00 95.56 384 THR A O 1
ATOM 2946 N N . GLU A 1 385 ? -0.712 1.796 12.525 1.00 94.44 385 GLU A N 1
ATOM 2947 C CA . GLU A 1 385 ? 0.350 2.295 11.658 1.00 94.44 385 GLU A CA 1
ATOM 2948 C C . GLU A 1 385 ? 0.564 3.773 11.949 1.00 94.44 385 GLU A C 1
ATOM 2950 O O . GLU A 1 385 ? -0.390 4.549 11.928 1.00 94.44 385 GLU A O 1
ATOM 2955 N N . ALA A 1 386 ? 1.796 4.173 12.218 1.00 93.88 386 ALA A N 1
ATOM 2956 C CA . ALA A 1 386 ? 2.144 5.568 12.416 1.00 93.88 386 ALA A CA 1
ATOM 2957 C C . ALA A 1 386 ? 3.516 5.861 11.819 1.00 93.88 386 ALA A C 1
ATOM 2959 O O . ALA A 1 386 ? 4.385 4.992 11.785 1.00 93.88 386 ALA A O 1
ATOM 2960 N N . GLY A 1 387 ? 3.715 7.090 11.360 1.00 93.12 387 GLY A N 1
ATOM 2961 C CA . GLY A 1 387 ? 4.978 7.470 10.751 1.00 93.12 387 GLY A CA 1
ATOM 2962 C C . GLY A 1 387 ? 4.938 8.832 10.084 1.00 93.12 387 GLY A C 1
ATOM 2963 O O . GLY A 1 387 ? 3.983 9.600 10.226 1.00 93.12 387 GLY A O 1
ATOM 2964 N N . SER A 1 388 ? 6.025 9.121 9.377 1.00 91.62 388 SE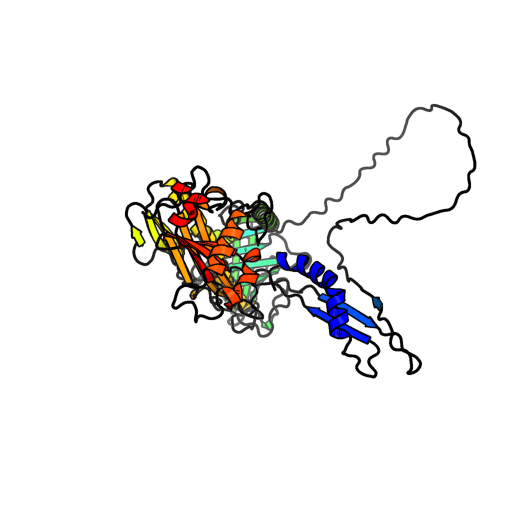R A N 1
ATOM 2965 C CA . SER A 1 388 ? 6.258 10.354 8.633 1.00 91.62 388 SER A CA 1
ATOM 2966 C C . SER A 1 388 ? 6.893 9.987 7.298 1.00 91.62 388 SER A C 1
ATOM 2968 O O . SER A 1 388 ? 8.088 9.708 7.231 1.00 91.62 388 SER A O 1
ATOM 2970 N N . LEU A 1 389 ? 6.094 9.989 6.235 1.00 91.75 389 LEU A N 1
ATOM 2971 C CA . LEU A 1 389 ? 6.529 9.565 4.906 1.00 91.75 389 LEU A CA 1
ATOM 2972 C C . LEU A 1 389 ? 6.849 10.772 4.028 1.00 91.75 389 LEU A C 1
ATOM 2974 O O . LEU A 1 389 ? 6.024 11.676 3.887 1.00 91.75 389 LEU A O 1
ATOM 2978 N N . ASP A 1 390 ? 8.021 10.786 3.398 1.00 89.62 390 ASP A N 1
ATOM 2979 C CA . ASP A 1 390 ? 8.412 11.854 2.476 1.00 89.62 390 ASP A CA 1
ATOM 2980 C C . ASP A 1 390 ? 9.232 11.340 1.293 1.00 89.62 390 ASP A C 1
ATOM 2982 O O . ASP A 1 390 ? 10.388 10.942 1.415 1.00 89.62 390 ASP A O 1
ATOM 2986 N N . CYS A 1 391 ? 8.636 11.434 0.107 1.00 85.06 391 CYS A N 1
ATOM 2987 C CA . CYS A 1 391 ? 9.279 11.108 -1.169 1.00 85.06 391 CYS A CA 1
ATOM 2988 C C . CYS A 1 391 ? 9.648 12.391 -1.941 1.00 85.06 391 CYS A C 1
ATOM 2990 O O . CYS A 1 391 ? 9.758 12.417 -3.168 1.00 85.06 391 CYS A O 1
ATOM 2992 N N . GLY A 1 392 ? 9.820 13.473 -1.172 1.00 79.38 392 GLY A N 1
ATOM 2993 C CA . GLY A 1 392 ? 10.145 14.844 -1.536 1.00 79.38 392 GLY A CA 1
ATOM 2994 C C . GLY A 1 392 ? 8.970 15.637 -2.092 1.00 79.38 392 GLY A C 1
ATOM 2995 O O . GLY A 1 392 ? 9.082 16.297 -3.132 1.00 79.38 392 GLY A O 1
ATOM 2996 N N . GLY A 1 393 ? 7.853 15.561 -1.366 1.00 79.81 393 GLY A N 1
ATOM 2997 C CA . GLY A 1 393 ? 6.743 16.502 -1.476 1.00 79.81 393 GLY A CA 1
ATOM 2998 C C . GLY A 1 393 ? 7.063 17.842 -0.800 1.00 79.81 393 GLY A C 1
ATOM 2999 O O . GLY A 1 393 ? 8.193 18.117 -0.408 1.00 79.81 393 GLY A O 1
ATOM 3000 N N . ALA A 1 394 ? 6.059 18.712 -0.656 1.00 83.06 394 ALA A N 1
ATOM 3001 C CA . ALA A 1 394 ? 6.245 19.999 0.032 1.00 83.06 394 ALA A CA 1
ATOM 3002 C C . ALA A 1 394 ? 6.460 19.847 1.550 1.00 83.06 394 ALA A C 1
ATOM 3004 O O . ALA A 1 394 ? 7.015 20.736 2.190 1.00 83.06 394 ALA A O 1
ATOM 3005 N N . HIS A 1 395 ? 5.965 18.751 2.118 1.00 83.19 395 HIS A N 1
ATOM 3006 C CA . HIS A 1 395 ? 6.066 18.393 3.523 1.00 83.19 395 HIS A CA 1
ATOM 3007 C C . HIS A 1 395 ? 5.875 16.874 3.657 1.00 83.19 395 HIS A C 1
ATOM 3009 O O . HIS A 1 395 ? 5.221 16.281 2.787 1.00 83.19 395 HIS A O 1
ATOM 3015 N N . PRO A 1 396 ? 6.354 16.252 4.748 1.00 87.19 396 PRO A N 1
ATOM 3016 C CA . PRO A 1 396 ? 6.050 14.858 5.028 1.00 87.19 396 PRO A CA 1
ATOM 3017 C C . PRO A 1 396 ? 4.545 14.639 5.215 1.00 87.19 396 PRO A C 1
ATOM 3019 O O . PRO A 1 396 ? 3.790 15.537 5.625 1.00 87.19 396 PRO A O 1
ATOM 3022 N N . PHE A 1 397 ? 4.112 13.422 4.919 1.00 87.50 397 PHE A N 1
ATOM 3023 C CA . PHE A 1 397 ? 2.827 12.879 5.315 1.00 87.50 397 PHE A CA 1
ATOM 3024 C C . PHE A 1 397 ? 2.987 12.193 6.666 1.00 87.50 397 PHE A C 1
ATOM 3026 O O . PHE A 1 397 ? 3.479 11.072 6.751 1.00 87.50 397 PHE A O 1
ATOM 3033 N N . ASN A 1 398 ? 2.590 12.905 7.715 1.00 90.62 398 ASN A N 1
ATOM 3034 C CA . ASN A 1 398 ? 2.473 12.325 9.043 1.00 90.62 398 ASN A CA 1
ATOM 3035 C C . ASN A 1 398 ? 1.131 11.597 9.130 1.00 90.62 398 ASN A C 1
ATOM 3037 O O . ASN A 1 398 ? 0.102 12.191 8.789 1.00 90.62 398 ASN A O 1
ATOM 3041 N N . HIS A 1 399 ? 1.123 10.361 9.619 1.00 90.06 399 HIS A N 1
ATOM 3042 C CA . HIS A 1 399 ? -0.103 9.585 9.821 1.00 90.06 399 HIS A CA 1
ATOM 3043 C C . HIS A 1 399 ? -0.102 8.823 11.140 1.00 90.06 399 HIS A C 1
ATOM 3045 O O . HIS A 1 399 ? 0.929 8.562 11.756 1.00 90.06 399 HIS A O 1
ATOM 3051 N N . PHE A 1 400 ? -1.316 8.482 11.559 1.00 91.38 400 PHE A N 1
ATOM 3052 C CA . PHE A 1 400 ? -1.622 7.588 12.664 1.00 91.38 400 PHE A CA 1
ATOM 3053 C C . PHE A 1 400 ? -2.941 6.903 12.323 1.00 91.38 400 PHE A C 1
ATOM 3055 O O . PHE A 1 400 ? -3.965 7.572 12.209 1.00 91.38 400 PHE A O 1
ATOM 3062 N N . GLU A 1 401 ? -2.927 5.596 12.118 1.00 89.81 401 GLU A N 1
ATOM 3063 C CA . GLU A 1 401 ? -4.025 4.833 11.527 1.00 89.81 401 GLU A CA 1
ATOM 3064 C C . GLU A 1 401 ? -4.240 3.542 12.326 1.00 89.81 401 GLU A C 1
ATOM 3066 O O . GLU A 1 401 ? -3.587 2.525 12.071 1.00 89.81 401 GLU A O 1
ATOM 3071 N N . PRO A 1 402 ? -5.130 3.554 13.334 1.00 92.06 402 PRO A N 1
ATOM 3072 C CA . PRO A 1 402 ? -5.601 2.328 13.949 1.00 92.06 402 PRO A CA 1
ATOM 3073 C C . PRO A 1 402 ? -6.675 1.686 13.064 1.00 92.06 402 PRO A C 1
ATOM 3075 O O . PRO A 1 402 ? -7.644 2.334 12.669 1.00 92.06 402 PRO A O 1
ATOM 3078 N N . TYR A 1 403 ? -6.543 0.390 12.809 1.00 91.88 403 TYR A N 1
ATOM 3079 C CA . TYR A 1 403 ? -7.583 -0.421 12.184 1.00 91.88 403 TYR A CA 1
ATOM 3080 C C . TYR A 1 403 ? -7.704 -1.762 12.898 1.00 91.88 403 TYR A C 1
ATOM 3082 O O . TYR A 1 403 ? -6.734 -2.312 13.425 1.00 91.88 403 TYR A O 1
ATOM 3090 N N . THR A 1 404 ? -8.920 -2.297 12.919 1.00 94.12 404 THR A N 1
ATOM 3091 C CA . THR A 1 404 ? -9.241 -3.508 13.672 1.00 94.12 404 THR A CA 1
ATOM 3092 C C . THR A 1 404 ? -9.803 -4.576 12.746 1.00 94.12 404 THR A C 1
ATOM 3094 O O . THR A 1 404 ? -10.665 -4.295 11.917 1.00 94.12 404 THR A O 1
ATOM 3097 N N . PHE A 1 405 ? -9.336 -5.811 12.906 1.00 95.31 405 PHE A N 1
ATOM 3098 C CA . PHE A 1 405 ? -9.910 -7.004 12.297 1.00 95.31 405 PHE A CA 1
ATOM 3099 C C . PHE A 1 405 ? -10.869 -7.699 13.264 1.00 95.31 405 PHE A C 1
ATOM 3101 O O . PHE A 1 405 ? -10.570 -7.856 14.450 1.00 95.31 405 PHE A O 1
ATOM 3108 N N . ASP A 1 406 ? -11.998 -8.154 12.728 1.00 95.00 406 ASP A N 1
ATOM 3109 C CA . ASP A 1 406 ? -12.924 -9.091 13.354 1.00 95.00 406 ASP A CA 1
ATOM 3110 C C . ASP A 1 406 ? -12.350 -10.509 13.196 1.00 95.00 406 ASP A C 1
ATOM 3112 O O . ASP A 1 406 ? -12.392 -11.088 12.110 1.00 95.00 406 ASP A O 1
ATOM 3116 N N . LEU A 1 407 ? -11.809 -11.080 14.275 1.00 96.88 407 LEU A N 1
ATOM 3117 C CA . LEU A 1 407 ? -11.273 -12.447 14.300 1.00 96.88 407 LEU A CA 1
ATOM 3118 C C . LEU A 1 407 ? -12.355 -13.520 14.516 1.00 96.88 407 LEU A C 1
ATOM 3120 O O . LEU A 1 407 ? -12.077 -14.712 14.443 1.00 96.88 407 LEU A O 1
ATOM 3124 N N . LEU A 1 408 ? -13.615 -13.134 14.712 1.00 95.94 408 LEU A N 1
ATOM 3125 C CA . LEU A 1 408 ? -14.733 -14.079 14.665 1.00 95.94 408 LEU A CA 1
ATOM 3126 C C . LEU A 1 408 ? -15.158 -14.356 13.215 1.00 95.94 408 LEU A C 1
ATOM 3128 O O . LEU A 1 408 ? -15.711 -15.415 12.924 1.00 95.94 408 LEU A O 1
ATOM 3132 N N . ARG A 1 409 ? -14.907 -13.410 12.299 1.00 94.50 409 ARG A N 1
ATOM 3133 C CA . ARG A 1 409 ? -15.337 -13.481 10.888 1.00 94.50 409 ARG A CA 1
ATOM 3134 C C . ARG A 1 409 ? -14.193 -13.491 9.881 1.00 94.50 409 ARG A C 1
ATOM 3136 O O . ARG A 1 409 ? -14.345 -14.033 8.788 1.00 94.50 409 ARG A O 1
ATOM 3143 N N . GLY A 1 410 ? -13.026 -12.989 10.248 1.00 95.00 410 GLY A N 1
ATOM 3144 C CA . GLY A 1 410 ? -11.862 -12.872 9.379 1.00 95.00 410 GLY A CA 1
ATOM 3145 C C . GLY A 1 410 ? -12.003 -11.766 8.335 1.00 95.00 410 GLY A C 1
ATOM 3146 O O . GLY A 1 410 ? -11.820 -12.024 7.151 1.00 95.00 410 GLY A O 1
ATOM 3147 N N . GLU A 1 411 ? -12.366 -10.564 8.775 1.00 91.88 411 GLU A N 1
ATOM 3148 C CA . GLU A 1 411 ? -12.552 -9.363 7.947 1.00 91.88 411 GLU A CA 1
ATOM 3149 C C . GLU A 1 411 ? -12.235 -8.095 8.760 1.00 91.88 411 GLU A C 1
ATOM 3151 O O . GLU A 1 411 ? -11.899 -8.19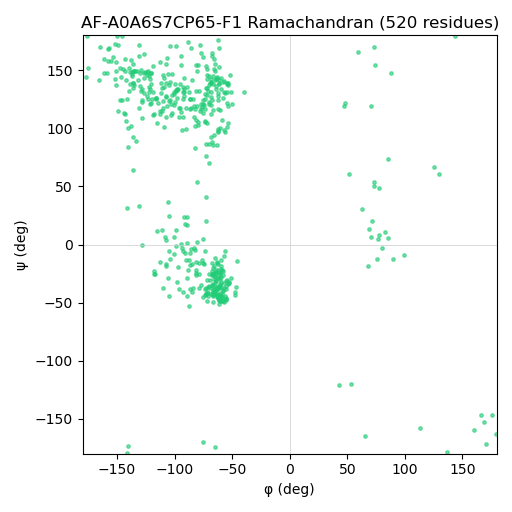1 9.941 1.00 91.88 411 GLU A O 1
ATOM 3156 N N . TYR A 1 412 ? -12.333 -6.905 8.163 1.00 90.25 412 TYR A N 1
ATOM 3157 C CA . TYR A 1 412 ? -12.283 -5.659 8.934 1.00 90.25 412 TYR A CA 1
ATOM 3158 C C . TYR A 1 412 ? -13.481 -5.554 9.887 1.00 90.25 412 TYR A C 1
ATOM 3160 O O . TYR A 1 412 ? -14.600 -5.957 9.565 1.00 90.25 412 TYR A O 1
ATOM 3168 N N . LEU A 1 413 ? -13.241 -5.020 11.083 1.00 91.19 413 LEU A N 1
ATOM 3169 C CA . LEU A 1 413 ? -14.291 -4.791 12.062 1.00 91.19 413 LEU A CA 1
ATOM 3170 C C . LEU A 1 413 ? -15.137 -3.585 11.647 1.00 91.19 413 LEU A C 1
ATOM 3172 O O . LEU A 1 413 ? -14.659 -2.451 11.632 1.00 91.19 413 LEU A O 1
ATOM 3176 N N . ASP A 1 414 ? -16.428 -3.825 11.446 1.00 88.69 414 ASP A N 1
ATOM 3177 C CA . ASP A 1 414 ? -17.429 -2.767 11.519 1.00 88.69 414 ASP A CA 1
ATOM 3178 C C . ASP A 1 414 ? -17.825 -2.555 12.987 1.00 88.69 414 ASP A C 1
ATOM 3180 O O . ASP A 1 414 ? -18.508 -3.387 13.597 1.00 88.69 414 ASP A O 1
ATOM 3184 N N . TRP A 1 415 ? -17.416 -1.422 13.561 1.00 90.12 415 TRP A N 1
ATOM 3185 C CA . TRP A 1 415 ? -17.754 -1.054 14.938 1.00 90.12 415 TRP A CA 1
ATOM 3186 C C . TRP A 1 415 ? -19.267 -0.977 15.184 1.00 90.12 415 TRP A C 1
ATOM 3188 O O . TRP A 1 415 ? -19.692 -1.211 16.317 1.00 90.12 415 TRP A O 1
ATOM 3198 N N . ASN A 1 416 ? -20.087 -0.782 14.138 1.00 90.00 416 ASN A N 1
ATOM 3199 C CA . ASN A 1 416 ? -21.546 -0.849 14.240 1.00 90.00 416 ASN A CA 1
ATOM 3200 C C . ASN A 1 416 ? -22.090 -2.237 14.606 1.00 90.00 416 ASN A C 1
ATOM 3202 O O . ASN A 1 416 ? -23.273 -2.339 14.941 1.00 90.00 416 ASN A O 1
ATOM 3206 N N . ARG A 1 417 ? -21.268 -3.296 14.576 1.00 90.56 417 ARG A N 1
ATOM 3207 C CA . ARG A 1 417 ? -21.616 -4.624 15.114 1.00 90.56 417 ARG A CA 1
ATOM 3208 C C . ARG A 1 417 ? -21.434 -4.716 16.628 1.00 90.56 417 ARG A C 1
ATOM 3210 O O . ARG A 1 417 ? -22.079 -5.547 17.260 1.00 90.56 417 ARG A O 1
ATOM 3217 N N . VAL A 1 418 ? -20.564 -3.887 17.208 1.00 93.06 418 VAL A N 1
ATOM 3218 C CA . VAL A 1 418 ? -20.260 -3.892 18.648 1.00 93.06 418 VAL A CA 1
ATOM 3219 C C . VAL A 1 418 ? -21.241 -2.987 19.396 1.00 93.06 418 VAL A C 1
ATOM 3221 O O . VAL A 1 418 ? -21.905 -3.426 20.335 1.00 93.06 418 VAL A O 1
ATOM 3224 N N . PHE A 1 419 ? -21.375 -1.740 18.947 1.00 92.62 419 PHE A N 1
ATOM 3225 C CA . PHE A 1 419 ? -22.309 -0.731 19.456 1.00 92.62 419 PHE A CA 1
ATOM 3226 C C . PHE A 1 419 ? -22.716 0.200 18.307 1.00 92.62 419 PHE A C 1
ATOM 3228 O O . PHE A 1 419 ? -22.157 0.103 17.225 1.00 92.62 419 PHE A O 1
ATOM 3235 N N . ASP A 1 420 ? -23.685 1.098 18.482 1.00 90.81 420 ASP A N 1
ATOM 3236 C CA . ASP A 1 420 ? -23.952 2.125 17.463 1.00 90.81 420 ASP A CA 1
ATOM 3237 C C . ASP A 1 420 ? -22.782 3.119 17.409 1.00 90.81 420 ASP A C 1
ATOM 3239 O O . ASP A 1 420 ? -22.764 4.079 18.169 1.00 90.81 420 ASP A O 1
ATOM 3243 N N . ALA A 1 421 ? -21.788 2.901 16.550 1.00 89.25 421 ALA A N 1
ATOM 3244 C CA . ALA A 1 421 ? -20.608 3.759 16.439 1.00 89.25 421 ALA A CA 1
ATOM 3245 C C . ALA A 1 421 ? -20.820 4.901 15.433 1.00 89.25 421 ALA A C 1
ATOM 3247 O O . ALA A 1 421 ? -20.534 6.058 15.731 1.00 89.25 421 ALA A O 1
ATOM 3248 N N . TYR A 1 422 ? -21.395 4.602 14.270 1.00 86.38 422 TYR A N 1
ATOM 3249 C CA . TYR A 1 422 ? -21.534 5.537 13.152 1.00 86.38 422 TYR A CA 1
ATOM 3250 C C . TYR A 1 422 ? -22.949 5.540 12.578 1.00 86.38 422 TYR A C 1
ATOM 3252 O O . TYR A 1 422 ? -23.629 4.512 12.569 1.00 86.38 422 TYR A O 1
ATOM 3260 N N . ALA A 1 423 ? -23.379 6.687 12.050 1.00 80.69 423 ALA A N 1
ATOM 3261 C CA . ALA A 1 423 ? -24.672 6.814 11.390 1.00 80.69 423 ALA A CA 1
ATOM 3262 C C . ALA A 1 423 ? -24.775 5.898 10.141 1.00 80.69 423 ALA A C 1
ATOM 3264 O O . ALA A 1 423 ? -23.827 5.825 9.351 1.00 80.69 423 ALA A O 1
ATOM 3265 N N . PRO A 1 424 ? -25.915 5.216 9.912 1.00 67.44 424 PRO A N 1
ATOM 3266 C CA . PRO A 1 424 ? -26.118 4.394 8.718 1.00 67.44 424 PRO A CA 1
ATOM 3267 C C . PRO A 1 424 ? -26.093 5.217 7.419 1.00 67.44 424 PRO A C 1
ATOM 3269 O O . PRO A 1 424 ? -26.645 6.314 7.357 1.00 67.44 424 PRO A O 1
ATOM 3272 N N . GLY A 1 425 ? -25.527 4.657 6.345 1.00 57.31 425 GLY A N 1
ATOM 3273 C CA . GLY A 1 425 ? -25.719 5.166 4.977 1.00 57.31 425 GLY A CA 1
ATOM 3274 C C . GLY A 1 425 ? -24.791 6.296 4.511 1.00 57.31 425 GLY A C 1
ATOM 3275 O O . GLY A 1 425 ? -24.975 6.784 3.399 1.00 57.31 425 GLY A O 1
ATOM 3276 N N . LYS A 1 426 ? -23.782 6.700 5.296 1.00 52.44 426 LYS A N 1
ATOM 3277 C CA . LYS A 1 426 ? -22.735 7.641 4.851 1.00 52.44 426 LYS A CA 1
ATOM 3278 C C . LYS A 1 426 ? -21.382 6.925 4.761 1.00 52.44 426 LYS A C 1
ATOM 3280 O O . LYS A 1 426 ? -20.847 6.480 5.770 1.00 52.44 426 LYS A O 1
ATOM 3285 N N . GLN A 1 427 ? -20.875 6.775 3.534 1.00 50.81 427 GLN A N 1
ATOM 3286 C CA . GLN A 1 427 ? -19.762 5.881 3.164 1.00 50.81 427 GLN A CA 1
ATOM 3287 C C . GLN A 1 427 ? -18.384 6.562 3.047 1.00 50.81 427 GLN A C 1
ATOM 3289 O O . GLN A 1 427 ? -17.457 5.964 2.519 1.00 50.81 427 GLN A O 1
ATOM 3294 N N . THR A 1 428 ? -18.208 7.800 3.508 1.00 44.03 428 THR A N 1
ATOM 3295 C CA . THR A 1 428 ? -16.951 8.538 3.289 1.00 44.03 428 THR A CA 1
ATOM 3296 C C . THR A 1 428 ? -16.093 8.652 4.544 1.00 44.03 428 THR A C 1
ATOM 3298 O O . THR A 1 428 ? -16.583 8.535 5.669 1.00 44.03 428 THR A O 1
ATOM 3301 N N . PHE A 1 429 ? -14.804 8.926 4.323 1.00 43.22 429 PHE A N 1
ATOM 3302 C CA . PHE A 1 429 ? -13.853 9.433 5.313 1.00 43.22 429 PHE A CA 1
ATOM 3303 C C . PHE A 1 429 ? -14.522 10.484 6.219 1.00 43.22 429 PHE A C 1
ATOM 3305 O O . PHE A 1 429 ? -15.207 11.380 5.717 1.00 43.22 429 PHE A O 1
ATOM 3312 N N . GLY A 1 430 ? -14.373 10.349 7.539 1.00 53.47 430 GLY A N 1
ATOM 3313 C CA . GLY A 1 430 ? -15.131 11.147 8.509 1.00 53.47 430 GLY A CA 1
ATOM 3314 C C . GLY A 1 430 ? -16.596 10.727 8.618 1.00 53.47 430 GLY A C 1
ATOM 3315 O O . GLY A 1 430 ? -17.503 11.549 8.464 1.00 53.47 430 GLY A O 1
ATOM 3316 N N . ARG A 1 431 ? -16.830 9.429 8.866 1.00 68.06 431 ARG A N 1
ATOM 3317 C CA . ARG A 1 431 ? -18.165 8.908 9.185 1.00 68.06 431 ARG A CA 1
ATOM 3318 C C . ARG A 1 431 ? -18.765 9.732 10.307 1.00 68.06 431 ARG A C 1
ATOM 3320 O O . ARG A 1 431 ? -18.134 9.910 11.342 1.00 68.06 431 ARG A O 1
ATOM 3327 N N . GLU A 1 432 ? -20.001 10.163 10.108 1.00 79.38 432 GLU A N 1
ATOM 3328 C CA . GLU A 1 432 ? -20.737 10.894 11.128 1.00 79.38 432 GLU A CA 1
ATOM 3329 C C . GLU A 1 432 ? -20.881 10.006 12.378 1.00 79.38 432 GLU A C 1
ATOM 3331 O O . GLU A 1 432 ? -21.498 8.931 12.291 1.00 79.38 432 GLU A O 1
ATOM 3336 N N . PRO A 1 433 ? -20.288 10.402 13.522 1.00 85.69 433 PRO A N 1
ATOM 3337 C CA . PRO A 1 433 ? -20.430 9.663 14.767 1.00 85.69 433 PRO A CA 1
ATOM 3338 C C . PRO A 1 433 ? -21.908 9.527 15.133 1.00 85.69 433 PRO A C 1
ATOM 3340 O O . PRO A 1 433 ? -22.698 10.457 14.962 1.00 85.69 433 PRO A O 1
ATOM 3343 N N . SER A 1 434 ? -22.306 8.364 15.643 1.00 88.62 434 SER A N 1
ATOM 3344 C CA . SER A 1 434 ? -23.657 8.201 16.175 1.00 88.62 434 SER A CA 1
ATOM 3345 C C . SER A 1 434 ? -23.841 9.049 17.444 1.00 88.62 434 SER A C 1
ATOM 3347 O O . SER A 1 434 ? -22.878 9.405 18.122 1.00 88.62 434 SER A O 1
ATOM 3349 N N . ALA A 1 435 ? -25.088 9.261 17.871 1.00 89.19 435 ALA A N 1
ATOM 3350 C CA . ALA A 1 435 ? -25.367 9.885 19.167 1.00 89.19 435 ALA A CA 1
ATOM 3351 C C . ALA A 1 435 ? -24.810 9.091 20.371 1.00 89.19 435 ALA A C 1
ATOM 3353 O O . ALA A 1 435 ? -24.614 9.652 21.450 1.00 89.19 435 ALA A O 1
ATOM 3354 N N . ALA A 1 436 ? -24.582 7.781 20.236 1.00 89.44 436 ALA A N 1
ATOM 3355 C CA . ALA A 1 436 ? -23.934 6.992 21.281 1.00 89.44 436 ALA A CA 1
ATOM 3356 C C . ALA A 1 436 ? -22.425 7.262 21.319 1.00 89.44 436 ALA A C 1
ATOM 3358 O O . ALA A 1 436 ? -21.890 7.510 22.398 1.00 89.44 436 ALA A O 1
ATOM 3359 N N . LEU A 1 437 ? -21.765 7.296 20.156 1.00 90.19 437 LEU A N 1
ATOM 3360 C CA . LEU A 1 437 ? -20.339 7.597 20.072 1.00 90.19 437 LEU A CA 1
ATOM 3361 C C . LEU A 1 437 ? -20.038 9.043 20.479 1.00 90.19 437 LEU A C 1
ATOM 3363 O O . LEU A 1 437 ? -19.120 9.258 21.263 1.00 90.19 437 LEU A O 1
ATOM 3367 N N . SER A 1 438 ? -20.838 10.019 20.040 1.00 88.75 438 SER A N 1
ATOM 3368 C CA . SER A 1 438 ? -20.664 11.423 20.437 1.00 88.75 438 SER A CA 1
ATOM 3369 C C . SER A 1 438 ? -20.764 11.604 21.950 1.00 88.75 438 SER A C 1
ATOM 3371 O O . SER A 1 438 ? -19.887 12.218 22.546 1.00 88.75 438 SER A O 1
ATOM 3373 N N . ARG A 1 439 ? -21.762 10.990 22.605 1.00 88.38 439 ARG A N 1
ATOM 3374 C CA . ARG A 1 439 ? -21.877 11.033 24.075 1.00 88.38 439 ARG A CA 1
ATOM 3375 C C . ARG A 1 439 ? -20.683 10.391 24.773 1.00 88.38 439 ARG A C 1
ATOM 3377 O O . ARG A 1 439 ? -20.258 10.872 25.818 1.00 88.38 439 ARG A O 1
ATOM 3384 N N . LEU A 1 440 ? -20.153 9.303 24.217 1.00 88.75 440 LEU A N 1
ATOM 3385 C CA . LEU A 1 440 ? -18.976 8.642 24.767 1.00 88.75 440 LEU A CA 1
ATOM 3386 C C . LEU A 1 440 ? -17.732 9.535 24.653 1.00 88.75 440 LEU A C 1
ATOM 3388 O O . LEU A 1 440 ? -16.990 9.680 25.620 1.00 88.75 440 LEU A O 1
ATOM 3392 N N . VAL A 1 441 ? -17.540 10.171 23.497 1.00 87.69 441 VAL A N 1
ATOM 3393 C CA . VAL A 1 441 ? -16.473 11.152 23.265 1.00 87.69 441 VAL A CA 1
ATOM 3394 C C . VAL A 1 441 ? -16.600 12.328 24.231 1.00 87.69 441 VAL A C 1
ATOM 3396 O O . VAL A 1 441 ? -15.632 12.650 24.908 1.00 87.69 441 VAL A O 1
ATOM 3399 N N . GLU A 1 442 ? -17.789 12.919 24.370 1.00 86.75 442 GLU A N 1
ATOM 3400 C CA . GLU A 1 442 ? -18.054 14.017 25.311 1.00 86.75 442 GLU A CA 1
ATOM 3401 C C . GLU A 1 442 ? -17.735 13.628 26.760 1.00 86.75 442 GLU A C 1
ATOM 3403 O O . GLU A 1 442 ? -17.168 14.426 27.503 1.00 86.75 442 GLU A O 1
ATOM 3408 N N . GLN A 1 443 ? -18.068 12.399 27.172 1.00 87.06 443 GLN A N 1
ATOM 3409 C CA . GLN A 1 443 ? -17.727 11.886 28.502 1.00 87.06 443 GLN A CA 1
ATOM 3410 C C . GLN A 1 443 ? -16.215 11.788 28.705 1.00 87.06 443 GLN A C 1
ATOM 3412 O O . GLN A 1 443 ? -15.728 12.174 29.765 1.00 87.06 443 GLN A O 1
ATOM 3417 N N . VAL A 1 444 ? -15.480 11.298 27.703 1.00 85.62 444 VAL A N 1
ATOM 3418 C CA . VAL A 1 444 ? -14.015 11.201 27.757 1.00 85.62 444 VAL A CA 1
ATOM 3419 C C . VAL A 1 444 ? -13.378 12.588 27.774 1.00 85.62 444 VAL A C 1
ATOM 3421 O O . VAL A 1 444 ? -12.502 12.834 28.596 1.00 85.62 444 VAL A O 1
ATOM 3424 N N . VAL A 1 445 ? -13.860 13.513 26.940 1.00 82.00 445 VAL A N 1
ATOM 3425 C CA . VAL A 1 445 ? -13.376 14.900 26.920 1.00 82.00 445 VAL A CA 1
ATOM 3426 C C . VAL A 1 445 ? -13.619 15.574 28.264 1.00 82.00 445 VAL A C 1
ATOM 3428 O O . VAL A 1 445 ? -12.704 16.148 28.842 1.00 82.00 445 VAL A O 1
ATOM 3431 N N . LYS A 1 446 ? -14.827 15.435 28.819 1.00 82.88 446 LYS A N 1
ATOM 3432 C CA . LYS A 1 446 ? -15.186 16.007 30.120 1.00 82.88 446 LYS A CA 1
ATOM 3433 C C . LYS A 1 446 ? -14.400 15.396 31.283 1.00 82.88 446 LYS A C 1
ATOM 3435 O O . LYS A 1 446 ? -14.163 16.084 32.272 1.00 82.88 446 LYS A O 1
ATOM 3440 N N . ALA A 1 447 ? -14.052 14.112 31.205 1.00 82.00 447 ALA A N 1
ATOM 3441 C CA . ALA A 1 447 ? -13.227 13.459 32.219 1.00 82.00 447 ALA A CA 1
ATOM 3442 C C . ALA A 1 447 ? -11.785 13.993 32.227 1.00 82.00 447 ALA A C 1
ATOM 3444 O O . ALA A 1 447 ? -11.121 13.908 33.259 1.00 82.00 447 ALA A O 1
ATOM 3445 N N . GLY A 1 448 ? -11.336 14.569 31.107 1.00 70.19 448 GLY A N 1
ATOM 3446 C CA . GLY A 1 448 ? -9.987 15.082 30.930 1.00 70.19 448 GLY A CA 1
ATOM 3447 C C . GLY A 1 448 ? -8.938 13.970 30.783 1.00 70.19 448 GLY A C 1
ATOM 3448 O O . GLY A 1 448 ? -9.222 12.784 30.985 1.00 70.19 448 GLY A O 1
ATOM 3449 N N . PRO A 1 449 ? -7.703 14.332 30.402 1.00 66.69 449 PRO A N 1
ATOM 3450 C CA . PRO A 1 449 ? -6.597 13.387 30.310 1.00 66.69 449 PRO A CA 1
ATOM 3451 C C . PRO A 1 449 ? -6.257 12.796 31.686 1.00 66.69 449 PRO A C 1
ATOM 3453 O O . PRO A 1 449 ? -6.289 13.474 32.712 1.00 66.69 449 PRO A O 1
ATOM 3456 N N . SER A 1 450 ? -5.881 11.517 31.725 1.00 62.12 450 SER A N 1
ATOM 3457 C CA . SER A 1 450 ? -5.402 10.894 32.961 1.00 62.12 450 SER A CA 1
ATOM 3458 C C . SER A 1 450 ? -3.985 11.375 33.298 1.00 62.12 450 SER A C 1
ATOM 3460 O O . SER A 1 450 ? -3.082 11.182 32.485 1.00 62.12 450 SER A O 1
ATOM 3462 N N . GLY A 1 451 ? -3.762 11.909 34.506 1.00 63.75 451 GLY A N 1
ATOM 3463 C CA . GLY A 1 451 ? -2.427 12.117 35.096 1.00 63.75 451 GLY A CA 1
ATOM 3464 C C . GLY A 1 451 ? -1.369 12.667 34.127 1.00 63.75 451 GLY A C 1
ATOM 3465 O O . GLY A 1 451 ? -1.562 13.727 33.551 1.00 63.75 451 GLY A O 1
ATOM 3466 N N . SER A 1 452 ? -0.269 11.934 33.917 1.00 55.28 452 SER A N 1
ATOM 3467 C CA . SER A 1 452 ? 0.898 12.315 33.092 1.00 55.28 452 SER A CA 1
ATOM 3468 C C . SER A 1 452 ? 0.622 12.686 31.622 1.00 55.28 452 SER A C 1
ATOM 3470 O O . SER A 1 452 ? 1.546 13.104 30.925 1.00 55.28 452 SER A O 1
ATOM 3472 N N . GLN A 1 453 ? -0.613 12.541 31.131 1.00 59.25 453 GLN A N 1
ATOM 3473 C CA . GLN A 1 453 ? -1.044 13.041 29.820 1.00 59.25 453 GLN A CA 1
ATOM 3474 C C . GLN A 1 453 ? -1.602 14.471 29.858 1.00 59.25 453 GLN A C 1
ATOM 3476 O O . GLN A 1 453 ? -1.735 15.087 28.809 1.00 59.25 453 GLN A O 1
ATOM 3481 N N . ALA A 1 454 ? -1.908 15.017 31.038 1.00 58.00 454 ALA A N 1
ATOM 3482 C CA . ALA A 1 454 ? -2.436 16.374 31.185 1.00 58.00 454 ALA A CA 1
ATOM 3483 C C . ALA A 1 454 ? -1.420 17.466 30.813 1.00 58.00 454 ALA A C 1
ATOM 3485 O O . ALA A 1 454 ? -1.814 18.554 30.414 1.00 58.00 454 ALA A O 1
ATOM 3486 N N . GLU A 1 455 ? -0.123 17.164 30.912 1.00 57.22 455 GLU A N 1
ATOM 3487 C CA . GLU A 1 455 ? 0.973 18.069 30.532 1.00 57.22 455 GLU A CA 1
ATOM 3488 C C . GLU A 1 455 ? 1.458 17.843 29.085 1.00 57.22 455 GLU A C 1
ATOM 3490 O O . GLU A 1 455 ? 2.357 18.539 28.613 1.00 57.22 455 GLU A O 1
ATOM 3495 N N . GLN A 1 456 ? 0.899 16.856 28.369 1.00 65.25 456 GLN A N 1
ATOM 3496 C CA . GLN A 1 456 ? 1.288 16.549 26.991 1.00 65.25 456 GLN A CA 1
ATOM 3497 C C . GLN A 1 456 ? 0.531 17.458 26.025 1.00 65.25 456 GLN A C 1
ATOM 3499 O O . GLN A 1 456 ? -0.698 17.482 26.025 1.00 65.25 456 GLN A O 1
ATOM 3504 N N . HIS A 1 457 ? 1.279 18.171 25.180 1.00 58.50 457 HIS A N 1
ATOM 3505 C CA . HIS A 1 457 ? 0.721 18.973 24.098 1.00 58.50 457 HIS A CA 1
ATOM 3506 C C . HIS A 1 457 ? 1.014 18.357 22.716 1.00 58.50 457 HIS A C 1
ATOM 3508 O O . HIS A 1 457 ? 2.127 17.873 22.494 1.00 58.50 457 HIS A O 1
ATOM 3514 N N . PRO A 1 458 ? 0.062 18.445 21.769 1.00 67.19 458 PRO A N 1
ATOM 3515 C CA . PRO A 1 458 ? -1.289 18.953 21.987 1.00 67.19 458 PRO A CA 1
ATOM 3516 C C . PRO A 1 458 ? -2.100 17.971 22.845 1.00 67.19 458 PRO A C 1
ATOM 3518 O O . PRO A 1 458 ? -2.004 16.754 22.693 1.00 67.19 458 PRO A O 1
ATOM 3521 N N . SER A 1 459 ? -2.844 18.526 23.793 1.00 65.88 459 SER A N 1
ATOM 3522 C CA . SER A 1 459 ? -3.668 17.780 24.735 1.00 65.88 459 SER A CA 1
ATOM 3523 C C . SER A 1 459 ? -4.962 17.308 24.070 1.00 65.88 459 SER A C 1
ATOM 3525 O O . SER A 1 459 ? -5.310 17.717 22.957 1.00 65.88 459 SER A O 1
ATOM 3527 N N . LEU A 1 460 ? -5.725 16.473 24.779 1.00 68.62 460 LEU A N 1
ATOM 3528 C CA . LEU A 1 460 ? -7.047 16.057 24.315 1.00 68.62 460 LEU A CA 1
ATOM 3529 C C . LEU A 1 460 ? -7.951 17.267 24.015 1.00 68.62 460 LEU A C 1
ATOM 3531 O O . LEU A 1 460 ? -8.693 17.229 23.037 1.00 68.62 460 LEU A O 1
ATOM 3535 N N . GLU A 1 461 ? -7.878 18.329 24.823 1.00 69.94 461 GLU A N 1
ATOM 3536 C CA . GLU A 1 461 ? -8.659 19.555 24.617 1.00 69.94 461 GLU A CA 1
ATOM 3537 C C . GLU A 1 461 ? -8.199 20.310 23.363 1.00 69.94 461 GLU A C 1
ATOM 3539 O O . GLU A 1 461 ? -9.038 20.705 22.556 1.00 69.94 461 GLU A O 1
ATOM 3544 N N . ASP A 1 462 ? -6.883 20.419 23.142 1.00 73.62 462 ASP A N 1
ATOM 3545 C CA . ASP A 1 462 ? -6.299 21.101 21.973 1.00 73.62 462 ASP A CA 1
ATOM 3546 C C . ASP A 1 462 ? -6.734 20.458 20.643 1.00 73.62 462 ASP A C 1
ATOM 3548 O O . ASP A 1 462 ? -6.827 21.126 19.611 1.00 73.62 462 ASP A O 1
ATOM 3552 N N . CYS A 1 463 ? -7.005 19.151 20.663 1.00 82.69 463 CYS A N 1
ATOM 3553 C CA . CYS A 1 463 ? -7.369 18.373 19.483 1.00 82.69 463 CYS A CA 1
ATOM 3554 C C . CYS A 1 463 ? -8.859 18.016 19.405 1.00 82.69 463 CYS A C 1
ATOM 3556 O O . CYS A 1 463 ? -9.275 17.444 18.393 1.00 82.69 463 CYS A O 1
ATOM 3558 N N . ALA A 1 464 ? -9.664 18.325 20.428 1.00 77.25 464 ALA A N 1
ATOM 3559 C CA . ALA A 1 464 ? -11.050 17.861 20.553 1.00 77.25 464 ALA A CA 1
ATOM 3560 C C . ALA A 1 464 ? -11.926 18.257 19.352 1.00 77.25 464 ALA A C 1
ATOM 3562 O O . ALA A 1 464 ? -12.727 17.452 18.874 1.00 77.25 464 ALA A O 1
ATOM 3563 N N . ASP A 1 465 ? -11.718 19.453 18.796 1.00 80.88 465 ASP A N 1
ATOM 3564 C CA . ASP A 1 465 ? -12.474 19.960 17.643 1.00 80.88 465 ASP A CA 1
ATOM 3565 C C . ASP A 1 465 ? -12.272 19.129 16.362 1.00 80.88 465 ASP A C 1
ATOM 3567 O O . ASP A 1 465 ? -13.113 19.150 15.461 1.00 80.88 465 ASP A O 1
ATOM 3571 N N . LEU A 1 466 ? -11.176 18.366 16.266 1.00 82.12 466 LEU A N 1
ATOM 3572 C CA . LEU A 1 466 ? -10.893 17.497 15.119 1.00 82.12 466 LEU A CA 1
ATOM 3573 C C . LEU A 1 466 ? -11.641 16.164 15.200 1.00 82.12 466 LEU A C 1
ATOM 3575 O O . LEU A 1 466 ? -11.852 15.510 14.179 1.00 82.12 466 LEU A O 1
ATOM 3579 N N . TRP A 1 467 ? -12.061 15.746 16.392 1.00 78.25 467 TRP A N 1
ATOM 3580 C CA . TRP A 1 467 ? -12.597 14.408 16.613 1.00 78.25 467 TRP A CA 1
ATOM 3581 C C . TRP A 1 467 ? -13.816 14.083 15.751 1.00 78.25 467 TRP A C 1
ATOM 3583 O O . TRP A 1 467 ? -13.792 13.042 15.106 1.00 78.25 467 TRP A O 1
ATOM 3593 N N . PRO A 1 468 ? -14.855 14.928 15.623 1.00 78.56 468 PRO A N 1
ATOM 3594 C CA . PRO A 1 468 ? -16.039 14.548 14.852 1.00 78.56 468 PRO A CA 1
ATOM 3595 C C . PRO A 1 468 ? -15.734 14.115 13.410 1.00 78.56 468 PRO A C 1
ATOM 3597 O O . PRO A 1 468 ? -16.433 13.264 12.869 1.00 78.56 468 PRO A O 1
ATOM 3600 N N . GLN A 1 469 ? -14.689 14.683 12.801 1.00 77.50 469 GLN A N 1
ATOM 3601 C CA . GLN A 1 469 ? -14.290 14.386 11.427 1.00 77.50 469 GLN A CA 1
ATOM 3602 C C . GLN A 1 469 ? -13.155 13.356 11.328 1.00 77.50 469 GLN A C 1
ATOM 3604 O O . GLN A 1 469 ? -13.105 12.606 10.356 1.00 77.50 469 GLN A O 1
ATOM 3609 N N . TYR A 1 470 ? -12.243 13.323 12.299 1.00 83.25 470 TYR A N 1
ATOM 3610 C CA . TYR A 1 470 ? -11.001 12.546 12.232 1.00 83.25 470 TYR A CA 1
ATOM 3611 C C . TYR A 1 470 ? -10.932 11.422 13.274 1.00 83.25 470 TYR A C 1
ATOM 3613 O O . TYR A 1 470 ? -9.870 10.837 13.483 1.00 83.25 470 TYR A O 1
ATOM 3621 N N . LEU A 1 471 ? -12.052 11.115 13.937 1.00 86.25 471 LEU A N 1
ATOM 3622 C CA . LEU A 1 471 ? -12.140 10.046 14.925 1.00 86.25 471 LEU A CA 1
ATOM 3623 C C . LEU A 1 471 ? -11.997 8.673 14.266 1.00 86.25 471 LEU A C 1
ATOM 3625 O O . LEU A 1 471 ? -12.893 8.188 13.568 1.00 86.25 471 LEU A O 1
ATOM 3629 N N . ALA A 1 472 ? -10.890 8.017 14.582 1.00 88.44 472 ALA A N 1
ATOM 3630 C CA . ALA A 1 472 ? -10.652 6.613 14.319 1.00 88.44 472 ALA A CA 1
ATOM 3631 C C . ALA A 1 472 ? -10.807 5.804 15.610 1.00 88.44 472 ALA A C 1
ATOM 3633 O O . ALA A 1 472 ? -10.389 6.221 16.695 1.00 88.44 472 ALA A O 1
ATOM 3634 N N . LEU A 1 473 ? -11.424 4.634 15.472 1.00 91.69 473 LEU A N 1
ATOM 3635 C CA . LEU A 1 473 ? -11.666 3.705 16.566 1.00 91.69 473 LEU A CA 1
ATOM 3636 C C . LEU A 1 473 ? -10.747 2.496 16.438 1.00 91.69 473 LEU A C 1
ATOM 3638 O O . LEU A 1 473 ? -10.594 1.930 15.357 1.00 91.69 473 LEU A O 1
ATOM 3642 N N . GLY A 1 474 ? -10.209 2.054 17.566 1.00 93.50 474 GLY A N 1
ATOM 3643 C CA . GLY A 1 474 ? -9.442 0.818 17.675 1.00 93.50 474 GLY A CA 1
ATOM 3644 C C . GLY A 1 474 ? -9.672 0.154 19.026 1.00 93.50 474 GLY A C 1
ATOM 3645 O O . GLY A 1 474 ? -10.407 0.660 19.872 1.00 93.50 474 GLY A O 1
ATOM 3646 N N . ALA A 1 475 ? -9.040 -0.990 19.244 1.00 95.44 475 ALA A N 1
ATOM 3647 C CA . ALA A 1 475 ? -8.910 -1.575 20.574 1.00 95.44 475 ALA A CA 1
ATOM 3648 C C . ALA A 1 475 ? -7.456 -1.488 21.038 1.00 95.44 475 ALA A C 1
ATOM 3650 O O . ALA A 1 475 ? -6.542 -1.625 20.228 1.00 95.44 475 ALA A O 1
ATOM 3651 N N . THR A 1 476 ? -7.244 -1.296 22.337 1.00 94.69 476 THR A N 1
ATOM 3652 C CA . THR A 1 476 ? -5.911 -1.207 22.938 1.00 94.69 476 THR A CA 1
ATOM 3653 C C . THR A 1 476 ? -5.839 -1.931 24.283 1.00 94.69 476 THR A C 1
ATOM 3655 O O . THR A 1 476 ? -6.838 -2.051 24.999 1.00 94.69 476 THR A O 1
ATOM 3658 N N . SER A 1 477 ? -4.648 -2.416 24.636 1.00 90.62 477 SER A N 1
ATOM 3659 C CA . SER A 1 477 ? -4.367 -3.029 25.939 1.00 90.62 477 SER A CA 1
ATOM 3660 C C . SER A 1 477 ? -4.588 -2.039 27.102 1.00 90.62 477 SER A C 1
ATOM 3662 O O . SER A 1 477 ? -4.258 -0.857 26.958 1.00 90.62 477 SER A O 1
ATOM 3664 N N . PRO A 1 478 ? -5.134 -2.474 28.260 1.00 90.25 478 PRO A N 1
ATOM 3665 C CA . PRO A 1 478 ? -5.483 -3.850 28.651 1.00 90.25 478 PRO A CA 1
ATOM 3666 C C . PRO A 1 478 ? -6.931 -4.273 28.323 1.00 90.25 478 PRO A C 1
ATOM 3668 O O . PRO A 1 478 ? -7.464 -5.166 28.972 1.00 90.25 478 PRO A O 1
ATOM 3671 N N . GLY A 1 479 ? -7.592 -3.648 27.346 1.00 93.38 479 GLY A N 1
ATOM 3672 C CA . GLY A 1 479 ? -8.983 -3.950 26.983 1.00 93.38 479 GLY A CA 1
ATOM 3673 C C . GLY A 1 479 ? -9.844 -2.698 27.011 1.00 93.38 479 GLY A C 1
ATOM 3674 O O . GLY A 1 479 ? -10.720 -2.531 27.865 1.00 93.38 479 GLY A O 1
ATOM 3675 N N . ALA A 1 480 ? -9.559 -1.784 26.092 1.00 95.00 480 ALA A N 1
ATOM 3676 C CA . ALA A 1 480 ? -10.267 -0.524 25.948 1.00 95.00 480 ALA A CA 1
ATOM 3677 C C . ALA A 1 480 ? -10.500 -0.192 24.473 1.00 95.00 480 ALA A C 1
ATOM 3679 O O . ALA A 1 480 ? -9.670 -0.504 23.620 1.00 95.00 480 ALA A O 1
ATOM 3680 N N . LEU A 1 481 ? -11.606 0.491 24.186 1.00 94.94 481 LEU A N 1
ATOM 3681 C CA . LEU A 1 481 ? -11.795 1.208 22.929 1.00 94.94 481 LEU A CA 1
ATOM 3682 C C . LEU A 1 481 ? -10.856 2.418 22.933 1.00 94.94 481 LEU A C 1
ATOM 3684 O O . LEU A 1 481 ? -10.922 3.240 23.849 1.00 94.94 481 LEU A O 1
ATOM 3688 N N . SER A 1 482 ? -9.984 2.519 21.935 1.00 92.75 482 SER A N 1
ATOM 3689 C CA . SER A 1 482 ? -9.157 3.698 21.694 1.00 92.75 482 SER A CA 1
ATOM 3690 C C . SER A 1 482 ? -9.916 4.695 20.827 1.00 92.75 482 SER A C 1
ATOM 3692 O O . SER A 1 482 ? -10.472 4.328 19.790 1.00 92.75 482 SER A O 1
ATOM 3694 N N . LEU A 1 483 ? -9.914 5.951 21.260 1.00 91.00 483 LEU A N 1
ATOM 3695 C CA . LEU A 1 483 ? -10.453 7.093 20.537 1.00 91.00 483 LEU A CA 1
ATOM 3696 C C . LEU A 1 483 ? -9.267 7.924 20.046 1.00 91.00 483 LEU A C 1
ATOM 3698 O O . LEU A 1 483 ? -8.527 8.513 20.847 1.00 91.00 483 LEU A O 1
ATOM 3702 N N . SER A 1 484 ? -9.054 7.900 18.736 1.00 88.56 484 SER A N 1
ATOM 3703 C CA . SER A 1 484 ? -7.852 8.434 18.109 1.00 88.56 484 SER A CA 1
ATOM 3704 C C . SER A 1 484 ? -8.189 9.479 17.060 1.00 88.56 484 SER A C 1
ATOM 3706 O O . SER A 1 484 ? -9.208 9.380 16.387 1.00 88.56 484 SER A O 1
ATOM 3708 N N . VAL A 1 485 ? -7.305 10.453 16.882 1.00 87.88 485 VAL A N 1
ATOM 3709 C CA . VAL A 1 485 ? -7.324 11.360 15.736 1.00 87.88 485 VAL A CA 1
ATOM 3710 C C . VAL A 1 485 ? -6.418 10.774 14.659 1.00 87.88 485 VAL A C 1
ATOM 3712 O O . VAL A 1 485 ? -5.249 10.474 14.913 1.00 87.88 485 VAL A O 1
ATOM 3715 N N . SER A 1 486 ? -6.972 10.603 13.463 1.00 88.38 486 SER A N 1
ATOM 3716 C CA . SER A 1 486 ? -6.328 9.973 12.311 1.00 88.38 486 SER A CA 1
ATOM 3717 C C . SER A 1 486 ? -6.608 10.762 11.034 1.00 88.38 486 SER A C 1
ATOM 3719 O O . SER A 1 486 ? -7.681 11.340 10.881 1.00 88.38 486 SER A O 1
ATOM 3721 N N . GLY A 1 487 ? -5.654 10.789 10.101 1.00 80.50 487 GLY A N 1
ATOM 3722 C CA . GLY A 1 487 ? -5.886 11.335 8.760 1.00 80.50 487 GLY A CA 1
ATOM 3723 C C . GLY A 1 487 ? -6.034 12.857 8.673 1.00 80.50 487 GLY A C 1
ATOM 3724 O O . GLY A 1 487 ? -6.602 13.365 7.705 1.00 80.50 487 GLY A O 1
ATOM 3725 N N . VAL A 1 488 ? -5.547 13.598 9.671 1.00 83.00 488 VAL A N 1
ATOM 3726 C CA . VAL A 1 488 ? -5.524 15.068 9.629 1.00 83.00 488 VAL A CA 1
ATOM 3727 C C . VAL A 1 488 ? -4.467 15.577 8.647 1.00 83.00 488 VAL A C 1
ATOM 3729 O O . VAL A 1 488 ? -3.461 14.924 8.376 1.00 83.00 488 VAL A O 1
ATOM 3732 N N . GLY A 1 489 ? -4.677 16.780 8.109 1.00 80.44 489 GLY A N 1
ATOM 3733 C CA . GLY A 1 489 ? -3.674 17.433 7.267 1.00 80.44 489 GLY A CA 1
ATOM 3734 C C . GLY A 1 489 ? -2.402 17.797 8.045 1.00 80.44 489 GLY A C 1
ATOM 3735 O O . GLY A 1 489 ? -2.438 17.976 9.259 1.00 80.44 489 GLY A O 1
ATOM 3736 N N . HIS A 1 490 ? -1.292 17.997 7.323 1.00 79.38 490 HIS A N 1
ATOM 3737 C CA . HIS A 1 490 ? 0.036 18.275 7.894 1.00 79.38 490 HIS A CA 1
ATOM 3738 C C . HIS A 1 490 ? 0.045 19.362 8.989 1.00 79.38 490 HIS A C 1
ATOM 3740 O O . HIS A 1 490 ? 0.688 19.184 10.018 1.00 79.38 490 HIS A O 1
ATOM 3746 N N . ALA A 1 491 ? -0.719 20.448 8.816 1.00 82.69 491 ALA A N 1
ATOM 3747 C CA . ALA A 1 491 ? -0.796 21.550 9.784 1.00 82.69 491 ALA A CA 1
ATOM 3748 C C . ALA A 1 491 ? -1.352 21.146 11.164 1.00 82.69 491 ALA A C 1
ATOM 3750 O O . ALA A 1 491 ? -1.082 21.820 12.152 1.00 82.69 491 ALA A O 1
ATOM 3751 N N . SER A 1 492 ? -2.106 20.049 11.234 1.00 84.62 492 SER A N 1
ATOM 3752 C CA . SER A 1 492 ? -2.671 19.498 12.469 1.00 84.62 492 SER A CA 1
ATOM 3753 C C . SER A 1 492 ? -2.018 18.169 12.853 1.00 84.62 492 SER A C 1
ATOM 3755 O O . SER A 1 492 ? -2.528 17.480 13.728 1.00 84.62 492 SER A O 1
ATOM 3757 N N . GLY A 1 493 ? -0.890 17.803 12.230 1.00 84.06 493 GLY A N 1
ATOM 3758 C CA . GLY A 1 493 ? -0.230 16.511 12.439 1.00 84.06 493 GLY A CA 1
ATOM 3759 C C . GLY A 1 493 ? 0.169 16.240 13.892 1.00 84.06 493 GLY A C 1
ATOM 3760 O O . GLY A 1 493 ? 0.188 15.088 14.303 1.00 84.06 493 GLY A O 1
ATOM 3761 N N . ALA A 1 494 ? 0.395 17.284 14.694 1.00 85.88 494 ALA A N 1
ATOM 3762 C CA . ALA A 1 494 ? 0.654 17.148 16.127 1.00 85.88 494 ALA A CA 1
ATOM 3763 C C . ALA A 1 494 ? -0.509 16.479 16.888 1.00 85.88 494 ALA A C 1
ATOM 3765 O O . ALA A 1 494 ? -0.286 15.864 17.922 1.00 85.88 494 ALA A O 1
ATOM 3766 N N . CYS A 1 495 ? -1.738 16.576 16.370 1.00 88.06 495 CYS A N 1
ATOM 3767 C CA . CYS A 1 495 ? -2.916 15.948 16.957 1.00 88.06 495 CYS A CA 1
ATOM 3768 C C . CYS A 1 495 ? -3.082 14.472 16.593 1.00 88.06 495 CYS A C 1
ATOM 3770 O O . CYS A 1 495 ? -4.016 13.853 17.088 1.00 88.06 495 CYS A O 1
ATOM 3772 N N . LEU A 1 496 ? -2.251 13.893 15.727 1.00 89.19 496 LEU A N 1
ATOM 3773 C CA . LEU A 1 496 ? -2.344 12.472 15.397 1.00 89.19 496 LEU A CA 1
ATOM 3774 C C . LEU A 1 496 ? -2.054 11.613 16.630 1.00 89.19 496 LEU A C 1
ATOM 3776 O O . LEU A 1 496 ? -1.078 11.844 17.337 1.00 89.19 496 LEU A O 1
ATOM 3780 N N . GLY A 1 497 ? -2.888 10.603 16.875 1.00 89.56 497 GLY A N 1
ATOM 3781 C CA . GLY A 1 497 ? -2.687 9.687 17.995 1.00 89.56 497 GLY A CA 1
ATOM 3782 C C . GLY A 1 497 ? -3.952 9.366 18.773 1.00 89.56 497 GLY A C 1
ATOM 3783 O O . GLY A 1 497 ? -5.054 9.808 18.454 1.00 89.56 497 GLY A O 1
ATOM 3784 N N . THR A 1 498 ? -3.790 8.554 19.814 1.00 88.94 498 THR A N 1
ATOM 3785 C CA . THR A 1 498 ? -4.875 8.200 20.737 1.00 88.94 498 THR A CA 1
ATOM 3786 C C . THR A 1 498 ? -4.915 9.187 21.890 1.00 88.94 498 THR A C 1
ATOM 3788 O O . THR A 1 498 ? -3.975 9.198 22.681 1.00 88.94 498 THR A O 1
ATOM 3791 N N . HIS A 1 499 ? -6.016 9.930 22.041 1.00 84.94 499 HIS A N 1
ATOM 3792 C CA . HIS A 1 499 ? -6.186 10.820 23.201 1.00 84.94 499 HIS A CA 1
ATOM 3793 C C . HIS A 1 499 ? -7.208 10.304 24.211 1.00 84.94 499 HIS A C 1
ATOM 3795 O O . HIS A 1 499 ? -7.167 10.703 25.368 1.00 84.94 499 HIS A O 1
ATOM 3801 N N . GLY A 1 500 ? -8.093 9.381 23.818 1.00 85.88 500 GLY A N 1
ATOM 3802 C CA . GLY A 1 500 ? -9.105 8.819 24.711 1.00 85.88 500 GLY A CA 1
ATOM 3803 C C . GLY A 1 500 ? -9.086 7.300 24.772 1.00 85.88 500 GLY A C 1
ATOM 3804 O O . GLY A 1 500 ? -8.795 6.621 23.786 1.00 85.88 500 GLY A O 1
ATOM 3805 N N . ARG A 1 501 ? -9.442 6.753 25.936 1.00 90.38 501 ARG A N 1
ATOM 3806 C CA . ARG A 1 501 ? -9.637 5.314 26.131 1.00 90.38 501 ARG A CA 1
ATOM 3807 C C . ARG A 1 501 ? -10.895 5.062 26.941 1.00 90.38 501 ARG A C 1
ATOM 3809 O O . ARG A 1 501 ? -11.100 5.679 27.981 1.00 90.38 501 ARG A O 1
ATOM 3816 N N . VAL A 1 502 ? -11.700 4.110 26.490 1.00 92.06 502 VAL A N 1
ATOM 3817 C CA . VAL A 1 502 ? -12.900 3.666 27.201 1.00 92.06 502 VAL A CA 1
ATOM 3818 C C . VAL A 1 502 ? -12.741 2.190 27.537 1.00 92.06 502 VAL A C 1
ATOM 3820 O O . VAL A 1 502 ? -12.752 1.368 26.617 1.00 92.06 502 VAL A O 1
ATOM 3823 N N . PRO A 1 503 ? -12.599 1.819 28.822 1.00 93.56 503 PRO A N 1
ATOM 3824 C CA . PRO A 1 503 ? -12.513 0.419 29.216 1.00 93.56 503 PRO A CA 1
ATOM 3825 C C . PRO A 1 503 ? -13.700 -0.374 28.671 1.00 93.56 503 PRO A C 1
ATOM 3827 O O . PRO A 1 503 ? -14.841 0.082 28.743 1.00 93.56 503 PRO A O 1
ATOM 3830 N N . PHE A 1 504 ? -13.461 -1.589 28.185 1.00 94.38 504 PHE A N 1
ATOM 3831 C CA . PHE A 1 504 ? -14.515 -2.450 27.646 1.00 94.38 504 PHE A CA 1
ATOM 3832 C C . PHE A 1 504 ? -15.687 -2.651 28.618 1.00 94.38 504 PHE A C 1
ATOM 3834 O O . PHE A 1 504 ? -16.847 -2.679 28.210 1.00 94.38 504 PHE A O 1
ATOM 3841 N N . GLN A 1 505 ? -15.423 -2.696 29.925 1.00 91.81 505 GLN A N 1
ATOM 3842 C CA . GLN A 1 505 ? -16.478 -2.764 30.937 1.00 91.81 505 GLN A CA 1
ATOM 3843 C C . GLN A 1 505 ? -17.436 -1.559 30.893 1.00 91.81 505 GLN A C 1
ATOM 3845 O O . GLN A 1 505 ? -18.639 -1.740 31.081 1.00 91.81 505 GLN A O 1
ATOM 3850 N N . ALA A 1 506 ? -16.930 -0.357 30.612 1.00 91.25 506 ALA A N 1
ATOM 3851 C CA . ALA A 1 506 ? -17.730 0.862 30.504 1.00 91.25 506 ALA A CA 1
ATOM 3852 C C . ALA A 1 506 ? -18.555 0.921 29.206 1.00 91.25 506 ALA A C 1
ATOM 3854 O O . ALA A 1 506 ? -19.527 1.668 29.137 1.00 91.25 506 ALA A O 1
ATOM 3855 N N . LEU A 1 507 ? -18.228 0.097 28.201 1.00 92.19 507 LEU A N 1
ATOM 3856 C CA . LEU A 1 507 ? -19.008 -0.013 26.964 1.00 92.19 507 LEU A CA 1
ATOM 3857 C C . LEU A 1 507 ? -20.271 -0.863 27.116 1.00 92.19 507 LEU A C 1
ATOM 3859 O O . LEU A 1 507 ? -21.150 -0.774 26.265 1.00 92.19 507 LEU A O 1
ATOM 3863 N N . ARG A 1 508 ? -20.398 -1.661 28.188 1.00 91.25 508 ARG A N 1
ATOM 3864 C CA . ARG A 1 508 ? -21.531 -2.585 28.402 1.00 91.25 508 ARG A CA 1
ATOM 3865 C C . ARG A 1 508 ? -22.919 -1.964 28.173 1.00 91.25 508 ARG A C 1
ATOM 3867 O O . ARG A 1 508 ? -23.720 -2.624 27.516 1.00 91.25 508 ARG A O 1
ATOM 3874 N N . PRO A 1 509 ? -23.222 -0.733 28.636 1.00 91.88 509 PRO A N 1
ATOM 3875 C CA . PRO A 1 509 ? -24.531 -0.111 28.412 1.00 91.88 509 PRO A CA 1
ATOM 3876 C C . PRO A 1 509 ? -24.822 0.252 26.948 1.00 91.88 509 PRO A C 1
ATOM 3878 O O . PRO A 1 509 ? -25.969 0.527 26.611 1.00 91.88 509 PRO A O 1
ATOM 3881 N N . TYR A 1 510 ? -23.797 0.287 26.094 1.00 92.25 510 TYR A N 1
ATOM 3882 C CA . TYR A 1 510 ? -23.892 0.691 24.691 1.00 92.25 510 TYR A CA 1
ATOM 3883 C C . TYR A 1 510 ? -23.925 -0.502 23.726 1.00 92.25 510 TYR A C 1
ATOM 3885 O O . TYR A 1 510 ? -24.124 -0.309 22.528 1.00 92.25 510 TYR A O 1
ATOM 3893 N N . LEU A 1 511 ? -23.709 -1.729 24.215 1.00 93.62 511 LEU A N 1
ATOM 3894 C CA . LEU A 1 511 ? -23.543 -2.892 23.348 1.00 93.62 511 LEU A CA 1
ATOM 3895 C C . LEU A 1 511 ? -24.831 -3.274 22.629 1.00 93.62 511 LEU A C 1
ATOM 3897 O O . LEU A 1 511 ? -25.914 -3.328 23.211 1.00 93.62 511 LEU A O 1
ATOM 3901 N N . LYS A 1 512 ? -24.671 -3.649 21.362 1.00 93.00 512 LYS A N 1
ATOM 3902 C CA . LYS A 1 512 ? -25.699 -4.362 20.610 1.00 93.00 512 LYS A CA 1
ATOM 3903 C C . LYS A 1 512 ? -25.771 -5.827 21.038 1.00 93.00 512 LYS A C 1
ATOM 3905 O O . LYS A 1 512 ? -24.795 -6.358 21.576 1.00 93.00 512 LYS A O 1
ATOM 3910 N N . PRO A 1 513 ? -26.884 -6.526 20.748 1.00 93.81 513 PRO A N 1
ATOM 3911 C CA . PRO A 1 513 ? -26.940 -7.976 20.883 1.00 93.81 513 PRO A CA 1
ATOM 3912 C C . PRO A 1 513 ? -25.755 -8.652 20.175 1.00 93.81 513 PRO A C 1
ATOM 3914 O O . PRO A 1 513 ? -25.556 -8.472 18.977 1.00 93.81 513 PRO A O 1
ATOM 3917 N N . GLY A 1 514 ? -24.954 -9.413 20.927 1.00 90.44 514 GLY A N 1
ATOM 3918 C CA . GLY A 1 514 ? -23.751 -10.088 20.424 1.00 90.44 514 GLY A CA 1
ATOM 3919 C C . GLY A 1 514 ? -22.466 -9.255 20.509 1.00 90.44 514 GLY A C 1
ATOM 3920 O O . GLY A 1 514 ? -21.380 -9.823 20.412 1.00 90.44 514 GLY A O 1
ATOM 3921 N N . GLY A 1 515 ? -22.556 -7.946 20.773 1.00 93.06 515 GLY A N 1
ATOM 3922 C CA . GLY A 1 515 ? -21.407 -7.046 20.907 1.00 93.06 515 GLY A CA 1
ATOM 3923 C C . GLY A 1 515 ? -20.446 -7.444 22.031 1.00 93.06 515 GLY A C 1
ATOM 3924 O O . GLY A 1 515 ? -19.239 -7.236 21.925 1.00 93.06 515 GLY A O 1
ATOM 3925 N N . GLN A 1 516 ? -20.948 -8.109 23.076 1.00 92.56 516 GLN A N 1
ATOM 3926 C CA . GLN A 1 516 ? -20.136 -8.610 24.187 1.00 92.56 516 GLN A CA 1
ATOM 3927 C C . GLN A 1 516 ? -19.075 -9.634 23.762 1.00 92.56 516 GLN A C 1
ATOM 3929 O O . GLN A 1 516 ? -18.058 -9.753 24.439 1.00 92.56 516 GLN A O 1
ATOM 3934 N N . ALA A 1 517 ? -19.277 -10.340 22.642 1.00 93.81 517 ALA A N 1
ATOM 3935 C CA . ALA A 1 517 ? -18.312 -11.314 22.134 1.00 93.81 517 ALA A CA 1
ATOM 3936 C C . ALA A 1 517 ? -16.980 -10.665 21.716 1.00 93.81 517 ALA A C 1
ATOM 3938 O O . ALA A 1 517 ? -15.948 -11.326 21.722 1.00 93.81 517 ALA A O 1
ATOM 3939 N N . TYR A 1 518 ? -16.992 -9.368 21.392 1.00 93.44 518 TYR A N 1
ATOM 3940 C CA . TYR A 1 518 ? -15.808 -8.619 20.968 1.00 93.44 518 TYR A CA 1
ATOM 3941 C C . TYR A 1 518 ? -14.995 -8.031 22.115 1.00 93.44 518 TYR A C 1
ATOM 3943 O O . TYR A 1 518 ? -13.832 -7.685 21.933 1.00 93.44 518 TYR A O 1
ATOM 3951 N N . LEU A 1 519 ? -15.590 -7.923 23.301 1.00 89.06 519 LEU A N 1
ATOM 3952 C CA . LEU A 1 519 ? -14.969 -7.294 24.464 1.00 89.06 519 LEU A CA 1
ATOM 3953 C C . LEU A 1 519 ? -14.184 -8.288 25.339 1.00 89.06 519 LEU A C 1
ATOM 3955 O O . LEU A 1 519 ? -13.928 -8.008 26.510 1.00 89.06 519 LEU A O 1
ATOM 3959 N N . ALA A 1 520 ? -13.842 -9.461 24.801 1.00 75.69 520 ALA A N 1
ATOM 3960 C CA . ALA A 1 520 ? -13.082 -10.491 25.504 1.00 75.69 520 ALA A CA 1
ATOM 3961 C C . ALA A 1 520 ? -11.633 -10.037 25.749 1.00 75.69 520 ALA A C 1
ATOM 3963 O O . ALA A 1 520 ? -10.974 -9.589 24.813 1.00 75.69 520 ALA A O 1
ATOM 3964 N N . ILE A 1 521 ? -11.152 -10.176 26.990 1.00 67.31 521 ILE A N 1
ATOM 3965 C CA . ILE A 1 521 ? -9.818 -9.750 27.471 1.00 67.31 521 ILE A CA 1
ATOM 3966 C C . ILE A 1 521 ? -8.903 -10.985 27.653 1.00 67.31 521 ILE A C 1
ATOM 3968 O O . ILE A 1 521 ? -8.177 -11.077 28.633 1.00 67.31 521 ILE A O 1
ATOM 3972 N N . ASP A 1 522 ? -9.030 -11.972 26.757 1.00 61.19 522 ASP A N 1
ATOM 3973 C CA . ASP A 1 522 ? -8.411 -13.310 26.872 1.00 61.19 522 ASP A CA 1
ATOM 3974 C C . ASP A 1 522 ? -6.919 -13.328 27.247 1.00 61.19 522 ASP A C 1
ATOM 3976 O O . ASP A 1 522 ? -6.142 -12.528 26.674 1.00 61.19 522 ASP A O 1
#

Foldseek 3Di:
DEAPVVVVVVVVVCVVCVVVVCVVCVVVPDPPDQKDKDKDFDDYPPPDPDLDTDIFIKIKGWDPDDDDPDDDGDIDIDGDDDDDPDDDDDDDDDDDDDDDDDDDDDDDDDDDDDDDDDDPPPPPPPPPPPPPPFQKKWWWWWDWAPPGIKIWIWGPAADPVQKIWIWMDDLVQLATFIWIDHPFKIFTFAFQDPDFASDSNGDHDPVGTQWMFGFDQDQQGTWGWIAGPPPRDIITIDIGGDDMEGVVVLVVQQVVLLVPDQFPQPASLRRFDDCHSPVRLCSNQPPQWDWDDDWDDDDQWTWTWIDRPNLQDIFIAIPGAPDPVLSVLLRVSSRSVVSVLVVLQSVLLNCSNRDNAPSRNGSQFSNVWDWDFQDDDNFKTKIWIFTWGGSRDPGTDTWIDIWMAGNVRNGTDDCVQQFQAADPDDRDQLGQGDPVNVVVLVVQVVVFFPDPQNPDPPACVVCVVQQSRQWDWHFGPQFWIFTFGTDDDPVCSRRGDTRGTGHLVNCVVGTDVVSVVNRDSD

Secondary structure (DSSP, 8-state):
---HHHHHHHHHHHHHTHHHHHHHTTT---TT--EEEEEEE-PPPTT---SS--EEEEEEE-----SS--S----EEEE---PPS-S------------------------------------------------EEEEEEEEETTTEEEEEEEESS--TTS-EEEEEE-TTT---EEEEE-SSEEEEEPSS-SS--SSTTPPPPGGGEEEEEEEEEETTEEEEEEEETTT--EEEEEEEEEEEEEHHHHHHHHHHHHHH--S--SS-TTS---TTT-HHHHHHHTTT-EEEEEEEEETTEEEEEEE-TTT--EEEEEEE-S-HHHHHHHHHHHHHHHHHHHHHHHHHHHGGGT--STTTTS-TTGGG-EEEEEEE-SSEEEEEEEEEE-SSSSS-EEEEEEEEEETTTTEE--GGGTB--B-TT--SSS--B-HHHHHHHHHHHHH---GGGTT-SS-HHHHGGGHHHHEEEEEETTTEEEEEE-S--GGGGGG-EEEEEEEHHHHGGGBPTTGGGG----

Solvent-accessible surface area (backbone atoms only — not comparable to full-atom values): 29931 Å² total; per-residue (Å²): 94,45,40,76,84,44,48,63,59,45,55,54,47,56,64,66,43,47,64,56,55,53,58,72,51,60,79,70,73,57,90,86,67,56,60,52,79,50,74,50,80,55,50,58,31,96,90,57,91,58,86,68,61,62,72,52,58,41,49,39,43,50,74,84,76,84,72,98,83,72,100,78,86,78,72,56,75,59,84,68,83,85,77,77,91,86,74,87,80,85,83,80,87,79,87,78,88,82,83,87,86,90,83,90,86,83,87,81,87,83,84,88,82,91,82,86,90,84,80,87,77,82,79,76,77,79,73,74,74,74,75,75,75,69,54,39,31,41,28,29,41,34,40,36,58,96,78,42,59,38,39,36,38,33,44,75,58,56,47,100,85,55,41,22,46,38,35,31,28,38,69,89,62,46,37,50,46,57,32,37,33,41,92,49,42,32,33,30,60,31,70,54,33,97,67,48,56,86,38,97,84,49,77,76,52,80,90,41,44,40,29,36,43,39,42,52,76,55,97,67,25,43,39,36,40,35,34,34,63,86,76,66,52,73,30,51,33,50,25,35,58,75,49,65,44,45,56,57,57,43,52,50,42,30,51,51,25,54,73,68,38,87,56,92,62,90,47,34,85,79,43,52,80,31,73,79,67,29,42,68,61,30,70,56,48,67,87,56,55,41,82,44,88,66,82,46,73,60,92,63,31,28,27,28,35,28,30,31,83,74,52,60,33,56,40,65,33,66,74,42,48,90,48,65,66,29,41,50,43,42,33,50,51,43,43,50,42,46,47,54,54,46,49,53,20,30,48,18,30,27,30,16,55,57,32,76,45,91,25,32,50,31,47,19,44,45,58,65,46,47,61,42,77,46,26,75,36,76,30,33,36,12,40,33,41,30,42,53,37,33,57,51,63,100,61,55,50,49,46,26,48,52,40,36,34,26,48,80,74,22,45,74,49,56,56,63,59,34,23,60,39,52,51,86,95,59,77,52,91,47,48,53,58,16,78,59,35,47,53,52,50,52,52,48,60,73,68,47,60,68,70,88,45,64,82,38,81,66,30,59,77,78,38,48,87,49,34,70,52,23,60,37,62,29,43,29,75,95,47,21,41,31,40,22,29,27,81,55,54,68,96,49,39,74,48,48,38,74,66,40,74,44,47,41,79,77,44,60,91,56,46,38,92,71,17,68,64,57,62,55,74,109